Protein AF-A0A183HDK7-F1 (afdb_monomer)

Radius of gyration: 24.11 Å; Cα contacts (8 Å, |Δi|>4): 601; chains: 1; bounding box: 54×52×75 Å

Organism: NCBI:txid387005

Sequence (368 aa):
MEWRYATERNSFDKENLYKRKNSIPNVMVTLHSIRQQGNRAIITFQREGVIDEQNELFMKGDLLLVFSKESEMIAVASVISVKEKFIDVTVNGNNSSFVVGKTCFLERHETSFKYTLNLGNLIALMVDDKQMSKIRSLIIDIRPPEFSKMKKEDIIGIAEIVRQLNCDQARAVVKSLMSNDYAIIEGFPGSGKTSTLVVLIRCLIYLGRTVLVTSHTHSAIDNLLSKLIEYIDENNILRLGQQTSVKKSLQHLTLEAKLSKHTGTEKASLMQRILKETPIVACTCLGVSTNLLFSYRRFSMTVVDEASLVLEPTILPAIAASDSFILVGDYRQLTPLVCSKQARYFFFFFLHSFQILIQISNGAITRN

Nearest PDB structures (foldseek):
  5eax-assembly2_B  TM=8.228E-01  e=4.317E-32  Mus musculus
  5ean-assembly1_A  TM=8.182E-01  e=1.624E-30  Mus musculus
  8rap-assembly1_O  TM=6.561E-01  e=7.639E-20  Saccharomyces cerevisiae
  2xzo-assembly1_A  TM=6.866E-01  e=3.632E-18  Homo sapiens
  2xzl-assembly1_A  TM=6.612E-01  e=2.815E-17  Saccharomyces cerevisiae

pLDDT: mean 81.11, std 18.81, range [23.39, 98.75]

Solvent-accessible surface area (backbone atoms only — not comparable to full-atom values): 20573 Å² total; per-residue (Å²): 144,85,88,80,85,86,86,84,87,74,80,84,66,87,82,58,80,87,68,53,94,82,57,77,74,68,44,62,26,30,31,64,46,79,46,80,57,86,70,29,30,39,39,34,30,32,53,79,69,81,85,55,94,90,58,90,82,72,54,67,6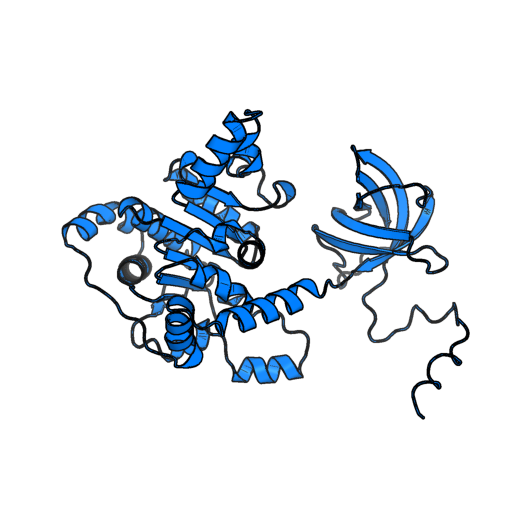6,42,42,29,38,34,23,41,82,86,69,46,80,73,46,64,31,34,31,67,40,72,52,98,54,37,40,34,28,39,30,79,55,85,61,83,86,63,55,75,72,40,57,33,34,40,33,76,51,82,70,61,58,63,59,57,48,31,51,48,39,50,55,54,50,67,43,96,43,75,68,32,50,51,48,41,38,45,68,74,71,56,48,73,66,49,72,53,86,75,56,70,66,58,54,61,70,39,42,73,67,41,64,82,46,56,74,44,37,34,50,32,36,54,53,46,74,23,33,59,38,42,27,37,41,41,31,57,90,88,48,45,55,62,58,45,49,44,44,38,51,52,43,38,48,74,72,73,41,29,35,36,41,29,16,73,42,57,64,61,48,48,56,43,48,65,59,36,55,79,80,40,67,62,80,40,40,35,36,57,71,62,65,91,65,40,56,78,93,53,34,68,33,18,66,67,52,67,40,67,90,50,60,75,68,62,30,53,56,49,50,53,46,52,75,71,64,37,41,30,36,35,34,31,31,67,51,44,71,73,38,71,64,54,77,79,46,75,26,54,30,18,38,30,41,48,42,36,49,44,57,64,47,45,42,47,52,46,48,68,24,21,66,16,32,34,42,26,30,36,85,88,57,69,61,50,90,60,87,48,66,68,58,40,55,52,48,64,72,64,40,49,67,70,56,48,49,53,76,60,33,86,80,42,64,26,63,60

Secondary structure (DSSP, 8-state):
--SSSSSS-----TT-GGG-TTPPPPEEEEEEEEEEETTEEEEEEEE-S---TT-----TT-EEEEEETT--EEEEEEEEEE-SSEEEEEEES--TT--TT-EEEEEE---THHHHHHHHHHHHHTS-SHHHHHHHHHHTS-PPPPBPPPPHHHHHHHHHHHHTS-HHHHHHHHHHHTBSSEEEEE--TTS-HHHHHHHHHHHHHHTT--EEEEESSHHHHHHHHHHHTTTS-GGGEEE-S-GGGS-GGGGGGBHHHHHTT--HHHHHHHHHHHHHH-SEEEEEHHHHHH-GGGGT--EEEEEEETGGGS-HHHHHHHHHTEEEEEEEE-TTS-------HHHHHHHHHS-THHHHHHHH-TTTEEE-

InterPro domains:
  IPR027417 P-loop containing nucleoside triphosphate hydrolase [G3DSA:3.40.50.300] (102-266)
  IPR027417 P-loop containing nucleoside triphosphate hydrolase [G3DSA:3.40.50.300] (267-350)
  IPR027417 P-loop containing nucleoside triphosphate hydrolase [SSF52540] (161-358)
  IPR041677 DNA2/NAM7 helicase, helicase domain [PF13086] (259-341)
  IPR045055 DNA2/NAM7-like helicase [PTHR10887] (124-344)

Foldseek 3Di:
DPPPPPPPDDDDPLPCPCDPPPFQDKFKWFFADWDDDPQKIKTKTFGPDADDPVDPDDDQQFWKFKAASSRHGQFIWGWLDDDRGITITMTGHDPVSDDGGGMIIIGGDPPCVVVVLLVVLVVVLVDPDPLSVLVCCCQVVVDAWDFADDDPVLCVQLVVLLVVDDPLLSVQLVRQVRTQAEFEEAEDVPRCLLVSVLSSVLSCVSVVFFEEEEEQALVVLQVSVVVNVVPDPLLLEAEEDDLSRHDPVNSCNYLCNVLVVDDDPVSVVVSVCSLAPRRYYYDYLQSLSVDCSLVPAATQEYEYAQLQQDDPSSNSSRCSRHSYYYYYHHVPDDHHDDPDPVVVVVCVVSDRSSVSSVVSHPPRYGYD

Mean predicted aligned error: 12.51 Å

Structure (mmCIF, N/CA/C/O backbone):
data_AF-A0A183HDK7-F1
#
_entry.id   AF-A0A183HDK7-F1
#
loop_
_atom_site.group_PDB
_atom_site.id
_atom_site.type_symbol
_atom_site.label_atom_id
_atom_site.label_alt_id
_atom_site.label_comp_id
_atom_site.label_asym_id
_atom_site.label_entity_id
_atom_site.label_seq_id
_atom_site.pdbx_PDB_ins_code
_atom_site.Cartn_x
_atom_site.Cartn_y
_atom_site.Cartn_z
_atom_site.occupancy
_atom_site.B_iso_or_equiv
_atom_site.auth_seq_id
_atom_site.auth_comp_id
_atom_site.auth_asym_id
_atom_site.auth_atom_id
_atom_site.pdbx_PDB_model_num
ATOM 1 N N . MET A 1 1 ? -0.726 -34.441 38.326 1.00 32.72 1 MET A N 1
ATOM 2 C CA . MET A 1 1 ? -1.276 -34.015 39.627 1.00 32.72 1 MET A CA 1
ATOM 3 C C . MET A 1 1 ? -0.712 -32.634 39.987 1.00 32.72 1 MET A C 1
ATOM 5 O O . MET A 1 1 ? -0.173 -32.487 41.060 1.00 32.72 1 MET A O 1
ATOM 9 N N . GLU A 1 2 ? -0.826 -31.632 39.099 1.00 29.64 2 GLU A N 1
ATOM 10 C CA . GLU A 1 2 ? -0.364 -30.239 39.329 1.00 29.64 2 GLU A CA 1
ATOM 11 C C . GLU A 1 2 ? -1.091 -29.258 38.373 1.00 29.64 2 GLU A C 1
ATOM 13 O O . GLU A 1 2 ? -0.484 -28.512 37.620 1.00 29.64 2 GLU A O 1
ATOM 18 N N . TRP A 1 3 ? -2.428 -29.294 38.341 1.00 25.42 3 TRP A N 1
ATOM 19 C CA . TRP A 1 3 ? -3.258 -28.337 37.572 1.00 25.42 3 TRP A CA 1
ATOM 20 C C . TRP A 1 3 ? -4.412 -27.759 38.418 1.00 25.42 3 TRP A C 1
ATOM 22 O O . TRP A 1 3 ? -5.433 -27.331 37.892 1.00 25.42 3 TRP A O 1
ATOM 32 N N . ARG A 1 4 ? -4.281 -27.773 39.755 1.00 23.39 4 ARG A N 1
ATOM 33 C CA . ARG A 1 4 ? -5.355 -27.383 40.695 1.00 23.39 4 ARG A CA 1
ATOM 34 C C . ARG A 1 4 ? -4.975 -26.343 41.763 1.00 23.39 4 ARG A C 1
ATOM 36 O O . ARG A 1 4 ? -5.753 -26.135 42.679 1.00 23.39 4 ARG A O 1
ATOM 43 N N . TYR A 1 5 ? -3.842 -25.647 41.640 1.00 27.00 5 TYR A N 1
ATOM 44 C CA . TYR A 1 5 ? -3.375 -24.696 42.671 1.00 27.00 5 TYR A CA 1
ATOM 45 C C . TYR A 1 5 ? -3.306 -23.215 42.245 1.00 27.00 5 TYR A C 1
ATOM 47 O O . TYR A 1 5 ? -2.615 -22.429 42.884 1.00 27.00 5 TYR A O 1
ATOM 55 N N . ALA A 1 6 ? -4.038 -22.802 41.202 1.00 27.98 6 ALA A N 1
ATOM 56 C CA . ALA A 1 6 ? -4.057 -21.401 40.745 1.00 27.98 6 ALA A CA 1
ATOM 57 C C . ALA A 1 6 ? -5.428 -20.701 40.844 1.00 27.98 6 ALA A C 1
ATOM 59 O O . ALA A 1 6 ? -5.568 -19.577 40.372 1.00 27.98 6 ALA A O 1
ATOM 60 N N . THR A 1 7 ? -6.441 -21.331 41.450 1.00 28.52 7 THR A N 1
ATOM 61 C CA . THR A 1 7 ? -7.810 -20.777 41.524 1.00 28.52 7 THR A CA 1
ATOM 62 C C . THR A 1 7 ? -8.237 -20.290 42.909 1.00 28.52 7 THR A C 1
ATOM 64 O O . THR A 1 7 ? -9.326 -19.746 43.038 1.00 28.52 7 THR A O 1
ATOM 67 N N . GLU A 1 8 ? -7.396 -20.399 43.939 1.00 27.39 8 GLU A N 1
ATOM 68 C CA . GLU A 1 8 ? -7.772 -20.019 45.311 1.00 27.39 8 GLU A CA 1
ATOM 69 C C . GLU A 1 8 ? -6.646 -19.277 46.032 1.00 27.39 8 GLU A C 1
ATOM 71 O O . GLU A 1 8 ? -6.038 -19.795 46.963 1.00 27.39 8 GLU A O 1
ATOM 76 N N . ARG A 1 9 ? -6.333 -18.063 45.572 1.00 27.77 9 ARG A N 1
ATOM 77 C CA . ARG A 1 9 ? -5.666 -17.000 46.351 1.00 27.77 9 ARG A CA 1
ATOM 78 C C . ARG A 1 9 ? -5.588 -15.748 45.487 1.00 27.77 9 ARG A C 1
ATOM 80 O O . ARG A 1 9 ? -4.609 -15.521 44.794 1.00 27.77 9 ARG A O 1
ATOM 87 N N . ASN A 1 10 ? -6.678 -14.995 45.480 1.00 29.33 10 ASN A N 1
ATOM 88 C CA . ASN A 1 10 ? -6.690 -13.541 45.346 1.00 29.33 10 ASN A CA 1
ATOM 89 C C . ASN A 1 10 ? -8.128 -13.105 45.615 1.00 29.33 10 ASN A C 1
ATOM 91 O O . ASN A 1 10 ? -8.934 -12.905 44.709 1.00 29.33 10 ASN A O 1
ATOM 95 N N . SER A 1 11 ? -8.454 -13.023 46.903 1.00 30.81 11 SER A N 1
ATOM 96 C CA . SER A 1 11 ? -9.506 -12.135 47.378 1.00 30.81 11 SER A CA 1
ATOM 97 C C . SER A 1 11 ? -9.334 -10.779 46.692 1.00 30.81 11 SER A C 1
ATOM 99 O O . SER A 1 11 ? -8.240 -10.216 46.694 1.00 30.81 11 SER A O 1
ATOM 101 N N . PHE A 1 12 ? -10.401 -10.314 46.049 1.00 38.44 12 PHE A N 1
ATOM 102 C CA . PHE A 1 12 ? -10.491 -9.032 45.359 1.00 38.44 12 PHE A CA 1
ATOM 103 C C . PHE A 1 12 ? -10.084 -7.875 46.286 1.00 38.44 12 PHE A C 1
ATOM 105 O O . PHE A 1 12 ? -10.913 -7.340 47.020 1.00 38.44 12 PHE A O 1
ATOM 112 N N . ASP A 1 13 ? -8.822 -7.455 46.216 1.00 30.09 13 ASP A N 1
ATOM 113 C CA . ASP A 1 13 ? -8.373 -6.183 46.780 1.00 30.09 13 ASP A CA 1
ATOM 114 C C . ASP A 1 13 ? -8.772 -5.059 45.816 1.00 30.09 13 ASP A C 1
ATOM 116 O O . ASP A 1 13 ? -8.067 -4.729 44.856 1.00 30.09 13 ASP A O 1
ATOM 120 N N . LYS A 1 14 ? -9.957 -4.488 46.060 1.00 37.78 14 LYS A N 1
ATOM 121 C CA . LYS A 1 14 ? -10.576 -3.418 45.257 1.00 37.78 14 LYS A CA 1
ATOM 122 C C . LYS A 1 14 ? -9.781 -2.098 45.249 1.00 37.78 14 LYS A C 1
ATOM 124 O O . LYS A 1 14 ? -10.089 -1.223 44.447 1.00 37.78 14 LYS A O 1
ATOM 129 N N . GLU A 1 15 ? -8.748 -1.947 46.080 1.00 31.70 15 GLU A N 1
ATOM 130 C CA . GLU A 1 15 ? -7.975 -0.698 46.206 1.00 31.70 15 GLU A CA 1
ATOM 131 C C . GLU A 1 15 ? -6.679 -0.638 45.372 1.00 31.70 15 GLU A C 1
ATOM 133 O O . GLU A 1 15 ? -6.119 0.443 45.199 1.00 31.70 15 GLU A O 1
ATOM 138 N N . ASN A 1 16 ? -6.203 -1.747 44.788 1.00 34.25 16 ASN A N 1
ATOM 139 C CA . ASN A 1 16 ? -4.854 -1.806 44.188 1.00 34.25 16 ASN A CA 1
ATOM 140 C C . ASN A 1 16 ? -4.783 -1.803 42.647 1.00 34.25 16 ASN A C 1
ATOM 142 O O . ASN A 1 16 ? -3.696 -1.930 42.076 1.00 34.25 16 ASN A O 1
ATOM 146 N N . LEU A 1 17 ? -5.898 -1.581 41.943 1.00 40.94 17 LEU A N 1
ATOM 147 C CA . LEU A 1 17 ? -5.906 -1.458 40.472 1.00 40.94 17 LEU A CA 1
ATOM 148 C C . LEU A 1 17 ? -5.119 -0.238 39.950 1.00 40.94 17 LEU A C 1
ATOM 150 O O . LEU A 1 17 ? -4.656 -0.252 38.813 1.00 40.94 17 LEU A O 1
ATOM 154 N N . TYR A 1 18 ? -4.887 0.774 40.791 1.00 39.38 18 TYR A N 1
ATOM 155 C CA . TYR A 1 18 ? -4.183 2.011 40.428 1.00 39.38 18 TYR A CA 1
ATOM 156 C C . TYR A 1 18 ? -2.652 1.874 40.317 1.00 39.38 18 TYR A C 1
ATOM 158 O O . TYR A 1 18 ? -1.996 2.779 39.810 1.00 39.38 18 TYR A O 1
ATOM 166 N N . LYS A 1 19 ? -2.055 0.770 40.798 1.00 36.12 19 LYS A N 1
ATOM 167 C CA . LYS A 1 19 ? -0.588 0.618 40.930 1.00 36.12 19 LYS A CA 1
ATOM 168 C C . LYS A 1 19 ? -0.008 -0.606 40.221 1.00 36.12 19 LYS A C 1
ATOM 170 O O . LYS A 1 19 ? 1.040 -1.123 40.613 1.00 36.12 19 LYS A O 1
ATOM 175 N N . ARG A 1 20 ? -0.622 -1.084 39.140 1.00 37.25 20 ARG A N 1
ATOM 176 C CA . ARG A 1 20 ? 0.082 -2.033 38.270 1.00 37.25 20 ARG A CA 1
ATOM 177 C C . ARG A 1 20 ? 1.187 -1.285 37.517 1.00 37.25 20 ARG A C 1
ATOM 179 O O . ARG A 1 20 ? 0.921 -0.565 36.565 1.00 37.25 20 ARG A O 1
ATOM 186 N N . LYS A 1 21 ? 2.443 -1.516 37.915 1.00 32.97 21 LYS A N 1
ATOM 187 C CA . LYS A 1 21 ? 3.677 -1.006 37.272 1.00 32.97 21 LYS A CA 1
ATOM 188 C C . LYS A 1 21 ? 3.816 -1.333 35.768 1.00 32.97 21 LYS A C 1
ATOM 190 O O . LYS A 1 21 ? 4.719 -0.802 35.139 1.00 32.97 21 LYS A O 1
ATOM 195 N N . ASN A 1 22 ? 2.935 -2.173 35.214 1.00 34.59 22 ASN A N 1
ATOM 196 C CA . ASN A 1 22 ? 2.861 -2.555 33.798 1.00 34.59 22 ASN A CA 1
ATOM 197 C C . ASN A 1 22 ? 1.453 -2.361 33.185 1.00 34.59 22 ASN A C 1
ATOM 199 O O . ASN A 1 22 ? 1.189 -2.893 32.109 1.00 34.59 22 ASN A O 1
ATOM 203 N N . SER A 1 23 ? 0.528 -1.665 33.858 1.00 39.75 23 SER A N 1
ATOM 204 C CA . SER A 1 23 ? -0.813 -1.429 33.312 1.00 39.75 23 SER A CA 1
ATOM 205 C C . SER A 1 23 ? -0.836 -0.218 32.400 1.00 39.75 23 SER A C 1
ATOM 207 O O . SER A 1 23 ? -0.342 0.853 32.746 1.00 39.75 23 SER A O 1
ATOM 209 N N . ILE A 1 24 ? -1.453 -0.416 31.240 1.00 47.88 24 ILE A N 1
ATOM 210 C CA . ILE A 1 24 ? -1.856 0.641 30.322 1.00 47.88 24 ILE A CA 1
ATOM 211 C C . ILE A 1 24 ? -2.686 1.664 31.125 1.00 47.88 24 ILE A C 1
ATOM 213 O O . ILE A 1 24 ? -3.492 1.265 31.967 1.00 47.88 24 ILE A O 1
ATOM 217 N N . PRO A 1 25 ? -2.466 2.970 30.939 1.00 53.31 25 PRO A N 1
ATOM 218 C CA . PRO A 1 25 ? -3.139 4.011 31.711 1.00 53.31 25 PRO A CA 1
ATOM 219 C C . PRO A 1 25 ? -4.672 3.944 31.590 1.00 53.31 25 PRO A C 1
ATOM 221 O O . PRO A 1 25 ? -5.233 4.061 30.500 1.00 53.31 25 PRO A O 1
ATOM 224 N N . ASN A 1 26 ? -5.340 3.792 32.736 1.00 67.00 26 ASN A N 1
ATOM 225 C CA . ASN A 1 26 ? -6.795 3.849 32.855 1.00 67.00 26 ASN A CA 1
ATOM 226 C C . ASN A 1 26 ? -7.247 5.309 32.907 1.00 67.00 26 ASN A C 1
ATOM 228 O O . ASN A 1 26 ? -6.799 6.071 33.765 1.00 67.00 26 ASN A O 1
ATOM 232 N N . VAL A 1 27 ? -8.162 5.699 32.020 1.00 78.06 27 VAL A N 1
ATOM 233 C CA . VAL A 1 27 ? -8.699 7.065 31.988 1.00 78.06 27 VAL A CA 1
ATOM 234 C C . VAL A 1 27 ? -10.061 7.086 32.656 1.00 78.06 27 VAL A C 1
ATOM 236 O O . VAL A 1 27 ? -11.008 6.467 32.170 1.00 78.06 27 VAL A O 1
ATOM 239 N N . MET A 1 28 ? -10.158 7.814 33.766 1.00 83.06 28 MET A N 1
ATOM 240 C CA . MET A 1 28 ? -11.427 8.066 34.437 1.00 83.06 28 MET A CA 1
ATOM 241 C C . MET A 1 28 ? -12.231 9.098 33.648 1.00 83.06 28 MET A C 1
ATOM 243 O O . MET A 1 28 ? -11.742 10.184 33.321 1.00 83.06 28 MET A O 1
ATOM 247 N N . VAL A 1 29 ? -13.467 8.742 33.323 1.00 86.88 29 VAL A N 1
ATOM 248 C CA . VAL A 1 29 ? -14.378 9.582 32.551 1.00 86.88 29 VAL A CA 1
ATOM 249 C C . VAL A 1 29 ? -15.785 9.499 33.112 1.00 86.88 29 VAL A C 1
ATOM 251 O O . VAL A 1 29 ? -16.170 8.486 33.685 1.00 86.88 29 VAL A O 1
ATOM 254 N N . THR A 1 30 ? -16.588 10.525 32.866 1.00 90.06 30 THR A N 1
ATOM 255 C CA . THR A 1 30 ? -18.013 10.521 33.193 1.00 90.06 30 THR A CA 1
ATOM 256 C C . THR A 1 30 ? -18.839 10.493 31.921 1.00 90.06 30 THR A C 1
ATOM 258 O O . THR A 1 30 ? -18.568 11.216 30.960 1.00 90.06 30 THR A O 1
ATOM 261 N N . LEU A 1 31 ? -19.836 9.611 31.876 1.00 90.50 31 LEU A N 1
ATOM 262 C CA . LEU A 1 31 ? -20.695 9.478 30.710 1.00 90.50 31 LEU A CA 1
ATOM 263 C C . LEU A 1 31 ? -21.540 10.742 30.544 1.00 90.50 31 LEU A C 1
ATOM 265 O O . LEU A 1 31 ? -22.392 11.041 31.376 1.00 90.50 31 LEU A O 1
ATOM 269 N N . HIS A 1 32 ? -21.320 11.471 29.453 1.00 92.25 32 HIS A N 1
ATOM 270 C CA . HIS A 1 32 ? -21.945 12.765 29.201 1.00 92.25 32 HIS A CA 1
ATOM 271 C C . HIS A 1 32 ? -23.222 12.648 28.366 1.00 92.25 32 HIS A C 1
ATOM 273 O O . HIS A 1 32 ? -24.236 13.255 28.697 1.00 92.25 32 HIS A O 1
ATOM 279 N N . SER A 1 33 ? -23.201 11.873 27.276 1.00 91.75 33 SER A N 1
ATOM 280 C CA . SER A 1 33 ? -24.395 11.678 26.444 1.00 91.75 33 SER A CA 1
ATOM 281 C C . SER A 1 33 ? -24.367 10.365 25.670 1.00 91.75 33 SER A C 1
ATOM 283 O O . SER A 1 33 ? -23.296 9.818 25.403 1.00 91.75 33 SER A O 1
ATOM 285 N N . ILE A 1 34 ? -25.551 9.881 25.290 1.00 90.19 34 ILE A N 1
ATOM 286 C CA . ILE A 1 34 ? -25.742 8.691 24.455 1.00 90.19 34 ILE A CA 1
ATOM 287 C C . ILE A 1 34 ? -26.602 9.095 23.257 1.00 90.19 34 ILE A C 1
ATOM 289 O O . ILE A 1 34 ? -27.655 9.709 23.427 1.00 90.19 34 ILE A O 1
ATOM 293 N N . ARG A 1 35 ? -26.171 8.753 22.042 1.00 88.44 35 ARG A N 1
ATOM 294 C CA . ARG A 1 35 ? -26.938 8.951 20.805 1.00 88.44 35 ARG A CA 1
ATOM 295 C C . ARG A 1 35 ? -27.044 7.637 20.050 1.00 88.44 35 ARG A C 1
ATOM 297 O O . ARG A 1 35 ? -26.029 7.063 19.668 1.00 88.44 35 ARG A O 1
ATOM 304 N N . GLN A 1 36 ? -28.263 7.174 19.804 1.00 84.00 36 GLN A N 1
ATOM 305 C CA . GLN A 1 36 ? -28.485 5.973 19.003 1.00 84.00 36 GLN A CA 1
ATOM 306 C C . GLN A 1 36 ? -28.412 6.304 17.507 1.00 84.00 36 GLN A C 1
ATOM 308 O O . GLN A 1 36 ? -29.033 7.261 17.046 1.00 84.00 36 GLN A O 1
ATOM 313 N N . GLN A 1 37 ? -27.677 5.499 16.741 1.00 76.81 37 GLN A N 1
ATOM 314 C CA . GLN A 1 37 ? -27.567 5.603 15.289 1.00 76.81 37 GLN A CA 1
ATOM 315 C C . GLN A 1 37 ? -27.669 4.201 14.665 1.00 76.81 37 GLN A C 1
ATOM 317 O O . GLN A 1 37 ? -26.678 3.493 14.477 1.00 76.81 37 GLN A O 1
ATOM 322 N N . GLY A 1 38 ? -28.900 3.771 14.373 1.00 77.12 38 GLY A N 1
ATOM 323 C CA . GLY A 1 38 ? -29.178 2.413 13.900 1.00 77.12 38 GLY A CA 1
ATOM 324 C C . GLY A 1 38 ? -28.817 1.363 14.956 1.00 77.12 38 GLY A C 1
ATOM 325 O O . GLY A 1 38 ? -29.243 1.462 16.104 1.00 77.12 38 GLY A O 1
ATOM 326 N N . ASN A 1 39 ? -27.999 0.376 14.578 1.00 77.19 39 ASN A N 1
ATOM 327 C CA . ASN A 1 39 ? -27.537 -0.698 15.471 1.00 77.19 39 ASN A CA 1
ATOM 328 C C . ASN A 1 39 ? -26.299 -0.324 16.320 1.00 77.19 39 ASN A C 1
ATOM 330 O O . ASN A 1 39 ? -25.662 -1.182 16.935 1.00 77.19 39 ASN A O 1
ATOM 334 N N . ARG A 1 40 ? -25.905 0.953 16.298 1.00 81.25 40 ARG A N 1
ATOM 335 C CA . ARG A 1 40 ? -24.761 1.478 17.044 1.00 81.25 40 ARG A CA 1
ATOM 336 C C . ARG A 1 40 ? -25.213 2.575 17.989 1.00 81.25 40 ARG A C 1
ATOM 338 O O . ARG A 1 40 ? -26.048 3.403 17.630 1.00 81.25 40 ARG A O 1
ATOM 345 N N . ALA A 1 41 ? -24.605 2.617 19.164 1.00 87.06 41 ALA A N 1
ATOM 346 C CA . ALA A 1 41 ? -24.701 3.746 20.073 1.00 87.06 41 ALA A CA 1
ATOM 347 C C . ALA A 1 41 ? -23.402 4.552 20.006 1.00 87.06 41 ALA A C 1
ATOM 349 O O . ALA A 1 41 ? -22.307 3.988 20.052 1.00 87.06 41 ALA A O 1
ATOM 350 N N . ILE A 1 42 ? -23.521 5.869 19.884 1.00 90.25 42 ILE A N 1
ATOM 351 C CA . ILE A 1 42 ? -22.423 6.808 20.096 1.00 90.25 42 ILE A CA 1
ATOM 352 C C . ILE A 1 42 ? -22.499 7.263 21.546 1.00 90.25 42 ILE A C 1
ATOM 354 O O . ILE A 1 42 ? -23.535 7.758 21.990 1.00 90.25 42 ILE A O 1
ATOM 358 N N . ILE A 1 43 ? -21.404 7.096 22.273 1.00 91.75 43 ILE A N 1
ATOM 359 C CA . ILE A 1 43 ? -21.291 7.458 23.679 1.00 91.75 43 ILE A CA 1
ATOM 360 C C . ILE A 1 43 ? -20.226 8.531 23.793 1.00 91.75 43 ILE A C 1
ATOM 362 O O . ILE A 1 43 ? -19.082 8.332 23.387 1.00 91.75 43 ILE A O 1
ATOM 366 N N . THR A 1 44 ? -20.622 9.673 24.338 1.00 92.19 44 THR A N 1
ATOM 367 C CA . THR A 1 44 ? -19.717 10.781 24.620 1.00 92.19 44 THR A CA 1
ATOM 368 C C . THR A 1 44 ? -19.344 10.724 26.088 1.00 92.19 44 THR A C 1
ATOM 370 O O . THR A 1 44 ? -20.207 10.829 26.961 1.00 92.19 44 THR A O 1
ATOM 373 N N . PHE A 1 45 ? -18.055 10.586 26.354 1.00 91.69 45 PHE A N 1
ATOM 374 C CA . PHE A 1 45 ? -17.462 10.633 27.680 1.00 91.69 45 PHE A CA 1
ATOM 375 C C . PHE A 1 45 ? -16.801 11.988 27.912 1.00 91.69 45 PHE A C 1
ATOM 377 O O . PHE A 1 45 ? -16.130 12.507 27.022 1.00 91.69 45 PHE A O 1
ATOM 384 N N . GLN A 1 46 ? -16.961 12.547 29.105 1.00 90.31 46 GLN A N 1
ATOM 385 C CA . GLN A 1 46 ? -16.272 13.748 29.562 1.00 90.31 46 GLN A CA 1
ATOM 386 C C . GLN A 1 46 ? -15.104 13.358 30.474 1.00 90.31 46 GLN A C 1
ATOM 388 O O . GLN A 1 46 ? -15.263 12.536 31.372 1.00 90.31 46 GLN A O 1
ATOM 393 N N . ARG A 1 47 ? -13.925 13.936 30.244 1.00 84.25 47 ARG A N 1
ATOM 394 C CA . ARG A 1 47 ? -12.730 13.718 31.074 1.00 84.25 47 ARG A CA 1
ATOM 395 C C . ARG A 1 47 ? -12.823 14.528 32.366 1.00 84.25 47 ARG A C 1
ATOM 397 O O . ARG A 1 47 ? -13.238 15.685 32.329 1.00 84.25 47 ARG A O 1
ATOM 404 N N . GLU A 1 48 ? -12.394 13.939 33.481 1.00 69.38 48 GLU A N 1
ATOM 405 C CA . GLU A 1 48 ? -12.424 14.596 34.799 1.00 69.38 48 GLU A CA 1
ATOM 406 C C . GLU A 1 48 ? -11.095 15.275 35.203 1.00 69.38 48 GLU A C 1
ATOM 408 O O . GLU A 1 48 ? -11.040 15.907 36.252 1.00 69.38 48 GLU A O 1
ATOM 413 N N . GLY A 1 49 ? -10.037 15.213 34.378 1.00 64.06 49 GLY A N 1
ATOM 414 C CA . GLY A 1 49 ? -8.710 15.781 34.685 1.00 64.06 49 GLY A CA 1
ATOM 415 C C . GLY A 1 49 ? -8.083 16.618 33.560 1.00 64.06 49 GLY A C 1
ATOM 416 O O . GLY A 1 49 ? -8.501 16.537 32.403 1.00 64.06 49 GLY A O 1
ATOM 417 N N . VAL A 1 50 ? -7.072 17.422 33.919 1.00 51.75 50 VAL A N 1
ATOM 418 C CA . VAL A 1 50 ? -6.221 18.187 32.986 1.00 51.75 50 VAL A CA 1
ATOM 419 C C . VAL A 1 50 ? -5.284 17.222 32.258 1.00 51.75 50 VAL A C 1
ATOM 421 O O . VAL A 1 50 ? -4.797 16.261 32.850 1.00 51.75 50 VAL A O 1
ATOM 424 N N . ILE A 1 51 ? -5.074 17.456 30.962 1.00 52.44 51 ILE A N 1
ATOM 425 C CA . ILE A 1 51 ? -4.161 16.675 30.123 1.00 52.44 51 ILE A CA 1
ATOM 426 C C . ILE A 1 51 ? -2.752 16.827 30.697 1.00 52.44 51 ILE A C 1
ATOM 428 O O . ILE A 1 51 ? -2.211 17.927 30.699 1.00 52.44 51 ILE A O 1
ATOM 432 N N . ASP A 1 52 ? -2.167 15.732 31.173 1.00 45.31 52 ASP A N 1
ATOM 433 C CA . ASP A 1 52 ? -0.728 15.686 31.395 1.00 45.31 52 ASP A CA 1
ATOM 434 C C . ASP A 1 52 ? -0.071 15.509 30.018 1.00 45.31 52 ASP A C 1
ATOM 436 O O . ASP A 1 52 ? -0.430 14.584 29.279 1.00 45.31 52 ASP A O 1
ATOM 440 N N . GLU A 1 53 ? 0.850 16.400 29.641 1.00 43.56 53 GLU A N 1
ATOM 441 C CA . GLU A 1 53 ? 1.469 16.469 28.300 1.00 43.56 53 GLU A CA 1
ATOM 442 C C . GLU A 1 53 ? 2.190 15.167 27.889 1.00 43.56 53 GLU A C 1
ATOM 444 O O . GLU A 1 53 ? 2.535 14.975 26.726 1.00 43.56 53 GLU A O 1
ATOM 449 N N . GLN A 1 54 ? 2.380 14.231 28.823 1.00 38.72 54 GLN A N 1
ATOM 450 C CA . GLN A 1 54 ? 3.000 12.926 28.585 1.00 38.72 54 GLN A CA 1
ATOM 451 C C . GLN A 1 54 ? 2.020 11.824 28.137 1.00 38.72 54 GLN A C 1
ATOM 453 O O . GLN A 1 54 ? 2.459 10.716 27.838 1.00 38.72 54 GLN A O 1
ATOM 458 N N . ASN A 1 55 ? 0.710 12.097 28.071 1.00 44.41 55 ASN A N 1
ATOM 459 C CA . ASN A 1 55 ? -0.328 11.076 27.893 1.00 44.41 55 ASN A CA 1
ATOM 460 C C . ASN A 1 55 ? -1.367 11.442 26.805 1.00 44.41 55 ASN A C 1
ATOM 462 O O . ASN A 1 55 ? -2.558 11.622 27.076 1.00 44.41 55 ASN A O 1
ATOM 466 N N . GLU A 1 56 ? -0.954 11.470 25.533 1.00 52.53 56 GLU A N 1
ATOM 467 C CA . GLU A 1 56 ? -1.879 11.316 24.394 1.00 52.53 56 GLU A CA 1
ATOM 468 C C . GLU A 1 56 ? -2.426 9.873 24.360 1.00 52.53 56 GLU A C 1
ATOM 470 O O . GLU A 1 56 ? -1.916 8.987 23.682 1.00 52.53 56 GLU A O 1
ATOM 475 N N . LEU A 1 57 ? -3.445 9.605 25.178 1.00 61.75 57 LEU A N 1
ATOM 476 C CA . LEU A 1 57 ? -3.842 8.240 25.555 1.00 61.75 57 LEU A CA 1
ATOM 477 C C . LEU A 1 57 ? -4.553 7.431 24.470 1.00 61.75 57 LEU A C 1
ATOM 479 O O . LEU A 1 57 ? -4.363 6.217 24.384 1.00 61.75 57 LEU A O 1
ATOM 483 N N . PHE A 1 58 ? -5.389 8.089 23.669 1.00 72.25 58 PHE A N 1
ATOM 484 C CA . PHE A 1 58 ? -6.249 7.422 22.696 1.00 72.25 58 PHE A CA 1
ATOM 485 C C . PHE A 1 58 ? -6.226 8.154 21.361 1.00 72.25 58 PHE A C 1
ATOM 487 O O . PHE A 1 58 ? -6.281 9.384 21.313 1.00 72.25 58 PHE A O 1
ATOM 494 N N . MET A 1 59 ? -6.235 7.388 20.278 1.00 70.38 59 MET A N 1
ATOM 495 C CA . MET A 1 59 ? -6.392 7.874 18.915 1.00 70.38 59 MET A CA 1
ATOM 496 C C . MET A 1 59 ? -7.715 7.397 18.318 1.00 70.38 59 MET A C 1
ATOM 498 O O . MET A 1 59 ? -8.302 6.396 18.731 1.00 70.38 59 MET A O 1
ATOM 502 N N . LYS A 1 60 ? -8.199 8.116 17.299 1.00 74.19 60 LYS A N 1
ATOM 503 C CA . LYS A 1 60 ? -9.347 7.669 16.503 1.00 74.19 60 LYS A CA 1
ATOM 504 C C . LYS A 1 60 ? -9.080 6.264 15.951 1.00 74.19 60 LYS A C 1
ATOM 506 O O . LYS A 1 60 ? -8.083 6.050 15.268 1.00 74.19 60 LYS A O 1
ATOM 511 N N . GLY A 1 61 ? -10.010 5.345 16.194 1.00 70.12 61 GLY A N 1
ATOM 512 C CA . GLY A 1 61 ? -9.921 3.942 15.795 1.00 70.12 61 GLY A CA 1
ATOM 513 C C . GLY A 1 61 ? -9.426 2.992 16.887 1.00 70.12 61 GLY A C 1
ATOM 514 O O . GLY A 1 61 ? -9.553 1.784 16.697 1.00 70.12 61 GLY A O 1
ATOM 515 N N . ASP A 1 62 ? -8.925 3.496 18.020 1.00 76.25 62 ASP A N 1
ATOM 516 C CA . ASP A 1 62 ? -8.546 2.638 19.145 1.00 76.25 62 ASP A CA 1
ATOM 517 C C . ASP A 1 62 ? -9.754 1.855 19.668 1.00 76.25 62 ASP A C 1
ATOM 519 O O . ASP A 1 62 ? -10.877 2.368 19.720 1.00 76.25 62 ASP A O 1
ATOM 523 N N . LEU A 1 63 ? -9.516 0.603 20.058 1.00 80.19 63 LEU A N 1
ATOM 524 C CA . LEU A 1 63 ? -10.505 -0.222 20.737 1.00 80.19 63 LEU A CA 1
ATOM 525 C C . LEU A 1 63 ? -10.325 -0.056 22.244 1.00 80.19 63 LEU A C 1
ATOM 527 O O . LEU A 1 63 ? -9.229 -0.256 22.765 1.00 80.19 63 LEU A O 1
ATOM 531 N N . LEU A 1 64 ? -11.394 0.309 22.937 1.00 85.75 64 LEU A N 1
ATOM 532 C CA . LEU A 1 64 ? -11.413 0.535 24.372 1.00 85.75 64 LEU A CA 1
ATOM 533 C C . LEU A 1 64 ? -12.293 -0.507 25.053 1.00 85.75 64 LEU A C 1
ATOM 535 O O . LEU A 1 64 ? -13.382 -0.821 24.568 1.00 85.75 64 LEU A O 1
ATOM 539 N N . LEU A 1 65 ? -11.840 -1.000 26.199 1.00 87.12 65 LEU A N 1
ATOM 540 C CA . LEU A 1 65 ? -12.710 -1.641 27.174 1.00 87.12 65 LEU A CA 1
ATOM 541 C C . LEU A 1 65 ? -13.282 -0.549 28.073 1.00 87.12 65 LEU A C 1
ATOM 543 O O . LEU A 1 65 ? -12.543 0.294 28.587 1.00 87.12 65 LEU A O 1
ATOM 547 N N . VAL A 1 66 ? -14.603 -0.552 28.239 1.00 88.06 66 VAL A N 1
ATOM 548 C CA . VAL A 1 66 ? -15.293 0.349 29.161 1.00 88.06 66 VAL A CA 1
ATOM 549 C C . VAL A 1 66 ? -15.633 -0.424 30.421 1.00 88.06 66 VAL A C 1
ATOM 551 O O . VAL A 1 66 ? -16.403 -1.383 30.364 1.00 88.06 66 VAL A O 1
ATOM 554 N N . PHE A 1 67 ? -15.090 0.013 31.550 1.00 85.88 67 PHE A N 1
ATOM 555 C CA . PHE A 1 67 ? -15.338 -0.580 32.856 1.00 85.88 67 PHE A CA 1
ATOM 556 C C . PHE A 1 67 ? -16.226 0.312 33.723 1.00 85.88 67 PHE A C 1
ATOM 558 O O . PHE A 1 67 ? -16.133 1.544 33.687 1.00 85.88 67 PHE A O 1
ATOM 565 N N . SER A 1 68 ? -17.077 -0.315 34.530 1.00 84.50 68 SER A N 1
ATOM 566 C CA . SER A 1 68 ? -17.825 0.355 35.594 1.00 84.50 68 SER A CA 1
ATOM 567 C C . SER A 1 68 ? -16.888 0.809 36.720 1.00 84.50 68 SER A C 1
ATOM 569 O O . SER A 1 68 ? -15.741 0.367 36.814 1.00 84.50 68 SER A O 1
ATOM 571 N N . LYS A 1 69 ? -17.386 1.645 37.641 1.00 79.75 69 LYS A N 1
ATOM 572 C CA . LYS A 1 69 ? -16.662 1.971 38.885 1.00 79.75 69 LYS A CA 1
ATOM 573 C C . LYS A 1 69 ? -16.342 0.726 39.729 1.00 79.75 69 LYS A C 1
ATOM 575 O O . LYS A 1 69 ? -15.377 0.722 40.485 1.00 79.75 69 LYS A O 1
ATOM 580 N N . GLU A 1 70 ? -17.125 -0.337 39.570 1.00 78.38 70 GLU A N 1
ATOM 581 C CA . GLU A 1 70 ? -16.951 -1.627 40.243 1.00 78.38 70 GLU A CA 1
ATOM 582 C C . GLU A 1 70 ? -15.991 -2.567 39.488 1.00 78.38 70 GLU A C 1
ATOM 584 O O . GLU A 1 70 ? -15.799 -3.706 39.901 1.00 78.38 70 GLU A O 1
ATOM 589 N N . SER A 1 71 ? -15.323 -2.073 38.435 1.00 72.88 71 SER A N 1
ATOM 590 C CA . SER A 1 71 ? -14.380 -2.817 37.581 1.00 72.88 71 SER A CA 1
ATOM 591 C C . SER A 1 71 ? -15.010 -3.944 36.755 1.00 72.88 71 SER A C 1
ATOM 593 O O . SER A 1 71 ? -14.316 -4.855 36.307 1.00 72.88 71 SER A O 1
ATOM 595 N N . GLU A 1 72 ? -16.315 -3.873 36.498 1.00 80.44 72 GLU A N 1
ATOM 596 C CA . GLU A 1 72 ? -16.997 -4.792 35.585 1.00 80.44 72 GLU A CA 1
ATOM 597 C C . GLU A 1 72 ? -16.886 -4.284 34.148 1.00 80.44 72 GLU A C 1
ATOM 599 O O . GLU A 1 72 ? -17.128 -3.103 33.891 1.00 80.44 72 GLU A O 1
ATOM 604 N N . MET A 1 73 ? -16.527 -5.156 33.200 1.00 82.25 73 MET A N 1
ATOM 605 C CA . MET A 1 73 ? -16.486 -4.782 31.785 1.00 82.25 73 MET A CA 1
ATOM 606 C C . MET A 1 73 ? -17.915 -4.602 31.270 1.00 82.25 73 MET A C 1
ATOM 608 O O . MET A 1 73 ? -18.674 -5.561 31.157 1.00 82.25 73 MET A O 1
ATOM 612 N N . ILE A 1 74 ? -18.268 -3.366 30.931 1.00 86.31 74 ILE A N 1
ATOM 613 C CA . ILE A 1 74 ? -19.600 -3.003 30.455 1.00 86.31 74 ILE A CA 1
ATOM 614 C C . ILE A 1 74 ? -19.699 -3.163 28.936 1.00 86.31 74 ILE A C 1
ATOM 616 O O . ILE A 1 74 ? -20.733 -3.581 28.415 1.00 86.31 74 ILE A O 1
ATOM 620 N N . ALA A 1 75 ? -18.641 -2.790 28.214 1.00 86.75 75 ALA A N 1
ATOM 621 C CA . ALA A 1 75 ? -18.655 -2.782 26.759 1.00 86.75 75 ALA A CA 1
ATOM 622 C C . ALA A 1 75 ? -17.254 -2.771 26.152 1.00 86.75 75 ALA A C 1
ATOM 624 O O . ALA A 1 75 ? -16.277 -2.366 26.781 1.00 86.75 75 ALA A O 1
ATOM 625 N N . VAL A 1 76 ? -17.211 -3.118 24.868 1.00 86.00 76 VAL A N 1
ATOM 626 C CA . VAL A 1 76 ? -16.085 -2.840 23.979 1.00 86.00 76 VAL A CA 1
ATOM 627 C C . VAL A 1 76 ? -16.504 -1.723 23.026 1.00 86.00 76 VAL A C 1
ATOM 629 O O . VAL A 1 76 ? -17.550 -1.815 22.380 1.00 86.00 76 VAL A O 1
ATOM 632 N N . ALA A 1 77 ? -15.705 -0.664 22.944 1.00 87.69 77 ALA A N 1
ATOM 633 C CA . ALA A 1 77 ? -16.015 0.537 22.180 1.00 87.69 77 ALA A CA 1
ATOM 634 C C . ALA A 1 77 ? -14.884 0.899 21.211 1.00 87.69 77 ALA A C 1
ATOM 636 O O . ALA A 1 77 ? -13.721 0.643 21.496 1.00 87.69 77 ALA A O 1
ATOM 637 N N . SER A 1 78 ? -15.194 1.526 20.077 1.00 84.50 78 SER A N 1
ATOM 638 C CA . SER A 1 78 ? -14.188 2.071 19.154 1.00 84.50 78 SER A CA 1
ATOM 639 C C . SER A 1 78 ? -14.188 3.595 19.193 1.00 84.50 78 SER A C 1
ATOM 641 O O . SER A 1 78 ? -15.246 4.216 19.094 1.00 84.50 78 SER A O 1
ATOM 643 N N . VAL A 1 79 ? -13.017 4.219 19.298 1.00 85.62 79 VAL A N 1
ATOM 644 C CA . VAL A 1 79 ? -12.890 5.682 19.369 1.00 85.62 79 VAL A CA 1
ATOM 645 C C . VAL A 1 79 ? -13.245 6.328 18.028 1.00 85.62 79 VAL A C 1
ATOM 647 O O . VAL A 1 79 ? -12.638 6.034 16.999 1.00 85.62 79 VAL A O 1
ATOM 650 N N . ILE A 1 80 ? -14.201 7.256 18.037 1.00 82.69 80 ILE A N 1
ATOM 651 C CA . ILE A 1 80 ? -14.622 8.051 16.872 1.00 82.69 80 ILE A CA 1
ATOM 652 C C . ILE A 1 80 ? -13.822 9.352 16.800 1.00 82.69 80 ILE A C 1
ATOM 654 O O . ILE A 1 80 ? -13.339 9.735 15.731 1.00 82.69 80 ILE A O 1
ATOM 658 N N . SER A 1 81 ? -13.693 10.037 17.934 1.00 81.81 81 SER A N 1
ATOM 659 C CA . SER A 1 81 ? -12.912 11.263 18.054 1.00 81.81 81 SER A CA 1
ATOM 660 C C . SER A 1 81 ? -12.482 11.514 19.488 1.00 81.81 81 SER A C 1
ATOM 662 O O . SER A 1 81 ? -13.201 11.202 20.434 1.00 81.81 81 SER A O 1
ATOM 664 N N . VAL A 1 82 ? -11.319 12.141 19.623 1.00 83.31 82 VAL A N 1
ATOM 665 C CA . VAL A 1 82 ? -10.764 12.589 20.896 1.00 83.31 82 VAL A CA 1
ATOM 666 C C . VAL A 1 82 ? -10.623 14.103 20.824 1.00 83.31 82 VAL A C 1
ATOM 668 O O . VAL A 1 82 ? -9.964 14.627 19.930 1.00 83.31 82 VAL A O 1
ATOM 671 N N . LYS A 1 83 ? -11.301 14.798 21.730 1.00 83.00 83 LYS A N 1
ATOM 672 C CA . LYS A 1 83 ? -11.221 16.243 21.954 1.00 83.00 83 LYS A CA 1
ATOM 673 C C . LYS A 1 83 ? -10.630 16.480 23.341 1.00 83.00 83 LYS A C 1
ATOM 675 O O . LYS A 1 83 ? -10.573 15.566 24.160 1.00 83.00 83 LYS A O 1
ATOM 680 N N . GLU A 1 84 ? -10.262 17.724 23.624 1.00 77.75 84 GLU A N 1
ATOM 681 C CA . GLU A 1 84 ? -9.613 18.116 24.881 1.00 77.75 84 GLU A CA 1
ATOM 682 C C . GLU A 1 84 ? -10.372 17.620 26.128 1.00 77.75 84 GLU A C 1
ATOM 684 O O . GLU A 1 84 ? -9.794 16.959 26.988 1.00 77.75 84 GLU A O 1
ATOM 689 N N . LYS A 1 85 ? -11.696 17.841 26.169 1.00 83.94 85 LYS A N 1
ATOM 690 C CA . LYS A 1 85 ? -12.575 17.428 27.281 1.00 83.94 85 LYS A CA 1
ATOM 691 C C . LYS A 1 85 ? -13.431 16.196 27.005 1.00 83.94 85 LYS A C 1
ATOM 693 O O . LYS A 1 85 ? -14.015 15.659 27.942 1.00 83.94 85 LYS A O 1
ATOM 698 N N . PHE A 1 86 ? -13.540 15.764 25.749 1.00 88.56 86 PHE A N 1
ATOM 699 C CA . PHE A 1 86 ? -14.533 14.768 25.344 1.00 88.56 86 PHE A CA 1
ATOM 700 C C . PHE A 1 86 ? -13.928 13.644 24.513 1.00 88.56 86 PHE A C 1
ATOM 702 O O . PHE A 1 86 ? -13.125 13.885 23.616 1.00 88.56 86 PHE A O 1
ATOM 709 N N . ILE A 1 87 ? -14.364 12.417 24.777 1.00 88.50 87 ILE A N 1
ATOM 710 C CA . ILE A 1 87 ? -14.041 11.237 23.978 1.00 88.50 87 ILE A CA 1
ATOM 711 C C . ILE A 1 87 ? -15.357 10.680 23.445 1.00 88.50 87 ILE A C 1
ATOM 713 O O . ILE A 1 87 ? -16.215 10.263 24.221 1.00 88.50 87 ILE A O 1
ATOM 717 N N . ASP A 1 88 ? -15.506 10.666 22.125 1.00 89.69 88 ASP A N 1
ATOM 718 C CA . ASP A 1 88 ? -16.654 10.061 21.457 1.00 89.69 88 ASP A CA 1
ATOM 719 C C . ASP A 1 88 ? -16.275 8.644 21.027 1.00 89.69 88 ASP A C 1
ATOM 721 O O . ASP A 1 88 ? -15.302 8.454 20.290 1.00 89.69 88 ASP A O 1
ATOM 725 N N . VAL A 1 89 ? -17.043 7.647 21.462 1.00 90.44 89 VAL A N 1
ATOM 726 C CA . VAL A 1 89 ? -16.844 6.240 21.094 1.00 90.44 89 VAL A CA 1
ATOM 727 C C . VAL A 1 89 ? -18.109 5.653 20.485 1.00 90.44 89 VAL A C 1
ATOM 729 O O . VAL A 1 89 ? -19.216 6.103 20.769 1.00 90.44 89 VAL A O 1
ATOM 732 N N . THR A 1 90 ? -17.959 4.625 19.656 1.00 89.50 90 THR A N 1
ATOM 733 C CA . THR A 1 90 ? -19.076 3.815 19.169 1.00 89.50 90 THR A CA 1
ATOM 734 C C . THR A 1 90 ? -19.067 2.448 19.834 1.00 89.50 90 THR A C 1
ATOM 736 O O . THR A 1 90 ? -18.017 1.821 19.954 1.00 89.50 90 THR A O 1
ATOM 739 N N . VAL A 1 91 ? -20.242 1.982 20.244 1.00 89.00 91 VAL A N 1
ATOM 740 C CA . VAL A 1 91 ? -20.474 0.630 20.755 1.00 89.00 91 VAL A CA 1
ATOM 741 C C . VAL A 1 91 ? -21.473 -0.058 19.831 1.00 89.00 91 VAL A C 1
ATOM 743 O O . VAL A 1 91 ? -22.484 0.534 19.443 1.00 89.00 91 VAL A O 1
ATOM 746 N N . ASN A 1 92 ? -21.178 -1.302 19.453 1.00 79.62 92 ASN A N 1
ATOM 747 C CA . ASN A 1 92 ? -22.110 -2.136 18.696 1.00 79.62 92 ASN A CA 1
ATOM 748 C C . ASN A 1 92 ? -23.082 -2.817 19.674 1.00 79.62 92 ASN A C 1
ATOM 750 O O . ASN A 1 92 ? -22.633 -3.440 20.633 1.00 79.62 92 ASN A O 1
ATOM 754 N N . GLY A 1 93 ? -24.390 -2.753 19.406 1.00 67.94 93 GLY A N 1
ATOM 755 C CA . GLY A 1 93 ? -25.408 -3.455 20.196 1.00 67.94 93 GLY A CA 1
ATOM 756 C C . GLY A 1 93 ? -26.132 -2.591 21.233 1.00 67.94 93 GLY A C 1
ATOM 757 O O . GLY A 1 93 ? -26.292 -1.382 21.055 1.00 67.94 93 GLY A O 1
ATOM 758 N N . ASN A 1 94 ? -26.639 -3.244 22.283 1.00 64.62 94 ASN A N 1
ATOM 759 C CA . ASN A 1 94 ? -27.554 -2.645 23.255 1.00 64.62 94 ASN A CA 1
ATOM 760 C C . ASN A 1 94 ? -26.806 -1.720 24.231 1.00 64.62 94 ASN A C 1
ATOM 762 O O . ASN A 1 94 ? -25.797 -2.111 24.813 1.00 64.62 94 ASN A O 1
ATOM 766 N N . ASN A 1 95 ? -27.302 -0.498 24.427 1.00 72.88 95 ASN A N 1
ATOM 767 C CA . ASN A 1 95 ? -26.670 0.522 25.274 1.00 72.88 95 ASN A CA 1
ATOM 768 C C . ASN A 1 95 ? -27.227 0.558 26.710 1.00 72.88 95 ASN A C 1
ATOM 770 O O . ASN A 1 95 ? -26.911 1.473 27.463 1.00 72.88 95 ASN A O 1
ATOM 774 N N . SER A 1 96 ? -28.035 -0.433 27.097 1.00 71.56 96 SER A N 1
ATOM 775 C CA . SER A 1 96 ? -28.744 -0.490 28.384 1.00 71.56 96 SER A CA 1
ATOM 776 C C . SER A 1 96 ? -27.829 -0.411 29.605 1.00 71.56 96 SER A C 1
ATOM 778 O O . SER A 1 96 ? -28.244 0.046 30.665 1.00 71.56 96 SER A O 1
ATOM 780 N N . SER A 1 97 ? -26.580 -0.847 29.462 1.00 74.50 97 SER A N 1
ATOM 781 C CA . SER A 1 97 ? -25.594 -0.843 30.541 1.00 74.50 97 SER A CA 1
ATOM 782 C C . SER A 1 97 ? -24.954 0.534 30.774 1.00 74.50 97 SER A C 1
ATOM 784 O O . SER A 1 97 ? -24.185 0.711 31.718 1.00 74.50 97 SER A O 1
ATOM 786 N N . PHE A 1 98 ? -25.264 1.520 29.928 1.00 80.75 98 PHE A N 1
ATOM 787 C CA . PHE A 1 98 ? -24.749 2.878 30.023 1.00 80.75 98 PHE A CA 1
ATOM 788 C C . PHE A 1 98 ? -25.758 3.816 30.675 1.00 80.75 98 PHE A C 1
ATOM 790 O O . PHE A 1 98 ? -26.895 3.946 30.231 1.00 80.75 98 PHE A O 1
ATOM 797 N N . VAL A 1 99 ? -25.309 4.528 31.707 1.00 82.12 99 VAL A N 1
ATOM 798 C CA . VAL A 1 99 ? -26.126 5.498 32.440 1.00 82.12 99 VAL A CA 1
ATOM 799 C C . VAL A 1 99 ? -25.413 6.844 32.434 1.00 82.12 99 VAL A C 1
ATOM 801 O O . VAL A 1 99 ? -24.264 6.944 32.864 1.00 82.12 99 VAL A O 1
ATOM 804 N N . VAL A 1 100 ? -26.095 7.876 31.935 1.00 87.44 100 VAL A N 1
ATOM 805 C CA . VAL A 1 100 ? -25.581 9.254 31.901 1.00 87.44 100 VAL A CA 1
ATOM 806 C C . VAL A 1 100 ? -25.273 9.733 33.321 1.00 87.44 100 VAL A C 1
ATOM 808 O O . VAL A 1 100 ? -26.029 9.468 34.252 1.00 87.44 100 VAL A O 1
ATOM 811 N N . GLY A 1 101 ? -24.142 10.415 33.486 1.00 83.56 101 GLY A N 1
ATOM 812 C CA . GLY A 1 101 ? -23.647 10.912 34.768 1.00 83.56 101 GLY A CA 1
ATOM 813 C C . GLY A 1 101 ? -22.862 9.889 35.594 1.00 83.56 101 GLY A C 1
ATOM 814 O O . GLY A 1 101 ? -22.291 10.267 36.612 1.00 83.56 101 GLY A O 1
ATOM 815 N N . LYS A 1 102 ? -22.785 8.614 35.181 1.00 87.25 102 LYS A N 1
ATOM 816 C CA . LYS A 1 102 ? -21.933 7.632 35.865 1.00 87.25 102 LYS A CA 1
ATOM 817 C C . LYS A 1 102 ? -20.480 7.726 35.410 1.00 87.25 102 LYS A C 1
ATOM 819 O O . LYS A 1 102 ? -20.193 7.875 34.221 1.00 87.25 102 LYS A O 1
ATOM 824 N N . THR A 1 103 ? -19.581 7.564 36.375 1.00 86.50 103 THR A N 1
ATOM 825 C CA . THR A 1 103 ? -18.145 7.427 36.143 1.00 86.50 103 THR A CA 1
ATOM 826 C C . THR A 1 103 ? -17.820 6.032 35.607 1.00 86.50 103 THR A C 1
ATOM 828 O O . THR A 1 103 ? -18.304 5.018 36.123 1.00 86.50 103 THR A O 1
ATOM 831 N N . CYS A 1 104 ? -16.975 5.988 34.586 1.00 88.06 104 CYS A N 1
ATOM 832 C CA . CYS A 1 104 ? -16.440 4.790 33.959 1.00 88.06 104 CYS A CA 1
ATOM 833 C C . CYS A 1 104 ? -14.917 4.906 33.835 1.00 88.06 104 CYS A C 1
ATOM 835 O O . CYS A 1 104 ? -14.352 6.002 33.868 1.00 88.06 104 CYS A O 1
ATOM 837 N N . PHE A 1 105 ? -14.262 3.769 33.634 1.00 86.56 105 PHE A N 1
ATOM 838 C CA . PHE A 1 105 ? -12.852 3.717 33.270 1.00 86.56 105 PHE A CA 1
ATOM 839 C C . PHE A 1 105 ? -12.710 3.237 31.832 1.00 86.56 105 PHE A C 1
ATOM 841 O O . PHE A 1 105 ? -13.343 2.261 31.428 1.00 86.56 105 PHE A O 1
ATOM 848 N N . LEU A 1 106 ? -11.888 3.940 31.061 1.00 85.62 106 LEU A N 1
ATOM 849 C CA . LEU A 1 106 ? -11.508 3.543 29.714 1.00 85.62 106 LEU A CA 1
ATOM 850 C C . LEU A 1 106 ? -10.103 2.956 29.749 1.00 85.62 106 LEU A C 1
ATOM 852 O O . LEU A 1 106 ? -9.162 3.631 30.172 1.00 85.62 106 LEU A O 1
ATOM 856 N N . GLU A 1 107 ? -9.969 1.728 29.265 1.00 82.75 107 GLU A N 1
ATOM 857 C CA . GLU A 1 107 ? -8.685 1.053 29.086 1.00 82.75 107 GLU A CA 1
ATOM 858 C C . GLU A 1 107 ? -8.483 0.751 27.600 1.00 82.75 107 GLU A C 1
ATOM 860 O O . GLU A 1 107 ? -9.392 0.251 26.930 1.00 82.75 107 GLU A O 1
ATOM 865 N N . ARG A 1 108 ? -7.293 1.042 27.061 1.00 78.44 108 ARG A N 1
ATOM 866 C CA . ARG A 1 108 ? -6.976 0.684 25.673 1.00 78.44 108 ARG A CA 1
ATOM 867 C C . ARG A 1 108 ? -6.811 -0.827 25.567 1.00 78.44 108 ARG A C 1
ATOM 869 O O . ARG A 1 108 ? -5.896 -1.395 26.156 1.00 78.44 108 ARG A O 1
ATOM 876 N N . HIS A 1 109 ? -7.647 -1.470 24.760 1.00 74.94 109 HIS A N 1
ATOM 877 C CA . HIS A 1 109 ? -7.470 -2.871 24.417 1.00 74.94 109 HIS A CA 1
ATOM 878 C C . HIS A 1 109 ? -6.454 -3.003 23.282 1.00 74.94 109 HIS A C 1
ATOM 880 O O . HIS A 1 109 ? -6.745 -2.687 22.123 1.00 74.94 109 HIS A O 1
ATOM 886 N N . GLU A 1 110 ? -5.260 -3.504 23.593 1.00 62.03 110 GLU A N 1
ATOM 887 C CA . GLU A 1 110 ? -4.315 -3.917 22.560 1.00 62.03 110 GLU A CA 1
ATOM 888 C C . GLU A 1 110 ? -4.815 -5.209 21.914 1.00 62.03 110 GLU A C 1
ATOM 890 O O . GLU A 1 110 ? -4.630 -6.313 22.421 1.00 62.03 110 GLU A O 1
ATOM 895 N N . THR A 1 111 ? -5.485 -5.070 20.772 1.00 59.59 111 THR A N 1
ATOM 896 C CA . THR A 1 111 ? -5.881 -6.226 19.973 1.00 59.59 111 THR A CA 1
ATOM 897 C C . THR A 1 111 ? -4.627 -6.955 19.487 1.00 59.59 111 THR A C 1
ATOM 899 O O . THR A 1 111 ? -3.842 -6.430 18.694 1.00 59.59 111 THR A O 1
ATOM 902 N N . SER A 1 112 ? -4.476 -8.219 19.895 1.00 61.72 112 SER A N 1
ATOM 903 C CA . SER A 1 112 ? -3.426 -9.132 19.414 1.00 61.72 112 SER A CA 1
ATOM 904 C C . SER A 1 112 ? -3.522 -9.440 17.914 1.00 61.72 112 SER A C 1
ATOM 906 O O . SER A 1 112 ? -2.632 -10.067 17.342 1.00 61.72 112 SER A O 1
ATOM 908 N N . PHE A 1 113 ? -4.577 -8.951 17.260 1.00 69.69 113 PHE A N 1
ATOM 909 C CA . PHE A 1 113 ? -4.887 -9.139 15.850 1.00 69.69 113 PHE A CA 1
ATOM 910 C C . PHE A 1 113 ? -3.697 -8.875 14.921 1.00 69.69 113 PHE A C 1
ATOM 912 O O . PHE A 1 113 ? -3.462 -9.657 14.007 1.00 69.69 113 PHE A O 1
ATOM 919 N N . LYS A 1 114 ? -2.891 -7.833 15.176 1.00 73.25 114 LYS A N 1
ATOM 920 C CA . LYS A 1 114 ? -1.694 -7.547 14.362 1.00 73.25 114 LYS A CA 1
ATOM 921 C C . LYS A 1 114 ? -0.640 -8.656 14.464 1.00 73.25 114 LYS A C 1
ATOM 923 O O . LYS A 1 114 ? -0.019 -8.987 13.461 1.00 73.25 114 LYS A O 1
ATOM 928 N N . TYR A 1 115 ? -0.452 -9.249 15.646 1.00 79.56 115 TYR A N 1
ATOM 929 C CA . TYR A 1 115 ? 0.486 -10.358 15.842 1.00 79.56 115 TYR A CA 1
ATOM 930 C C . TYR A 1 115 ? -0.010 -11.633 15.167 1.00 79.56 115 TYR A C 1
ATOM 932 O O . TYR A 1 115 ? 0.748 -12.264 14.437 1.00 79.56 115 TYR A O 1
ATOM 940 N N . THR A 1 116 ? -1.285 -11.980 15.362 1.00 80.94 116 THR A N 1
ATOM 941 C CA . THR A 1 116 ? -1.896 -13.156 14.728 1.00 80.94 116 THR A CA 1
ATOM 942 C C . THR A 1 116 ? -1.880 -13.040 13.206 1.00 80.94 116 THR A C 1
ATOM 944 O O . THR A 1 116 ? -1.540 -14.006 12.531 1.00 80.94 116 THR A O 1
ATOM 947 N N . LEU A 1 117 ? -2.174 -11.855 12.660 1.00 85.25 117 LEU A N 1
ATOM 948 C CA . LEU A 1 117 ? -2.075 -11.603 11.223 1.00 85.25 117 LEU A CA 1
ATOM 949 C C . LEU A 1 117 ? -0.644 -11.731 10.711 1.00 85.25 117 LEU A C 1
ATOM 951 O O . LEU A 1 117 ? -0.419 -12.419 9.725 1.00 85.25 117 LEU A O 1
ATOM 955 N N . ASN A 1 118 ? 0.331 -11.114 11.381 1.00 87.31 118 ASN A N 1
ATOM 956 C CA . ASN A 1 118 ? 1.728 -11.203 10.959 1.00 87.31 118 ASN A CA 1
ATOM 957 C C . ASN A 1 118 ? 2.255 -12.642 11.015 1.00 87.31 118 ASN A C 1
ATOM 959 O O . ASN A 1 118 ? 2.990 -13.054 10.121 1.00 87.31 118 ASN A O 1
ATOM 963 N N . LEU A 1 119 ? 1.842 -13.425 12.016 1.00 88.56 119 LEU A N 1
ATOM 964 C CA . LEU A 1 119 ? 2.134 -14.855 12.064 1.00 88.56 119 LEU A CA 1
ATOM 965 C C . LEU A 1 119 ? 1.472 -15.599 10.896 1.00 88.56 119 LEU A C 1
ATOM 967 O O . LEU A 1 119 ? 2.125 -16.402 10.239 1.00 88.56 119 LEU A O 1
ATOM 971 N N . GLY A 1 120 ? 0.206 -15.296 10.595 1.00 88.50 120 GLY A N 1
ATOM 972 C CA . GLY A 1 120 ? -0.499 -15.841 9.434 1.00 88.50 120 GLY A CA 1
ATOM 973 C C . GLY A 1 120 ? 0.198 -15.520 8.110 1.00 88.50 120 GLY A C 1
ATOM 974 O O . GLY A 1 120 ? 0.345 -16.404 7.273 1.00 88.50 120 GLY A O 1
ATOM 975 N N . ASN A 1 121 ? 0.707 -14.298 7.946 1.00 91.38 121 ASN A N 1
ATOM 976 C CA . ASN A 1 121 ? 1.454 -13.880 6.759 1.00 91.38 121 ASN A CA 1
ATOM 977 C C . ASN A 1 121 ? 2.781 -14.642 6.613 1.00 91.38 121 ASN A C 1
ATOM 979 O O . ASN A 1 121 ? 3.160 -14.999 5.501 1.00 91.38 121 ASN A O 1
ATOM 983 N N . LEU A 1 122 ? 3.470 -14.931 7.723 1.00 91.88 122 LEU A N 1
ATOM 984 C CA . LEU A 1 122 ? 4.667 -15.777 7.712 1.00 91.88 122 LEU A CA 1
ATOM 985 C C . LEU A 1 122 ? 4.334 -17.227 7.359 1.00 91.88 122 LEU A C 1
ATOM 987 O O . LEU A 1 122 ? 5.039 -17.834 6.564 1.00 91.88 122 LEU A O 1
ATOM 991 N N . ILE A 1 123 ? 3.243 -17.776 7.896 1.00 92.06 123 ILE A N 1
ATOM 992 C CA . ILE A 1 123 ? 2.778 -19.120 7.523 1.00 92.06 123 ILE A CA 1
ATOM 993 C C . ILE A 1 123 ? 2.429 -19.160 6.030 1.00 92.06 123 ILE A C 1
ATOM 995 O O . ILE A 1 123 ? 2.825 -20.094 5.339 1.00 92.06 123 ILE A O 1
ATOM 999 N N . ALA A 1 124 ? 1.756 -18.127 5.514 1.00 89.44 124 ALA A N 1
ATOM 1000 C CA . ALA A 1 124 ? 1.440 -17.999 4.095 1.00 89.44 124 ALA A CA 1
ATOM 1001 C C . ALA A 1 124 ? 2.707 -17.935 3.226 1.00 89.44 124 ALA A C 1
ATOM 1003 O O . ALA A 1 124 ? 2.756 -18.581 2.187 1.00 89.44 124 ALA A O 1
ATOM 1004 N N . LEU A 1 125 ? 3.762 -17.245 3.676 1.00 91.75 125 LEU A N 1
ATOM 1005 C CA . LEU A 1 125 ? 5.060 -17.225 2.991 1.00 91.75 125 LEU A CA 1
ATOM 1006 C C . LEU A 1 125 ? 5.703 -18.613 2.886 1.00 91.75 125 LEU A C 1
ATOM 1008 O O . LEU A 1 125 ? 6.489 -18.848 1.971 1.00 91.75 125 LEU A O 1
ATOM 1012 N N . MET A 1 126 ? 5.385 -19.535 3.794 1.00 93.06 126 MET A N 1
ATOM 1013 C CA . MET A 1 126 ? 5.910 -20.903 3.779 1.00 93.06 126 MET A CA 1
ATOM 1014 C C . MET A 1 126 ? 5.092 -21.861 2.907 1.00 93.06 126 MET A C 1
ATOM 1016 O O . MET A 1 126 ? 5.495 -23.012 2.747 1.00 93.06 126 MET A O 1
ATOM 1020 N N . VAL A 1 127 ? 3.977 -21.411 2.322 1.00 92.00 127 VAL A N 1
ATOM 1021 C CA . VAL A 1 127 ? 3.185 -22.221 1.387 1.00 92.00 127 VAL A CA 1
ATOM 1022 C C . VAL A 1 127 ? 4.026 -22.565 0.158 1.00 92.00 127 VAL A C 1
ATOM 1024 O O . VAL A 1 127 ? 4.803 -21.748 -0.352 1.00 92.00 127 VAL A O 1
ATOM 1027 N N . ASP A 1 128 ? 3.905 -23.809 -0.302 1.00 91.88 128 ASP A N 1
ATOM 1028 C CA . ASP A 1 128 ? 4.602 -24.279 -1.493 1.00 91.88 128 ASP A CA 1
ATOM 1029 C C . ASP A 1 128 ? 3.854 -23.859 -2.762 1.00 91.88 128 ASP A C 1
ATOM 1031 O O . ASP A 1 128 ? 3.103 -24.620 -3.371 1.00 91.88 128 ASP A O 1
ATOM 1035 N N . ASP A 1 129 ? 4.027 -22.594 -3.132 1.00 91.81 129 ASP A N 1
ATOM 1036 C CA . ASP A 1 129 ? 3.579 -22.053 -4.406 1.00 91.81 129 ASP A CA 1
ATOM 1037 C C . ASP A 1 129 ? 4.692 -21.254 -5.097 1.00 91.81 129 ASP A C 1
ATOM 1039 O O . ASP A 1 129 ? 5.650 -20.779 -4.480 1.00 91.81 129 ASP A O 1
ATOM 1043 N N . LYS A 1 130 ? 4.557 -21.092 -6.418 1.00 92.88 130 LYS A N 1
ATOM 1044 C CA . LYS A 1 130 ? 5.562 -20.434 -7.265 1.00 92.88 130 LYS A CA 1
ATOM 1045 C C . LYS A 1 130 ? 5.844 -18.989 -6.839 1.00 92.88 130 LYS A C 1
ATOM 1047 O O . LYS A 1 130 ? 6.990 -18.547 -6.920 1.00 92.88 130 LYS A O 1
ATOM 1052 N N . GLN A 1 131 ? 4.822 -18.246 -6.414 1.00 91.94 131 GLN A N 1
ATOM 1053 C CA . GLN A 1 131 ? 4.982 -16.845 -6.037 1.00 91.94 131 GLN A CA 1
ATOM 1054 C C . GLN A 1 131 ? 5.687 -16.730 -4.686 1.00 91.94 131 GLN A C 1
ATOM 1056 O O . GLN A 1 131 ? 6.615 -15.933 -4.554 1.00 91.94 131 GLN A O 1
ATOM 1061 N N . MET A 1 132 ? 5.300 -17.539 -3.698 1.00 93.38 132 MET A N 1
ATOM 1062 C CA . MET A 1 132 ? 5.972 -17.542 -2.400 1.00 93.38 132 MET A CA 1
ATOM 1063 C C . MET A 1 132 ? 7.391 -18.089 -2.513 1.00 93.38 132 MET A C 1
ATOM 1065 O O . MET A 1 132 ? 8.287 -17.528 -1.898 1.00 93.38 132 MET A O 1
ATOM 1069 N N . SER A 1 133 ? 7.647 -19.082 -3.369 1.00 95.50 133 SER A N 1
ATOM 1070 C CA . SER A 1 133 ? 9.009 -19.532 -3.690 1.00 95.50 133 SER A CA 1
ATOM 1071 C C . SER A 1 133 ? 9.869 -18.392 -4.254 1.00 95.50 133 SER A C 1
ATOM 1073 O O . SER A 1 133 ? 10.976 -18.161 -3.764 1.00 95.50 133 SER A O 1
ATOM 1075 N N . LYS A 1 134 ? 9.337 -17.598 -5.199 1.00 93.62 134 LYS A N 1
ATOM 1076 C CA . LYS A 1 134 ? 10.012 -16.386 -5.699 1.00 93.62 134 LYS A CA 1
ATOM 1077 C C . LYS A 1 134 ? 10.307 -15.409 -4.557 1.00 93.62 134 LYS A C 1
ATOM 1079 O O . LYS A 1 134 ? 11.436 -14.936 -4.449 1.00 93.62 134 LYS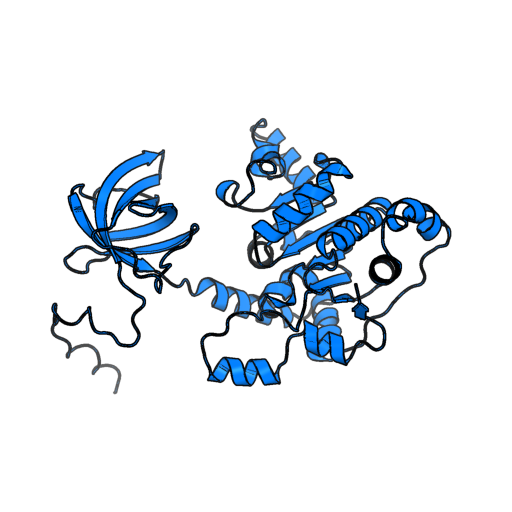 A O 1
ATOM 1084 N N . ILE A 1 135 ? 9.333 -15.117 -3.696 1.00 92.25 135 ILE A N 1
ATOM 1085 C CA . ILE A 1 135 ? 9.507 -14.168 -2.583 1.00 92.25 135 ILE A CA 1
ATOM 1086 C C . ILE A 1 135 ? 10.517 -14.682 -1.554 1.00 92.25 135 ILE A C 1
ATOM 1088 O O . ILE A 1 135 ? 11.380 -13.913 -1.138 1.00 92.25 135 ILE A O 1
ATOM 1092 N N . ARG A 1 136 ? 10.485 -15.972 -1.198 1.00 93.38 136 ARG A N 1
ATOM 1093 C CA . ARG A 1 136 ? 11.500 -16.599 -0.339 1.00 93.38 136 ARG A CA 1
ATOM 1094 C C . ARG A 1 136 ? 12.892 -16.469 -0.956 1.00 93.38 136 ARG A C 1
ATOM 1096 O O . ARG A 1 136 ? 13.800 -16.039 -0.257 1.00 93.38 136 ARG A O 1
ATOM 1103 N N . SER A 1 137 ? 13.037 -16.692 -2.266 1.00 93.00 137 SER A N 1
ATOM 1104 C CA . SER A 1 137 ? 14.331 -16.501 -2.940 1.00 93.00 137 SER A CA 1
ATOM 1105 C C . SER A 1 137 ? 14.841 -15.059 -2.864 1.00 93.00 137 SER A C 1
ATOM 1107 O O . SER A 1 137 ? 16.037 -14.829 -2.737 1.00 93.00 137 SER A O 1
ATOM 1109 N N . LEU A 1 138 ? 13.942 -14.072 -2.923 1.00 88.81 138 LEU A N 1
ATOM 1110 C CA . LEU A 1 138 ? 14.298 -12.652 -2.891 1.00 88.81 138 LEU A CA 1
ATOM 1111 C C . LEU A 1 138 ? 14.619 -12.155 -1.478 1.00 88.81 138 LEU A C 1
ATOM 1113 O O . LEU A 1 138 ? 15.492 -11.309 -1.319 1.00 88.81 138 LEU A O 1
ATOM 1117 N N . ILE A 1 139 ? 13.895 -12.640 -0.466 1.00 85.38 139 ILE A N 1
ATOM 1118 C CA . ILE A 1 139 ? 13.935 -12.082 0.893 1.00 85.38 139 ILE A CA 1
ATOM 1119 C C . ILE A 1 139 ? 14.742 -12.960 1.856 1.00 85.38 139 ILE A C 1
ATOM 1121 O O . ILE A 1 139 ? 15.513 -12.429 2.647 1.00 85.38 139 ILE A O 1
ATOM 1125 N N . ILE A 1 140 ? 14.587 -14.286 1.784 1.00 87.25 140 ILE A N 1
ATOM 1126 C CA . ILE A 1 140 ? 15.262 -15.243 2.676 1.00 87.25 140 ILE A CA 1
ATOM 1127 C C . ILE A 1 140 ? 16.618 -15.647 2.099 1.00 87.25 140 ILE A C 1
ATOM 1129 O O . ILE A 1 140 ? 17.626 -15.543 2.791 1.00 87.25 140 ILE A O 1
ATOM 1133 N N . ASP A 1 141 ? 16.650 -16.063 0.828 1.00 87.50 141 ASP A N 1
ATOM 1134 C CA . ASP A 1 141 ? 17.901 -16.464 0.155 1.00 87.50 141 ASP A CA 1
ATOM 1135 C C . ASP A 1 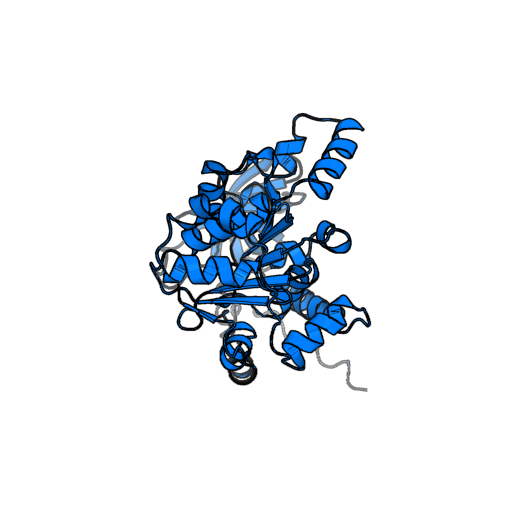141 ? 18.685 -15.255 -0.380 1.00 87.50 141 ASP A C 1
ATOM 1137 O O . ASP A 1 141 ? 19.825 -15.374 -0.827 1.00 87.50 141 ASP A O 1
ATOM 1141 N N . ILE A 1 142 ? 18.056 -14.080 -0.332 1.00 84.25 142 ILE A N 1
ATOM 1142 C CA . ILE A 1 142 ? 18.603 -12.784 -0.719 1.00 84.25 142 ILE A CA 1
ATOM 1143 C C . ILE A 1 142 ? 19.167 -12.757 -2.150 1.00 84.25 142 ILE A C 1
ATOM 1145 O O . ILE A 1 142 ? 20.233 -12.202 -2.436 1.00 84.25 142 ILE A O 1
ATOM 1149 N N . ARG A 1 143 ? 18.426 -13.353 -3.089 1.00 87.94 143 ARG A N 1
ATOM 1150 C CA . ARG A 1 143 ? 18.724 -13.280 -4.521 1.00 87.94 143 ARG A CA 1
ATOM 1151 C C . ARG A 1 143 ? 18.658 -11.818 -4.998 1.00 87.94 143 ARG A C 1
ATOM 1153 O O . ARG A 1 143 ? 17.650 -11.150 -4.751 1.00 87.94 143 ARG A O 1
ATOM 1160 N N . PRO A 1 144 ? 19.674 -11.317 -5.728 1.00 86.50 144 PRO A N 1
ATOM 1161 C CA . PRO A 1 144 ? 19.651 -9.959 -6.260 1.00 86.50 144 PRO A CA 1
ATOM 1162 C C . PRO A 1 144 ? 18.507 -9.766 -7.276 1.00 86.50 144 PRO A C 1
ATOM 1164 O O . PRO A 1 144 ? 18.160 -10.708 -7.992 1.00 86.50 144 PRO A O 1
ATOM 1167 N N . PRO A 1 145 ? 17.934 -8.551 -7.373 1.00 89.88 145 PRO A N 1
ATOM 1168 C CA . PRO A 1 145 ? 16.812 -8.276 -8.259 1.00 89.88 145 PRO 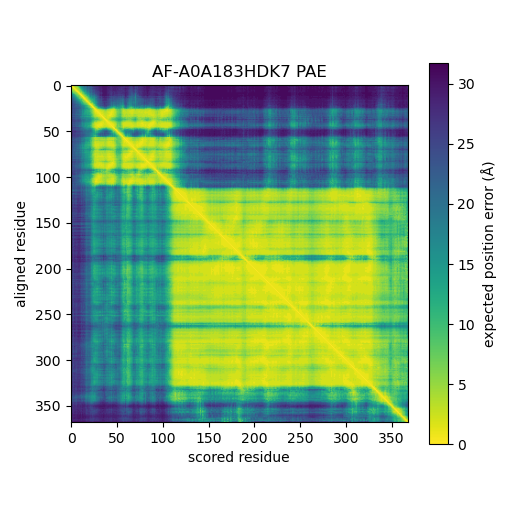A CA 1
ATOM 1169 C C . PRO A 1 145 ? 17.261 -8.173 -9.712 1.00 89.88 145 PRO A C 1
ATOM 1171 O O . PRO A 1 145 ? 18.312 -7.607 -10.023 1.00 89.88 145 PRO A O 1
ATOM 1174 N N . GLU A 1 146 ? 16.410 -8.643 -10.615 1.00 92.31 146 GLU A N 1
ATOM 1175 C CA . GLU A 1 146 ? 16.641 -8.533 -12.050 1.00 92.31 146 GLU A CA 1
ATOM 1176 C C . GLU A 1 146 ? 16.007 -7.278 -12.657 1.00 92.31 146 GLU A C 1
ATOM 1178 O O . GLU A 1 146 ? 14.900 -6.862 -12.298 1.00 92.31 146 GLU A O 1
ATOM 1183 N N . PHE A 1 147 ? 16.701 -6.707 -13.645 1.00 92.81 147 PHE A N 1
ATOM 1184 C CA . PHE A 1 147 ? 16.250 -5.545 -14.406 1.00 92.81 147 PHE A CA 1
ATOM 1185 C C . PHE A 1 147 ? 16.262 -5.846 -15.903 1.00 92.81 147 PHE A C 1
ATOM 1187 O O . PHE A 1 147 ? 17.243 -6.360 -16.443 1.00 92.81 147 PHE A O 1
ATOM 1194 N N . SER A 1 148 ? 15.178 -5.493 -16.588 1.00 92.00 148 SER A N 1
ATOM 1195 C CA . SER A 1 148 ? 15.035 -5.615 -18.036 1.00 92.00 148 SER A CA 1
ATOM 1196 C C . SER A 1 148 ? 15.260 -4.280 -18.745 1.00 92.00 148 SER A C 1
ATOM 1198 O O . SER A 1 148 ? 15.108 -3.198 -18.178 1.00 92.00 148 SER A O 1
ATOM 1200 N N . LYS A 1 149 ? 15.637 -4.341 -20.027 1.00 91.12 149 LYS A N 1
ATOM 1201 C CA . LYS A 1 149 ? 15.710 -3.142 -20.870 1.00 91.12 149 LYS A CA 1
ATOM 1202 C C . LYS A 1 149 ? 14.302 -2.666 -21.220 1.00 91.12 149 LYS A C 1
ATOM 1204 O O . LYS A 1 149 ? 13.457 -3.468 -21.607 1.00 91.12 149 LYS A O 1
ATOM 1209 N N . MET A 1 150 ? 14.082 -1.358 -21.143 1.00 91.00 150 MET A N 1
ATOM 1210 C CA . MET A 1 150 ? 12.852 -0.733 -21.622 1.00 91.00 150 MET A CA 1
ATOM 1211 C C . MET A 1 150 ? 12.920 -0.522 -23.140 1.00 91.00 150 MET A C 1
ATOM 1213 O O . MET A 1 150 ? 13.988 -0.211 -23.678 1.00 91.00 150 MET A O 1
ATOM 1217 N N . LYS A 1 151 ? 11.792 -0.702 -23.835 1.00 92.81 151 LYS A N 1
ATOM 1218 C CA . LYS A 1 151 ? 11.707 -0.455 -25.278 1.00 92.81 151 LYS A CA 1
ATOM 1219 C C . LYS A 1 151 ? 11.862 1.039 -25.572 1.00 92.81 151 LYS A C 1
ATOM 1221 O O . LYS A 1 151 ? 11.521 1.879 -24.740 1.00 92.81 151 LYS A O 1
ATOM 1226 N N . LYS A 1 152 ? 12.377 1.389 -26.755 1.00 92.25 152 LYS A N 1
ATOM 1227 C CA . LYS A 1 152 ? 12.597 2.801 -27.117 1.00 92.25 152 LYS A CA 1
ATOM 1228 C C . LYS A 1 152 ? 11.282 3.575 -27.178 1.00 92.25 152 LYS A C 1
ATOM 1230 O O . LYS A 1 152 ? 11.244 4.726 -26.760 1.00 92.25 152 LYS A O 1
ATOM 1235 N N . GLU A 1 153 ? 10.224 2.931 -27.655 1.00 94.06 153 GLU A N 1
ATOM 1236 C CA . GLU A 1 153 ? 8.886 3.509 -27.773 1.00 94.06 153 GLU A CA 1
ATOM 1237 C C . GLU A 1 153 ? 8.323 3.864 -26.390 1.00 94.06 153 GLU A C 1
ATOM 1239 O O . GLU A 1 153 ? 7.837 4.974 -26.190 1.00 94.06 153 GLU A O 1
ATOM 1244 N N . ASP A 1 154 ? 8.492 2.965 -25.415 1.00 94.31 154 ASP A N 1
ATOM 1245 C CA . ASP A 1 154 ? 8.070 3.171 -24.025 1.00 94.31 154 ASP A CA 1
ATOM 1246 C C . ASP A 1 154 ? 8.820 4.348 -23.379 1.00 94.31 154 ASP A C 1
ATOM 1248 O O . ASP A 1 154 ? 8.202 5.193 -22.732 1.00 94.31 154 ASP A O 1
ATOM 1252 N N . ILE A 1 155 ? 10.141 4.446 -23.597 1.00 92.81 155 ILE A N 1
ATOM 1253 C CA . ILE A 1 155 ? 10.973 5.551 -23.083 1.00 92.81 155 ILE A CA 1
ATOM 1254 C C . ILE A 1 155 ? 10.498 6.894 -23.645 1.00 92.81 155 ILE A C 1
ATOM 1256 O O . ILE A 1 155 ? 10.375 7.866 -22.900 1.00 92.81 155 ILE A O 1
ATOM 1260 N N . ILE A 1 156 ? 10.232 6.953 -24.953 1.00 94.19 156 ILE A N 1
ATOM 1261 C CA . ILE A 1 156 ? 9.735 8.166 -25.613 1.00 94.19 156 ILE A CA 1
ATOM 1262 C C . ILE A 1 156 ? 8.349 8.528 -25.066 1.00 94.19 156 ILE A C 1
ATOM 1264 O O . ILE A 1 156 ? 8.100 9.696 -24.769 1.00 94.19 156 ILE A O 1
ATOM 1268 N N . GLY A 1 157 ? 7.476 7.536 -24.871 1.00 94.19 157 GLY A N 1
ATOM 1269 C CA . GLY A 1 157 ? 6.117 7.739 -24.376 1.00 94.19 157 GLY A CA 1
ATOM 1270 C C . GLY A 1 157 ? 6.043 8.312 -22.958 1.00 94.19 157 GLY A C 1
ATOM 1271 O O . GLY A 1 157 ? 5.201 9.165 -22.680 1.00 94.19 157 GLY A O 1
ATOM 1272 N N . ILE A 1 158 ? 6.961 7.921 -22.068 1.00 95.94 158 ILE A N 1
ATOM 1273 C CA . ILE A 1 158 ? 7.011 8.447 -20.692 1.00 95.94 158 ILE A CA 1
ATOM 1274 C C . ILE A 1 158 ? 7.863 9.717 -20.544 1.00 95.94 158 ILE A C 1
ATOM 1276 O O . ILE A 1 158 ? 7.872 10.315 -19.467 1.00 95.94 158 ILE A O 1
ATOM 1280 N N . ALA A 1 159 ? 8.584 10.144 -21.587 1.00 95.00 159 ALA A N 1
ATOM 1281 C CA . ALA A 1 159 ? 9.589 11.204 -21.490 1.00 95.00 159 ALA A CA 1
ATOM 1282 C C . ALA A 1 159 ? 9.021 12.528 -20.953 1.00 95.00 159 ALA A C 1
ATOM 1284 O O . ALA A 1 159 ? 9.649 13.162 -20.107 1.00 95.00 159 ALA A O 1
ATOM 1285 N N . GLU A 1 160 ? 7.822 12.922 -21.394 1.00 94.38 160 GLU A N 1
ATOM 1286 C CA . GLU A 1 160 ? 7.142 14.133 -20.908 1.00 94.38 160 GLU A CA 1
ATOM 1287 C C . GLU A 1 160 ? 6.803 14.033 -19.415 1.00 94.38 160 GLU A C 1
ATOM 1289 O O . GLU A 1 160 ? 7.015 14.970 -18.650 1.00 94.38 160 GLU A O 1
ATOM 1294 N N . ILE A 1 161 ? 6.328 12.859 -18.986 1.00 95.31 161 ILE A N 1
ATOM 1295 C CA . ILE A 1 161 ? 5.948 12.589 -17.596 1.00 95.31 161 ILE A CA 1
ATOM 1296 C C . ILE A 1 161 ? 7.189 12.642 -16.695 1.00 95.31 161 ILE A C 1
ATOM 1298 O O . ILE A 1 161 ? 7.118 13.128 -15.570 1.00 95.31 161 ILE A O 1
ATOM 1302 N N . VAL A 1 162 ? 8.337 12.162 -17.172 1.00 94.56 162 VAL A N 1
ATOM 1303 C CA . VAL A 1 162 ? 9.578 12.121 -16.387 1.00 94.56 162 VAL A CA 1
ATOM 1304 C C . VAL A 1 162 ? 10.303 13.472 -16.368 1.00 94.56 162 VAL A C 1
ATOM 1306 O O . VAL A 1 162 ? 10.958 13.780 -15.376 1.00 94.56 162 VAL A O 1
ATOM 1309 N N . ARG A 1 163 ? 10.168 14.316 -17.402 1.00 92.56 163 ARG A N 1
ATOM 1310 C CA . ARG A 1 163 ? 10.929 15.578 -17.536 1.00 92.56 163 ARG A CA 1
ATOM 1311 C C . ARG A 1 163 ? 10.696 16.586 -16.404 1.00 92.56 163 ARG A C 1
ATOM 1313 O O . ARG A 1 163 ? 11.550 17.428 -16.159 1.00 92.56 163 ARG A O 1
ATOM 1320 N N . GLN A 1 164 ? 9.569 16.493 -15.701 1.00 90.25 164 GLN A N 1
ATOM 1321 C CA . GLN A 1 164 ? 9.261 17.343 -14.542 1.00 90.25 164 GLN A CA 1
ATOM 1322 C C . GLN A 1 164 ? 10.104 17.025 -13.289 1.00 90.25 164 GLN A C 1
ATOM 1324 O O . GLN A 1 164 ? 10.036 17.758 -12.305 1.00 90.25 164 GLN A O 1
ATOM 1329 N N . LEU A 1 165 ? 10.853 15.919 -13.294 1.00 91.50 165 LEU A N 1
ATOM 1330 C CA . LEU A 1 165 ? 11.680 15.475 -12.175 1.00 91.50 165 LEU A CA 1
ATOM 1331 C C . LEU A 1 165 ? 13.129 15.950 -12.306 1.00 91.50 165 LEU A C 1
ATOM 1333 O O . LEU A 1 165 ? 13.640 16.160 -13.407 1.00 91.50 165 LEU A O 1
ATOM 1337 N N . ASN A 1 166 ? 13.826 16.039 -11.170 1.00 91.56 166 ASN A N 1
ATOM 1338 C CA . ASN A 1 166 ? 15.280 16.177 -11.191 1.00 91.56 166 ASN A CA 1
ATOM 1339 C C . ASN A 1 166 ? 15.947 14.875 -11.693 1.00 91.56 166 ASN A C 1
ATOM 1341 O O . ASN A 1 166 ? 15.302 13.832 -11.826 1.00 91.56 166 ASN A O 1
ATOM 1345 N N . CYS A 1 167 ? 17.249 14.918 -11.981 1.00 90.31 167 CYS A N 1
ATOM 1346 C CA . CYS A 1 167 ? 17.958 13.785 -12.582 1.00 90.31 167 CYS A CA 1
ATOM 1347 C C . CYS A 1 167 ? 17.983 12.523 -11.699 1.00 90.31 167 CYS A C 1
ATOM 1349 O O . CYS A 1 167 ? 17.927 11.412 -12.230 1.00 90.31 167 CYS A O 1
ATOM 1351 N N . ASP A 1 168 ? 18.036 12.676 -10.378 1.00 88.12 168 ASP A N 1
ATOM 1352 C CA . ASP A 1 168 ? 18.071 11.569 -9.422 1.00 88.12 168 ASP A CA 1
ATOM 1353 C C . ASP A 1 168 ? 16.692 10.912 -9.290 1.00 88.12 168 ASP A C 1
ATOM 1355 O O . ASP A 1 168 ? 16.564 9.692 -9.427 1.00 88.12 168 ASP A O 1
ATOM 1359 N N . GLN A 1 169 ? 15.644 11.729 -9.184 1.00 90.81 169 GLN A N 1
ATOM 1360 C CA . GLN A 1 169 ? 14.249 11.302 -9.203 1.00 90.81 169 GLN A CA 1
ATOM 1361 C C . GLN A 1 169 ? 13.882 10.613 -10.523 1.00 90.81 169 GLN A C 1
ATOM 1363 O O . GLN A 1 169 ? 13.285 9.536 -10.523 1.00 90.81 169 GLN A O 1
ATOM 1368 N N . ALA A 1 170 ? 14.277 11.188 -11.661 1.00 92.44 170 ALA A N 1
ATOM 1369 C CA . ALA A 1 170 ? 14.063 10.594 -12.977 1.00 92.44 170 ALA A CA 1
ATOM 1370 C C . ALA A 1 170 ? 14.770 9.238 -13.103 1.00 92.44 170 ALA A C 1
ATOM 1372 O O . ALA A 1 170 ? 14.175 8.266 -13.575 1.00 92.44 170 ALA A O 1
ATOM 1373 N N . ARG A 1 171 ? 16.020 9.139 -12.625 1.00 90.75 171 ARG A N 1
ATOM 1374 C CA . ARG A 1 171 ? 16.762 7.874 -12.590 1.00 90.75 171 ARG A CA 1
ATOM 1375 C C . ARG A 1 171 ? 16.043 6.840 -11.727 1.00 90.75 171 ARG A C 1
ATOM 1377 O O . ARG A 1 171 ? 15.962 5.684 -12.138 1.00 90.75 171 ARG A O 1
ATOM 1384 N N . ALA A 1 172 ? 15.505 7.247 -10.575 1.00 91.38 172 ALA A N 1
ATOM 1385 C CA . ALA A 1 172 ? 14.761 6.364 -9.683 1.00 91.38 172 ALA A CA 1
ATOM 1386 C C . ALA A 1 172 ? 13.515 5.807 -10.376 1.00 91.38 172 ALA A C 1
ATOM 1388 O O . ALA A 1 172 ? 13.335 4.591 -10.413 1.00 91.38 172 ALA A O 1
ATOM 1389 N N . VAL A 1 173 ? 12.720 6.671 -11.017 1.00 94.50 173 VAL A N 1
ATOM 1390 C CA . VAL A 1 173 ? 11.531 6.262 -11.778 1.00 94.50 173 VAL A CA 1
ATOM 1391 C C . VAL A 1 173 ? 11.889 5.291 -12.899 1.00 94.50 173 VAL A C 1
ATOM 1393 O O . VAL A 1 173 ? 11.327 4.200 -12.960 1.00 94.50 173 VAL A O 1
ATOM 1396 N N . VAL A 1 174 ? 12.832 5.647 -13.774 1.00 93.62 174 VAL A N 1
ATOM 1397 C CA . VAL A 1 174 ? 13.179 4.819 -14.942 1.00 93.62 174 VAL A CA 1
ATOM 1398 C C . VAL A 1 174 ? 13.680 3.444 -14.506 1.00 93.62 174 VAL A C 1
ATOM 1400 O O . VAL A 1 174 ? 13.241 2.424 -15.035 1.00 93.62 174 VAL A O 1
ATOM 1403 N N . LYS A 1 175 ? 14.542 3.398 -13.490 1.00 91.69 175 LYS A N 1
ATOM 1404 C CA . LYS A 1 175 ? 15.067 2.143 -12.955 1.00 91.69 175 LYS A CA 1
ATOM 1405 C C . LYS A 1 175 ? 13.983 1.277 -12.317 1.00 91.69 175 LYS A C 1
ATOM 1407 O O . LYS A 1 175 ? 13.962 0.068 -12.526 1.00 91.69 175 LYS A O 1
ATOM 1412 N N . SER A 1 176 ? 13.066 1.894 -11.577 1.00 94.31 176 SER A N 1
ATOM 1413 C CA . SER A 1 176 ? 11.900 1.226 -11.005 1.00 94.31 176 SER A CA 1
ATOM 1414 C C . SER A 1 176 ? 11.015 0.581 -12.074 1.00 94.31 176 SER A C 1
ATOM 1416 O O . SER A 1 176 ? 10.592 -0.560 -11.909 1.00 94.31 176 SER A O 1
ATOM 1418 N N . LEU A 1 177 ? 10.783 1.260 -13.200 1.00 95.00 177 LEU A N 1
ATOM 1419 C CA . LEU A 1 177 ? 9.988 0.726 -14.314 1.00 95.00 177 LEU A CA 1
ATOM 1420 C C . LEU A 1 177 ? 10.643 -0.484 -15.005 1.00 95.00 177 LEU A C 1
ATOM 1422 O O . LEU A 1 177 ? 9.932 -1.333 -15.555 1.00 95.00 177 LEU A O 1
ATOM 1426 N N . MET A 1 178 ? 11.976 -0.554 -14.965 1.00 93.81 178 MET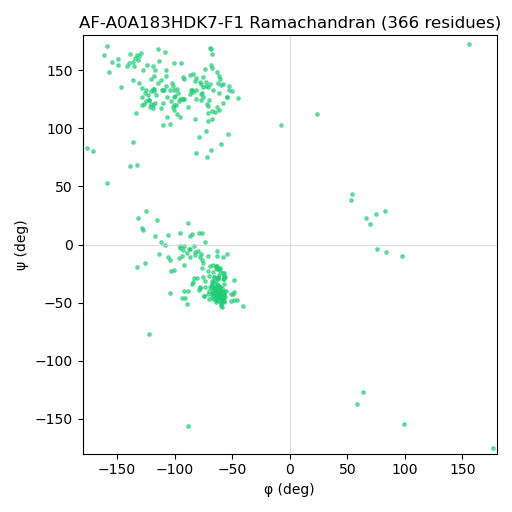 A N 1
ATOM 1427 C CA . MET A 1 178 ? 12.803 -1.628 -15.526 1.00 93.81 178 MET A CA 1
ATOM 1428 C C . MET A 1 178 ? 12.928 -2.852 -14.607 1.00 93.81 178 MET A C 1
ATOM 1430 O O . MET A 1 178 ? 13.516 -3.850 -15.012 1.00 93.81 178 MET A O 1
ATOM 1434 N N . SER A 1 179 ? 12.415 -2.803 -13.375 1.00 92.88 179 SER A N 1
ATOM 1435 C CA . SER A 1 179 ? 12.546 -3.913 -12.428 1.00 92.88 179 SER A CA 1
ATOM 1436 C C . SER A 1 179 ? 11.576 -5.063 -12.725 1.00 92.88 179 SER A C 1
ATOM 1438 O O . SER A 1 179 ? 10.365 -4.856 -12.842 1.00 92.88 179 SER A O 1
ATOM 1440 N N . ASN A 1 180 ? 12.113 -6.285 -12.784 1.00 92.81 180 ASN A N 1
ATOM 1441 C CA . ASN A 1 180 ? 11.345 -7.529 -12.909 1.00 92.81 180 ASN A CA 1
ATOM 1442 C C . ASN A 1 180 ? 11.010 -8.158 -11.542 1.00 92.81 180 ASN A C 1
ATOM 1444 O O . ASN A 1 180 ? 10.131 -9.018 -11.445 1.00 92.81 180 ASN A O 1
ATOM 1448 N N . ASP A 1 181 ? 11.724 -7.749 -10.492 1.00 94.25 181 ASP A N 1
ATOM 1449 C CA . ASP A 1 181 ? 11.618 -8.307 -9.145 1.00 94.25 181 ASP A CA 1
ATOM 1450 C C . ASP A 1 181 ? 11.258 -7.222 -8.144 1.00 94.25 181 ASP A C 1
ATOM 1452 O O . ASP A 1 181 ? 10.103 -7.112 -7.729 1.00 94.25 181 ASP A O 1
ATOM 1456 N N . TYR A 1 182 ? 12.239 -6.399 -7.778 1.00 92.88 182 TYR A N 1
ATOM 1457 C CA . TYR A 1 182 ? 12.004 -5.254 -6.925 1.00 92.88 182 TYR A CA 1
ATOM 1458 C C . TYR A 1 182 ? 12.949 -4.086 -7.202 1.00 92.88 182 TYR A C 1
ATOM 1460 O O . TYR A 1 182 ? 14.022 -4.241 -7.792 1.00 92.88 182 TYR A O 1
ATOM 1468 N N . ALA A 1 183 ? 12.540 -2.894 -6.780 1.00 91.12 183 ALA A N 1
ATOM 1469 C CA . ALA A 1 183 ? 13.398 -1.717 -6.728 1.00 91.12 183 ALA A CA 1
ATOM 1470 C C . ALA A 1 183 ? 13.207 -0.981 -5.402 1.00 91.12 183 ALA A C 1
ATOM 1472 O O . ALA A 1 183 ? 12.148 -1.061 -4.775 1.00 91.12 183 ALA A O 1
ATOM 1473 N N . ILE A 1 184 ? 14.242 -0.258 -4.981 1.00 89.75 184 ILE A N 1
ATOM 1474 C CA . ILE A 1 184 ? 14.222 0.506 -3.736 1.00 89.75 184 ILE A CA 1
ATOM 1475 C C . ILE A 1 184 ? 14.502 1.967 -4.052 1.00 89.75 184 ILE A C 1
ATOM 1477 O O . ILE A 1 184 ? 15.524 2.299 -4.660 1.00 89.75 184 ILE A O 1
ATOM 1481 N N . ILE A 1 185 ? 13.587 2.831 -3.621 1.00 88.50 185 ILE A N 1
ATOM 1482 C CA . ILE A 1 185 ? 13.755 4.279 -3.690 1.00 88.50 185 ILE A CA 1
ATOM 1483 C C . ILE A 1 185 ? 14.013 4.776 -2.272 1.00 88.50 185 ILE A C 1
ATOM 1485 O O . ILE A 1 185 ? 13.127 4.768 -1.416 1.00 88.50 185 ILE A O 1
ATOM 1489 N N . GLU A 1 186 ? 15.247 5.205 -2.036 1.00 83.56 186 GLU A N 1
ATOM 1490 C CA . GLU A 1 186 ? 15.637 5.851 -0.789 1.00 83.56 186 GLU A CA 1
ATOM 1491 C C . GLU A 1 186 ? 15.378 7.352 -0.931 1.00 83.56 186 GLU A C 1
ATOM 1493 O O . GLU A 1 186 ? 15.958 7.998 -1.807 1.00 83.56 186 GLU A O 1
ATOM 1498 N N . GLY A 1 187 ? 14.502 7.910 -0.095 1.00 75.06 187 GLY A N 1
ATOM 1499 C CA . GLY A 1 187 ? 14.202 9.340 -0.142 1.00 75.06 187 GLY A CA 1
ATOM 1500 C C . GLY A 1 187 ? 14.332 10.017 1.212 1.00 75.06 187 GLY A C 1
ATOM 1501 O O . GLY A 1 187 ? 13.582 9.713 2.140 1.00 75.06 187 GLY A O 1
ATOM 1502 N N . PHE A 1 188 ? 15.218 11.005 1.297 1.00 76.69 188 PHE A N 1
ATOM 1503 C CA . PHE A 1 188 ? 15.425 11.819 2.494 1.00 76.69 188 PHE A CA 1
ATOM 1504 C C . PHE A 1 188 ? 14.201 12.709 2.813 1.00 76.69 188 PHE A C 1
ATOM 1506 O O . PHE A 1 188 ? 13.305 12.886 1.968 1.00 76.69 188 PHE A O 1
ATOM 1513 N N . PRO A 1 189 ? 14.084 13.265 4.035 1.00 74.38 189 PRO A N 1
ATOM 1514 C CA . PRO A 1 189 ? 13.065 14.267 4.335 1.00 74.38 189 PRO A CA 1
ATOM 1515 C C . PRO A 1 189 ? 13.129 15.419 3.327 1.00 74.38 189 PRO A C 1
ATOM 1517 O O . PRO A 1 189 ? 14.204 15.920 3.013 1.00 74.38 189 PRO A O 1
ATOM 1520 N N . GLY A 1 190 ? 11.978 15.824 2.789 1.00 77.25 190 GLY A N 1
ATOM 1521 C CA . GLY A 1 190 ? 11.907 16.924 1.822 1.00 77.25 190 GLY A CA 1
ATOM 1522 C C . GLY A 1 190 ? 12.365 16.603 0.390 1.00 77.25 190 GLY A C 1
ATOM 1523 O O . GLY A 1 190 ? 12.158 17.445 -0.476 1.00 77.25 190 GLY A O 1
ATOM 1524 N N . SER A 1 191 ? 12.877 15.401 0.076 1.00 75.12 191 SER A N 1
ATOM 1525 C CA . SER A 1 191 ? 13.386 15.075 -1.279 1.00 75.12 191 SER A CA 1
ATOM 1526 C C . SER A 1 191 ? 12.309 14.801 -2.344 1.00 75.12 191 SER A C 1
ATOM 1528 O O . SER A 1 191 ? 12.586 14.361 -3.458 1.00 75.12 191 SER A O 1
ATOM 1530 N N . GLY A 1 192 ? 11.040 15.066 -2.022 1.00 83.44 192 GLY A N 1
ATOM 1531 C CA . GLY A 1 192 ? 9.943 14.927 -2.978 1.00 83.44 192 GLY A CA 1
ATOM 1532 C C . GLY A 1 192 ? 9.520 13.483 -3.266 1.00 83.44 192 GLY A C 1
ATOM 1533 O O . GLY A 1 192 ? 8.943 13.249 -4.322 1.00 83.44 192 GLY A O 1
ATOM 1534 N N . LYS A 1 193 ? 9.731 12.531 -2.338 1.00 86.75 193 LYS A N 1
ATOM 1535 C CA . LYS A 1 193 ? 9.297 11.114 -2.447 1.00 86.75 193 LYS A CA 1
ATOM 1536 C C . LYS A 1 193 ? 7.905 10.940 -3.057 1.00 86.75 193 LYS A C 1
ATOM 1538 O O . LYS A 1 193 ? 7.740 10.231 -4.044 1.00 86.75 193 LYS A O 1
ATOM 1543 N N . THR A 1 194 ? 6.908 11.630 -2.502 1.00 90.06 194 THR A N 1
ATOM 1544 C CA . THR A 1 194 ? 5.527 11.554 -2.995 1.00 90.06 194 THR A CA 1
ATOM 1545 C C . THR A 1 194 ? 5.412 12.037 -4.441 1.00 90.06 194 THR A C 1
ATOM 1547 O O . THR A 1 194 ? 4.648 11.468 -5.210 1.00 90.06 194 THR A O 1
ATOM 1550 N N . SER A 1 195 ? 6.168 13.067 -4.834 1.00 91.81 195 SER A N 1
ATOM 1551 C CA . SER A 1 195 ? 6.187 13.552 -6.217 1.00 91.81 195 SER A CA 1
ATOM 1552 C C . SER A 1 195 ? 6.818 12.514 -7.150 1.00 91.81 195 SER A C 1
ATOM 1554 O O . SER A 1 195 ? 6.212 12.189 -8.166 1.00 91.81 195 SER A O 1
ATOM 1556 N N . THR A 1 196 ? 7.949 11.903 -6.772 1.00 94.38 196 THR A N 1
ATOM 1557 C CA . THR A 1 196 ? 8.547 10.778 -7.515 1.00 94.38 196 THR A CA 1
ATOM 1558 C C . THR A 1 196 ? 7.562 9.622 -7.679 1.00 94.38 196 THR A C 1
ATOM 1560 O O . THR A 1 196 ? 7.402 9.102 -8.782 1.00 94.38 196 THR A O 1
ATOM 1563 N N . LEU A 1 197 ? 6.856 9.244 -6.609 1.00 96.06 197 LEU A N 1
ATOM 1564 C CA . LEU A 1 197 ? 5.860 8.172 -6.644 1.00 96.06 197 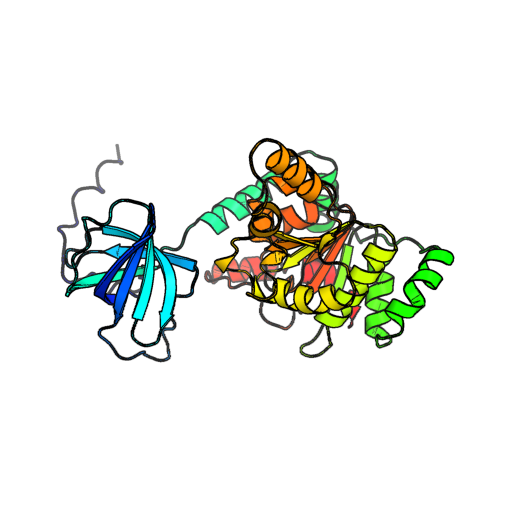LEU A CA 1
ATOM 1565 C C . LEU A 1 197 ? 4.684 8.486 -7.573 1.00 96.06 197 LEU A C 1
ATOM 1567 O O . LEU A 1 197 ? 4.252 7.611 -8.319 1.00 96.06 197 LEU A O 1
ATOM 1571 N N . VAL A 1 198 ? 4.186 9.726 -7.573 1.00 97.19 198 VAL A N 1
ATOM 1572 C CA . VAL A 1 198 ? 3.128 10.152 -8.501 1.00 97.19 198 VAL A CA 1
ATOM 1573 C C . VAL A 1 198 ? 3.595 10.003 -9.949 1.00 97.19 198 VAL A C 1
ATOM 1575 O O . VAL A 1 198 ? 2.864 9.448 -10.768 1.00 97.19 198 VAL A O 1
ATOM 1578 N N . VAL A 1 199 ? 4.820 10.428 -10.272 1.00 97.50 199 VAL A N 1
ATOM 1579 C CA . VAL A 1 199 ? 5.385 10.273 -11.625 1.00 97.50 199 VAL A CA 1
ATOM 1580 C C . VAL A 1 199 ? 5.563 8.808 -12.006 1.00 97.50 199 VAL A C 1
ATOM 1582 O O . VAL A 1 199 ? 5.178 8.412 -13.105 1.00 97.50 199 VAL A O 1
ATOM 1585 N N . LEU A 1 200 ? 6.085 7.989 -11.095 1.00 97.81 200 LEU A N 1
ATOM 1586 C CA . LEU A 1 200 ? 6.232 6.550 -11.289 1.00 97.81 200 LEU A CA 1
ATOM 1587 C C . LEU A 1 200 ? 4.888 5.882 -11.603 1.00 97.81 200 LEU A C 1
ATOM 1589 O O . LEU A 1 200 ? 4.785 5.157 -12.590 1.00 97.81 200 LEU A O 1
ATOM 1593 N N . ILE A 1 201 ? 3.849 6.150 -10.808 1.00 98.38 201 ILE A N 1
ATOM 1594 C CA . ILE A 1 201 ? 2.518 5.560 -11.010 1.00 98.38 201 ILE A CA 1
ATOM 1595 C C . ILE A 1 201 ? 1.913 6.035 -12.333 1.00 98.38 201 ILE A C 1
ATOM 1597 O O . ILE A 1 201 ? 1.370 5.221 -13.076 1.00 98.38 201 ILE A O 1
ATOM 1601 N N . ARG A 1 202 ? 2.068 7.317 -12.687 1.00 98.19 202 ARG A N 1
ATOM 1602 C CA . ARG A 1 202 ? 1.653 7.834 -14.002 1.00 98.19 202 ARG A CA 1
ATOM 1603 C C . ARG A 1 202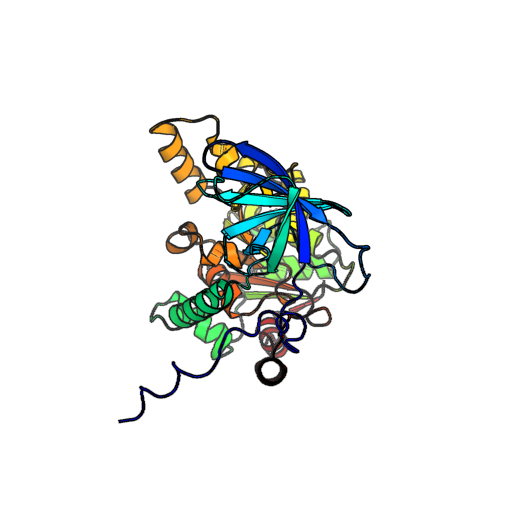 ? 2.339 7.089 -15.149 1.00 98.19 202 ARG A C 1
ATOM 1605 O O . ARG A 1 202 ? 1.666 6.721 -16.106 1.00 98.19 202 ARG A O 1
ATOM 1612 N N . CYS A 1 203 ? 3.640 6.816 -15.039 1.00 98.00 203 CYS A N 1
ATOM 1613 C CA . CYS A 1 203 ? 4.372 6.040 -16.043 1.00 98.00 203 CYS A CA 1
ATOM 1614 C C . CYS A 1 203 ? 3.883 4.585 -16.113 1.00 98.00 203 CYS A C 1
ATOM 1616 O O . CYS A 1 203 ? 3.681 4.067 -17.204 1.00 98.00 203 CYS A O 1
ATOM 1618 N N . LEU A 1 204 ? 3.649 3.927 -14.971 1.00 97.94 204 LEU A N 1
ATOM 1619 C CA . LEU A 1 204 ? 3.116 2.559 -14.935 1.00 97.94 204 LEU A CA 1
ATOM 1620 C C . LEU A 1 204 ? 1.765 2.467 -15.653 1.00 97.94 204 LEU A C 1
ATOM 1622 O O . LEU A 1 204 ? 1.556 1.565 -16.460 1.00 97.94 204 LEU A O 1
ATOM 1626 N N . ILE A 1 205 ? 0.881 3.431 -15.402 1.00 98.00 205 ILE A N 1
ATOM 1627 C CA . ILE A 1 205 ? -0.456 3.475 -15.998 1.00 98.00 205 ILE A CA 1
ATOM 1628 C C . ILE A 1 205 ? -0.395 3.794 -17.487 1.00 98.00 205 ILE A C 1
ATOM 1630 O O . ILE A 1 205 ? -1.094 3.154 -18.268 1.00 98.00 205 ILE A O 1
ATOM 1634 N N . TYR A 1 206 ? 0.486 4.711 -17.894 1.00 97.12 206 TYR A N 1
ATOM 1635 C CA . TYR A 1 206 ? 0.761 4.969 -19.307 1.00 97.12 206 TYR A CA 1
ATOM 1636 C C . TYR A 1 206 ? 1.216 3.696 -20.042 1.00 97.12 206 TYR A C 1
ATOM 1638 O O . TYR A 1 206 ? 0.766 3.422 -21.149 1.00 97.12 206 TYR A O 1
ATOM 1646 N N . LEU A 1 207 ? 2.045 2.872 -19.393 1.00 96.50 207 LEU A N 1
ATOM 1647 C CA . LEU A 1 207 ? 2.514 1.583 -19.912 1.00 96.50 207 LEU A CA 1
ATOM 1648 C C . LEU A 1 207 ? 1.479 0.445 -19.775 1.00 96.50 207 LEU A C 1
ATOM 1650 O O . LEU A 1 207 ? 1.825 -0.722 -19.958 1.00 96.50 207 LEU A O 1
ATOM 1654 N N . GLY A 1 208 ? 0.227 0.751 -19.413 1.00 96.56 208 GLY A N 1
ATOM 1655 C CA . GLY A 1 208 ? -0.860 -0.225 -19.288 1.00 96.56 208 GLY A CA 1
ATOM 1656 C C . GLY A 1 208 ? -0.721 -1.193 -18.108 1.00 96.56 208 GLY A C 1
ATOM 1657 O O . GLY A 1 208 ? -1.361 -2.244 -18.098 1.00 96.56 208 GLY A O 1
ATOM 1658 N N . ARG A 1 209 ? 0.122 -0.877 -17.118 1.00 97.50 209 ARG A N 1
ATOM 1659 C CA . ARG A 1 209 ? 0.349 -1.719 -15.935 1.00 97.50 209 ARG A CA 1
ATOM 1660 C C . ARG A 1 209 ? -0.672 -1.417 -14.841 1.00 97.50 209 ARG A C 1
ATOM 1662 O O . ARG A 1 209 ? -1.069 -0.272 -14.641 1.00 97.50 209 ARG A O 1
ATOM 1669 N N . THR A 1 210 ? -1.056 -2.442 -14.083 1.00 98.56 210 THR A N 1
ATOM 1670 C CA . THR A 1 210 ? -1.903 -2.283 -12.892 1.00 98.56 210 THR A CA 1
ATOM 1671 C C . THR A 1 210 ? -1.046 -2.115 -11.642 1.00 98.56 210 THR A C 1
ATOM 1673 O O . THR A 1 210 ? 0.009 -2.743 -11.507 1.00 98.56 210 THR A O 1
ATOM 1676 N N . VAL A 1 211 ? -1.490 -1.255 -10.725 1.00 98.62 211 VAL A N 1
ATOM 1677 C CA . VAL A 1 211 ? -0.700 -0.822 -9.570 1.00 98.62 211 VAL A CA 1
ATOM 1678 C C . VAL A 1 211 ? -1.477 -0.996 -8.270 1.00 98.62 211 VAL A C 1
ATOM 1680 O O . VAL A 1 211 ? -2.581 -0.471 -8.116 1.00 98.62 211 VAL A O 1
ATOM 1683 N N . LEU A 1 212 ? -0.867 -1.684 -7.306 1.00 98.69 212 LEU A N 1
ATOM 1684 C CA . LEU A 1 212 ? -1.311 -1.700 -5.916 1.00 98.69 212 LEU A CA 1
ATOM 1685 C C . LEU A 1 212 ? -0.484 -0.692 -5.109 1.00 98.69 212 LEU A C 1
ATOM 1687 O O . LEU A 1 212 ? 0.709 -0.881 -4.906 1.00 98.69 212 LEU A O 1
ATOM 1691 N N . VAL A 1 213 ? -1.108 0.384 -4.639 1.00 98.50 213 VAL A N 1
ATOM 1692 C CA . VAL A 1 213 ? -0.472 1.400 -3.790 1.00 98.50 213 VAL A CA 1
ATOM 1693 C C . VAL A 1 213 ? -0.755 1.089 -2.325 1.00 98.50 213 VAL A C 1
ATOM 1695 O O . VAL A 1 213 ? -1.911 0.982 -1.910 1.00 98.50 213 VAL A O 1
ATOM 1698 N N . THR A 1 214 ? 0.295 0.974 -1.518 1.00 97.44 214 THR A N 1
ATOM 1699 C CA . THR A 1 214 ? 0.184 0.668 -0.092 1.00 97.44 214 THR A CA 1
ATOM 1700 C C . THR A 1 214 ? 1.095 1.525 0.765 1.00 97.44 214 THR A C 1
ATOM 1702 O O . THR A 1 214 ? 2.076 2.081 0.285 1.00 97.44 214 THR A O 1
ATOM 1705 N N . SER A 1 215 ? 0.737 1.667 2.040 1.00 95.00 215 SER A N 1
ATOM 1706 C CA . SER A 1 215 ? 1.565 2.333 3.045 1.00 95.00 215 SER A CA 1
ATOM 1707 C C . SER A 1 215 ? 1.169 1.908 4.461 1.00 95.00 215 SER A C 1
ATOM 1709 O O . SER A 1 215 ? 0.132 1.260 4.665 1.00 95.00 215 SER A O 1
ATOM 1711 N N . HIS A 1 216 ? 1.977 2.307 5.447 1.00 87.50 216 HIS A N 1
ATOM 1712 C CA . HIS A 1 216 ? 1.690 2.130 6.868 1.00 87.50 216 HIS A CA 1
ATOM 1713 C C . HIS A 1 216 ? 0.400 2.842 7.303 1.00 87.50 216 HIS A C 1
ATOM 1715 O O . HIS A 1 216 ? -0.388 2.286 8.069 1.00 87.50 216 HIS A O 1
ATOM 1721 N N . THR A 1 217 ? 0.172 4.067 6.816 1.00 88.94 217 THR A N 1
ATOM 1722 C CA . THR A 1 217 ? -0.906 4.941 7.305 1.00 88.94 217 THR A CA 1
ATOM 1723 C C . THR A 1 217 ? -1.919 5.283 6.219 1.00 88.94 217 THR A C 1
ATOM 1725 O O . THR A 1 217 ? -1.608 5.325 5.029 1.00 88.94 217 THR A O 1
ATOM 1728 N N . HIS A 1 218 ? -3.154 5.579 6.634 1.00 90.56 218 HIS A N 1
ATOM 1729 C CA . HIS A 1 218 ? -4.171 6.111 5.725 1.00 90.56 218 HIS A CA 1
ATOM 1730 C C . HIS A 1 218 ? -3.752 7.463 5.135 1.00 90.56 218 HIS A C 1
ATOM 1732 O O . HIS A 1 218 ? -3.924 7.677 3.938 1.00 90.56 218 HIS A O 1
ATOM 1738 N N . SER A 1 219 ? -3.155 8.336 5.951 1.00 91.19 219 SER A N 1
ATOM 1739 C CA . SER A 1 219 ? -2.746 9.682 5.545 1.00 91.19 219 SER A CA 1
ATOM 1740 C C . SER A 1 219 ? -1.687 9.679 4.441 1.00 91.19 219 SER A C 1
ATOM 1742 O O . SER A 1 219 ? -1.793 10.479 3.518 1.00 91.19 219 SER A O 1
ATOM 1744 N N . ALA A 1 220 ? -0.699 8.777 4.489 1.00 92.62 220 ALA A N 1
ATOM 1745 C CA . ALA A 1 220 ? 0.321 8.669 3.440 1.00 92.62 220 ALA A CA 1
ATOM 1746 C C . ALA A 1 220 ? -0.300 8.307 2.079 1.00 92.62 220 ALA A C 1
ATOM 1748 O O . ALA A 1 220 ? -0.059 8.986 1.080 1.00 92.62 220 ALA A O 1
ATOM 1749 N N . ILE A 1 221 ? -1.198 7.314 2.066 1.00 96.75 221 ILE A N 1
ATOM 1750 C CA . ILE A 1 221 ? -1.946 6.916 0.864 1.00 96.75 221 ILE A CA 1
ATOM 1751 C C . ILE A 1 221 ? -2.766 8.092 0.335 1.00 96.75 221 ILE A C 1
ATOM 1753 O O . ILE A 1 221 ? -2.704 8.420 -0.846 1.00 96.75 221 ILE A O 1
ATOM 1757 N N . ASP A 1 222 ? -3.529 8.741 1.208 1.00 96.75 222 ASP A N 1
ATOM 1758 C CA . ASP A 1 222 ? -4.437 9.815 0.821 1.00 96.75 222 ASP A CA 1
ATOM 1759 C C . ASP A 1 222 ? -3.674 11.063 0.331 1.00 96.75 222 ASP A C 1
ATOM 1761 O O . ASP A 1 222 ? -4.142 11.767 -0.565 1.00 96.75 222 ASP A O 1
ATOM 1765 N N . ASN A 1 223 ? -2.477 11.331 0.857 1.00 95.75 223 ASN A N 1
ATOM 1766 C CA . ASN A 1 223 ? -1.605 12.404 0.373 1.00 95.75 223 ASN A CA 1
ATOM 1767 C C . ASN A 1 223 ? -1.073 12.120 -1.035 1.00 95.75 223 ASN A C 1
ATOM 1769 O O . ASN A 1 223 ? -1.067 13.020 -1.877 1.00 95.75 223 ASN A O 1
ATOM 1773 N N . LEU A 1 224 ? -0.668 10.877 -1.307 1.00 97.19 224 LEU A N 1
ATOM 1774 C CA . LEU A 1 224 ? -0.259 10.447 -2.642 1.00 97.19 224 LEU A CA 1
ATOM 1775 C C . LEU A 1 224 ? -1.434 10.531 -3.623 1.00 97.19 224 LEU A C 1
ATOM 1777 O O . LEU A 1 224 ? -1.306 11.143 -4.682 1.00 97.19 224 LEU A O 1
ATOM 1781 N N . LEU A 1 225 ? -2.596 9.983 -3.257 1.00 98.06 225 LEU A N 1
ATOM 1782 C CA . LEU A 1 225 ? -3.784 9.999 -4.112 1.00 98.06 225 LEU A CA 1
ATOM 1783 C C . LEU A 1 225 ? -4.293 11.414 -4.391 1.00 98.06 225 LEU A C 1
ATOM 1785 O O . LEU A 1 225 ? -4.695 11.679 -5.517 1.00 98.06 225 LEU A O 1
ATOM 1789 N N . SER A 1 226 ? -4.222 12.328 -3.413 1.00 97.62 226 SER A N 1
ATOM 1790 C CA . SER A 1 226 ? -4.622 13.733 -3.605 1.00 97.62 226 SER A CA 1
ATOM 1791 C C . SER A 1 226 ? -3.857 14.403 -4.750 1.00 97.62 226 SER A C 1
ATOM 1793 O O . SER A 1 226 ? -4.430 15.233 -5.437 1.00 97.62 226 SER A O 1
ATOM 1795 N N . LYS A 1 227 ? -2.588 14.035 -4.962 1.00 96.81 227 LYS A N 1
ATOM 1796 C CA . LYS A 1 227 ? -1.785 14.525 -6.092 1.00 96.81 227 LYS A CA 1
ATOM 1797 C C . LYS A 1 227 ? -2.031 13.725 -7.368 1.00 96.81 227 LYS A C 1
ATOM 1799 O O . LYS A 1 227 ? -1.912 14.250 -8.464 1.00 96.81 227 LYS A O 1
ATOM 1804 N N . LEU A 1 228 ? -2.328 12.433 -7.242 1.00 97.06 228 LEU A N 1
ATOM 1805 C CA . LEU A 1 228 ? -2.485 11.541 -8.387 1.00 97.06 228 LEU A CA 1
ATOM 1806 C C . LEU A 1 228 ? -3.743 11.856 -9.211 1.00 97.06 228 LEU A C 1
ATOM 1808 O O . LEU A 1 228 ? -3.687 11.783 -10.437 1.00 97.06 228 LEU A O 1
ATOM 1812 N N . ILE A 1 229 ? -4.838 12.245 -8.548 1.00 97.38 229 ILE A N 1
ATOM 1813 C CA . ILE A 1 229 ? -6.106 12.617 -9.204 1.00 97.38 229 ILE A CA 1
ATOM 1814 C C . ILE A 1 229 ? -5.987 13.858 -10.103 1.00 97.38 229 ILE A C 1
ATOM 1816 O O . ILE A 1 229 ? -6.810 14.050 -10.987 1.00 97.38 229 ILE A O 1
ATOM 1820 N N . GLU A 1 230 ? -4.941 14.674 -9.936 1.00 96.50 230 GLU A N 1
ATOM 1821 C CA . GLU A 1 230 ? -4.666 15.813 -10.826 1.00 96.50 230 GLU A CA 1
ATOM 1822 C C . GLU A 1 230 ? -4.227 15.365 -12.233 1.00 96.50 230 GLU A C 1
ATOM 1824 O O . GLU A 1 230 ? -4.284 16.147 -13.179 1.00 96.50 230 GLU A O 1
ATOM 1829 N N . TYR A 1 231 ? -3.782 14.111 -12.384 1.00 96.38 231 TYR A N 1
ATOM 1830 C CA . TYR A 1 231 ? -3.203 13.589 -13.628 1.00 96.38 231 TYR A CA 1
ATOM 1831 C C . TYR A 1 231 ? -3.880 12.320 -14.150 1.00 96.38 231 TYR A C 1
ATOM 1833 O O . TYR A 1 231 ? -3.631 11.929 -15.290 1.00 96.38 231 TYR A O 1
ATOM 1841 N N . ILE A 1 232 ? -4.665 11.634 -13.318 1.00 96.44 232 ILE A N 1
ATOM 1842 C CA . ILE A 1 232 ? -5.301 10.355 -13.641 1.00 96.44 232 ILE A CA 1
ATOM 1843 C C . ILE A 1 232 ? -6.791 10.457 -13.335 1.00 96.44 232 ILE A C 1
ATOM 1845 O O . ILE A 1 232 ? -7.171 10.911 -12.260 1.00 96.44 232 ILE A O 1
ATOM 1849 N N . ASP A 1 233 ? -7.618 9.967 -14.260 1.00 96.94 233 ASP A N 1
ATOM 1850 C CA . ASP A 1 233 ? -9.064 9.843 -14.064 1.00 96.94 233 ASP A CA 1
ATOM 1851 C C . ASP A 1 233 ? -9.382 9.044 -12.782 1.00 96.94 233 ASP A C 1
ATOM 1853 O O . ASP A 1 233 ? -8.919 7.918 -12.590 1.00 96.94 233 ASP A O 1
ATOM 1857 N N . GLU A 1 234 ? -10.207 9.614 -11.907 1.00 96.44 234 GLU A N 1
ATOM 1858 C CA . GLU A 1 234 ? -10.669 9.020 -10.648 1.00 96.44 234 GLU A CA 1
ATOM 1859 C C . GLU A 1 234 ? -11.381 7.663 -10.832 1.00 96.44 234 GLU A C 1
ATOM 1861 O O . GLU A 1 234 ? -11.392 6.811 -9.930 1.00 96.44 234 GLU A O 1
ATOM 1866 N N . ASN A 1 235 ? -11.942 7.397 -12.017 1.00 95.56 235 ASN A N 1
ATOM 1867 C CA . ASN A 1 235 ? -12.506 6.094 -12.372 1.00 95.56 235 ASN A CA 1
ATOM 1868 C C . ASN A 1 235 ? -11.447 4.985 -12.363 1.00 95.56 235 ASN A C 1
ATOM 1870 O O . ASN A 1 235 ? -11.757 3.841 -12.017 1.00 95.56 235 ASN A O 1
ATOM 1874 N N . ASN A 1 236 ? -10.190 5.343 -12.635 1.00 97.75 236 ASN A N 1
ATOM 1875 C CA . ASN A 1 236 ? -9.052 4.433 -12.645 1.00 97.75 236 ASN A CA 1
ATOM 1876 C C . ASN A 1 236 ? -8.450 4.169 -11.256 1.00 97.75 236 ASN A C 1
ATOM 1878 O O . ASN A 1 236 ? -7.524 3.364 -11.141 1.00 97.75 236 ASN A O 1
ATOM 1882 N N . ILE A 1 237 ? -8.985 4.791 -10.198 1.00 98.56 237 ILE A N 1
ATOM 1883 C CA . ILE A 1 237 ? -8.486 4.665 -8.824 1.00 98.56 237 ILE A CA 1
ATOM 1884 C C . ILE A 1 237 ? -9.552 4.060 -7.907 1.00 98.56 237 ILE A C 1
ATOM 1886 O O . ILE A 1 237 ? -10.693 4.509 -7.869 1.00 98.56 237 ILE A O 1
ATOM 1890 N N . LEU A 1 238 ? -9.186 3.058 -7.111 1.00 98.44 238 LEU A N 1
ATOM 1891 C CA . LEU A 1 238 ? -10.026 2.483 -6.061 1.00 98.44 238 LEU A CA 1
ATOM 1892 C C . LEU A 1 238 ? -9.328 2.599 -4.708 1.00 98.44 238 LEU A C 1
ATOM 1894 O O . LEU A 1 238 ? -8.287 1.985 -4.482 1.00 98.44 238 LEU A O 1
ATOM 1898 N N . ARG A 1 239 ? -9.935 3.331 -3.771 1.00 97.94 239 ARG A N 1
ATOM 1899 C CA . ARG A 1 239 ? -9.448 3.449 -2.391 1.00 97.94 239 ARG A CA 1
ATOM 1900 C C . ARG A 1 239 ? -10.158 2.445 -1.480 1.00 97.94 239 ARG A C 1
ATOM 1902 O O . ARG A 1 239 ? -11.331 2.609 -1.159 1.00 97.94 239 ARG A O 1
ATOM 1909 N N . LEU A 1 240 ? -9.449 1.416 -1.020 1.00 94.88 240 LEU A N 1
ATOM 1910 C CA . LEU A 1 240 ? -9.986 0.401 -0.108 1.00 94.88 240 LEU A CA 1
ATOM 1911 C C . LEU A 1 240 ? -9.738 0.765 1.357 1.00 94.88 240 LEU A C 1
ATOM 1913 O O . LEU A 1 240 ? -8.597 0.952 1.776 1.00 94.88 240 LEU A O 1
ATOM 1917 N N . GLY A 1 241 ? -10.801 0.812 2.153 1.00 86.25 241 GLY A N 1
ATOM 1918 C CA . GLY A 1 241 ? -10.760 1.110 3.582 1.00 86.25 241 GLY A CA 1
ATOM 1919 C C . GLY A 1 241 ? -12.096 1.671 4.059 1.00 86.25 241 GLY A C 1
ATOM 1920 O O . GLY A 1 241 ? -12.976 1.952 3.249 1.00 86.25 241 GLY A O 1
ATOM 1921 N N . GLN A 1 242 ? -12.249 1.844 5.371 1.00 77.75 242 GLN A N 1
ATOM 1922 C CA . GLN A 1 242 ? -13.437 2.500 5.916 1.00 77.75 242 GLN A CA 1
ATOM 1923 C C . GLN A 1 242 ? -13.460 3.972 5.495 1.00 77.75 242 GLN A C 1
ATOM 1925 O O . GLN A 1 242 ? -12.459 4.675 5.652 1.00 77.75 242 GLN A O 1
ATOM 1930 N N . GLN A 1 243 ? -14.609 4.458 5.018 1.00 76.69 243 GLN A N 1
ATOM 1931 C CA . GLN A 1 243 ? -14.773 5.839 4.551 1.00 76.69 243 GLN A CA 1
ATOM 1932 C C . GLN A 1 243 ? -14.411 6.881 5.629 1.00 76.69 243 GLN A C 1
ATOM 1934 O O . GLN A 1 243 ? -13.912 7.961 5.319 1.00 76.69 243 GLN A O 1
ATOM 1939 N N . THR A 1 244 ? -14.586 6.542 6.911 1.00 74.50 244 THR A N 1
ATOM 1940 C CA . THR A 1 244 ? -14.230 7.378 8.073 1.00 74.50 244 THR A CA 1
ATOM 1941 C C . THR A 1 244 ? -12.726 7.596 8.249 1.00 74.50 244 THR A C 1
ATOM 1943 O O . THR A 1 244 ? -12.334 8.585 8.877 1.00 74.50 244 THR A O 1
ATOM 1946 N N . SER A 1 245 ? -11.901 6.692 7.720 1.00 79.81 245 SER A N 1
ATOM 1947 C CA . SER A 1 245 ? -10.436 6.751 7.759 1.00 79.81 245 SER A CA 1
ATOM 1948 C C . SER A 1 245 ? -9.837 7.366 6.493 1.00 79.81 245 SER A C 1
ATOM 1950 O O . SER A 1 245 ? -8.622 7.505 6.414 1.00 79.81 245 SER A O 1
ATOM 1952 N N . VAL A 1 246 ? -10.673 7.711 5.508 1.00 87.88 246 VAL A N 1
ATOM 1953 C CA . VAL A 1 246 ? -10.266 8.334 4.244 1.00 87.88 246 VAL A CA 1
ATOM 1954 C C . VAL A 1 246 ? -10.545 9.835 4.301 1.00 87.88 246 VAL A C 1
ATOM 1956 O O . VAL A 1 246 ? -11.611 10.274 4.749 1.00 87.88 246 VAL A O 1
ATOM 1959 N N . LYS A 1 247 ? -9.591 10.636 3.822 1.00 90.75 247 LYS A N 1
ATOM 1960 C CA . LYS A 1 247 ? -9.714 12.088 3.664 1.00 90.75 247 LYS A CA 1
ATOM 1961 C C . LYS A 1 247 ? -11.005 12.431 2.916 1.00 90.75 247 LYS A C 1
ATOM 1963 O O . LYS A 1 247 ? -11.281 11.862 1.865 1.00 90.75 247 LYS A O 1
ATOM 1968 N N . LYS A 1 248 ? -11.782 13.396 3.429 1.00 90.94 248 LYS A N 1
ATOM 1969 C CA . LYS A 1 248 ? -13.109 13.765 2.888 1.00 90.94 248 LYS A CA 1
ATOM 1970 C C . LYS A 1 248 ? -13.105 13.993 1.374 1.00 90.94 248 LYS A C 1
ATOM 1972 O O . LYS A 1 248 ? -13.990 13.495 0.689 1.00 90.94 248 LYS A O 1
ATOM 1977 N N . SER A 1 249 ? -12.083 14.680 0.861 1.00 94.62 249 SER A N 1
ATOM 1978 C CA . SER A 1 249 ? -11.936 14.970 -0.569 1.00 94.62 249 SER A CA 1
ATOM 1979 C C . SER A 1 249 ? -11.752 13.726 -1.440 1.00 94.62 249 SER A C 1
ATOM 1981 O O . SER A 1 249 ? -11.974 13.823 -2.632 1.00 94.62 249 SER A O 1
ATOM 1983 N N . LEU A 1 250 ? -11.374 12.575 -0.874 1.00 96.62 250 LEU A N 1
ATOM 1984 C CA . LEU A 1 250 ? -11.101 11.322 -1.590 1.00 96.62 250 LEU A CA 1
ATOM 1985 C C . LEU A 1 250 ? -12.125 10.219 -1.298 1.00 96.62 250 LEU A C 1
ATOM 1987 O O . LEU A 1 250 ? -11.993 9.102 -1.792 1.00 96.62 250 LEU A O 1
ATOM 1991 N N . GLN A 1 251 ? -13.153 10.493 -0.491 1.00 94.50 251 GLN A N 1
ATOM 1992 C CA . GLN A 1 251 ? -14.141 9.474 -0.124 1.00 94.50 251 GLN A CA 1
ATOM 1993 C C . GLN A 1 251 ? -14.915 8.934 -1.331 1.00 94.50 251 GLN A C 1
ATOM 1995 O O . GLN A 1 251 ? -15.305 7.768 -1.323 1.00 94.50 251 GLN A O 1
ATOM 2000 N N . HIS A 1 252 ? -15.077 9.737 -2.386 1.00 95.69 252 HIS A N 1
ATOM 2001 C CA . HIS A 1 252 ? -15.705 9.321 -3.641 1.00 95.69 252 HIS A CA 1
ATOM 2002 C C . HIS A 1 252 ? -14.924 8.200 -4.364 1.00 95.69 252 HIS A C 1
ATOM 2004 O O . HIS A 1 252 ? -15.514 7.452 -5.139 1.00 95.69 252 HIS A O 1
ATOM 2010 N N . LEU A 1 253 ? -13.628 8.020 -4.065 1.00 97.56 253 LEU A N 1
ATOM 2011 C CA . LEU A 1 253 ? -12.799 6.932 -4.602 1.00 97.56 253 LEU A CA 1
ATOM 2012 C C . LEU A 1 253 ? -13.049 5.584 -3.911 1.00 97.56 253 LEU A C 1
ATOM 2014 O O . LEU A 1 253 ? -12.530 4.557 -4.359 1.00 97.56 253 LEU A O 1
ATOM 2018 N N . THR A 1 254 ? -13.788 5.568 -2.798 1.00 96.38 254 THR A N 1
ATOM 2019 C CA . THR A 1 254 ? -14.047 4.339 -2.040 1.00 96.38 254 THR A CA 1
ATOM 2020 C C . THR A 1 254 ? -15.042 3.429 -2.747 1.00 96.38 254 THR A C 1
ATOM 2022 O O . THR A 1 254 ? -15.931 3.890 -3.462 1.00 96.38 254 THR A O 1
ATOM 2025 N N . LEU A 1 255 ? -14.923 2.117 -2.515 1.00 94.19 255 LEU A N 1
ATOM 2026 C CA . LEU A 1 255 ? -15.861 1.141 -3.078 1.00 94.19 255 LEU A CA 1
ATOM 2027 C C . LEU A 1 255 ? -17.309 1.453 -2.667 1.00 94.19 255 LEU A C 1
ATOM 2029 O O . LEU A 1 255 ? -18.209 1.418 -3.499 1.00 94.19 255 LEU A O 1
ATOM 2033 N N . GLU A 1 256 ? -17.520 1.799 -1.395 1.00 91.50 256 GLU A N 1
ATOM 2034 C CA . GLU A 1 256 ? -18.832 2.166 -0.858 1.00 91.50 256 GLU A CA 1
ATOM 2035 C C . GLU A 1 256 ? -19.431 3.369 -1.598 1.00 91.50 256 GLU A C 1
ATOM 2037 O O . GLU A 1 256 ? -20.563 3.292 -2.080 1.00 91.50 256 GLU A O 1
ATOM 2042 N N . ALA A 1 257 ? -18.656 4.444 -1.777 1.00 93.19 257 ALA A N 1
ATOM 2043 C CA . ALA A 1 257 ? -19.121 5.631 -2.483 1.00 93.19 257 ALA A CA 1
ATOM 2044 C C . ALA A 1 257 ? -19.423 5.354 -3.964 1.00 93.19 257 ALA A C 1
ATOM 2046 O O . ALA A 1 257 ? -20.476 5.772 -4.452 1.00 93.19 257 ALA A O 1
ATOM 2047 N N . LYS A 1 258 ? -18.567 4.590 -4.662 1.00 94.69 258 LYS A N 1
ATOM 2048 C CA . LYS A 1 258 ? -18.783 4.206 -6.071 1.00 94.69 258 LYS A CA 1
ATOM 2049 C C . LYS A 1 258 ? -20.047 3.358 -6.267 1.00 94.69 258 LYS A C 1
ATOM 2051 O O . LYS A 1 258 ? -20.694 3.441 -7.309 1.00 94.69 258 LYS A O 1
ATOM 2056 N N . LEU A 1 259 ? -20.441 2.583 -5.256 1.00 93.81 259 LEU A N 1
ATOM 2057 C CA . LEU A 1 259 ? -21.636 1.737 -5.292 1.00 93.81 259 LEU A CA 1
ATOM 2058 C C . LEU A 1 259 ? -22.897 2.402 -4.720 1.00 93.81 259 LEU A C 1
ATOM 2060 O O . LEU A 1 259 ? -23.981 1.843 -4.869 1.00 93.81 259 LEU A O 1
ATOM 2064 N N . SER A 1 260 ? -22.783 3.568 -4.078 1.00 91.25 260 SER A N 1
ATOM 2065 C CA . SER A 1 260 ? -23.870 4.206 -3.312 1.00 91.25 260 SER A CA 1
ATOM 2066 C C . SER A 1 260 ? -25.157 4.466 -4.107 1.00 91.25 260 SER A C 1
ATOM 2068 O O . SER A 1 260 ? -26.241 4.456 -3.532 1.00 91.25 260 SER A O 1
ATOM 2070 N N . LYS A 1 261 ? -25.048 4.659 -5.427 1.00 88.56 261 LYS A N 1
ATOM 2071 C CA . LYS A 1 261 ? -26.174 4.956 -6.328 1.00 88.56 261 LYS A CA 1
ATOM 2072 C C . LYS A 1 261 ? -26.826 3.722 -6.969 1.00 88.56 261 LYS A C 1
ATOM 2074 O O . LYS A 1 261 ? -27.777 3.886 -7.722 1.00 88.56 261 LYS A O 1
ATOM 2079 N N . HIS A 1 262 ? -26.328 2.514 -6.696 1.00 88.69 262 HIS A N 1
ATOM 2080 C CA . HIS A 1 262 ? -26.763 1.283 -7.366 1.00 88.69 262 HIS A CA 1
ATOM 2081 C C . HIS A 1 262 ? -27.383 0.296 -6.370 1.00 88.69 262 HIS A C 1
ATOM 2083 O O . HIS A 1 262 ? -26.928 0.175 -5.228 1.00 88.69 262 HIS A O 1
ATOM 2089 N N . THR A 1 263 ? -28.396 -0.454 -6.803 1.00 86.19 263 THR A N 1
ATOM 2090 C CA . THR A 1 263 ? -29.096 -1.458 -5.985 1.00 86.19 263 THR A CA 1
ATOM 2091 C C . THR A 1 263 ? -29.179 -2.807 -6.707 1.00 86.19 263 THR A C 1
ATOM 2093 O O . THR A 1 263 ? -28.887 -2.918 -7.896 1.00 86.19 263 THR A O 1
ATOM 2096 N N . GLY A 1 264 ? -29.505 -3.870 -5.966 1.00 87.38 264 GLY A N 1
ATOM 2097 C CA . GLY A 1 264 ? -29.746 -5.199 -6.536 1.00 87.38 264 GLY A CA 1
ATOM 2098 C C . GLY A 1 264 ? -28.570 -5.787 -7.330 1.00 87.38 264 GLY A C 1
ATOM 2099 O O . GLY A 1 264 ? -27.412 -5.725 -6.912 1.00 87.38 264 GLY A O 1
ATOM 2100 N N . THR A 1 265 ? -28.893 -6.393 -8.472 1.00 87.25 265 THR A N 1
ATOM 2101 C CA . THR A 1 265 ? -27.959 -7.101 -9.364 1.00 87.25 265 THR A CA 1
ATOM 2102 C C . THR A 1 265 ? -26.956 -6.167 -10.041 1.00 87.25 265 THR A C 1
ATOM 2104 O O . THR A 1 265 ? -25.789 -6.528 -10.182 1.00 87.25 265 THR A O 1
ATOM 2107 N N . GLU A 1 266 ? -27.362 -4.945 -10.387 1.00 90.31 266 GLU A N 1
ATOM 2108 C CA . GLU A 1 266 ? -26.486 -3.932 -10.990 1.00 90.31 266 GLU A CA 1
ATOM 2109 C C . GLU A 1 266 ? -25.319 -3.580 -10.069 1.00 90.31 266 GLU A C 1
ATOM 2111 O O . GLU A 1 266 ? -24.169 -3.513 -10.508 1.00 90.31 266 GLU A O 1
ATOM 2116 N N . LYS A 1 267 ? -25.593 -3.440 -8.764 1.00 92.44 267 LYS A N 1
ATOM 2117 C CA . LYS A 1 267 ? -24.563 -3.181 -7.752 1.00 92.44 267 LYS A CA 1
ATOM 2118 C C . LYS A 1 267 ? -23.518 -4.295 -7.706 1.00 92.44 267 LYS A C 1
ATOM 2120 O O . LYS A 1 267 ? -22.329 -4.003 -7.600 1.00 92.44 267 LYS A O 1
ATOM 2125 N N . ALA A 1 268 ? -23.943 -5.557 -7.781 1.00 90.81 268 ALA A N 1
ATOM 2126 C CA . ALA A 1 268 ? -23.040 -6.704 -7.739 1.00 90.81 268 ALA A CA 1
ATOM 2127 C C . ALA A 1 268 ? -22.141 -6.763 -8.985 1.00 90.81 268 ALA A C 1
ATOM 2129 O O . ALA A 1 268 ? -20.921 -6.877 -8.856 1.00 90.81 268 ALA A O 1
ATOM 2130 N N . SER A 1 269 ? -22.725 -6.597 -10.175 1.00 93.62 269 SER A N 1
ATOM 2131 C CA . SER A 1 269 ? -21.988 -6.556 -11.444 1.00 93.62 269 SER A CA 1
ATOM 2132 C C . SER A 1 269 ? -20.999 -5.389 -11.493 1.00 93.62 269 SER A C 1
ATOM 2134 O O . SER A 1 269 ? -19.843 -5.562 -11.882 1.00 93.62 269 SER A O 1
ATOM 2136 N N . LEU A 1 270 ? -21.417 -4.204 -11.037 1.00 95.19 270 LEU A N 1
ATOM 2137 C CA . LEU A 1 270 ? -20.548 -3.033 -10.956 1.00 95.19 270 LEU A CA 1
ATOM 2138 C C . LEU A 1 270 ? -19.414 -3.235 -9.947 1.00 95.19 270 LEU A C 1
ATOM 2140 O O . LEU A 1 270 ? -18.268 -2.906 -10.240 1.00 95.19 270 LEU A O 1
ATOM 2144 N N . MET A 1 271 ? -19.709 -3.806 -8.777 1.00 94.75 271 MET A N 1
ATOM 2145 C CA . MET A 1 271 ? -18.696 -4.130 -7.773 1.00 94.75 271 MET A CA 1
ATOM 2146 C C . MET A 1 271 ? -17.644 -5.078 -8.347 1.00 94.75 271 MET A C 1
ATOM 2148 O O . MET A 1 271 ? -16.452 -4.821 -8.197 1.00 94.75 271 MET A O 1
ATOM 2152 N N . GLN A 1 272 ? -18.069 -6.136 -9.041 1.00 93.56 272 GLN A N 1
ATOM 2153 C CA . GLN A 1 272 ? -17.154 -7.070 -9.691 1.00 93.56 272 GLN A CA 1
ATOM 2154 C C . GLN A 1 272 ? -16.294 -6.368 -10.747 1.00 93.56 272 GLN A C 1
ATOM 2156 O O . GLN A 1 272 ? -15.082 -6.584 -10.783 1.00 93.56 272 GLN A O 1
ATOM 2161 N N . ARG A 1 273 ? -16.895 -5.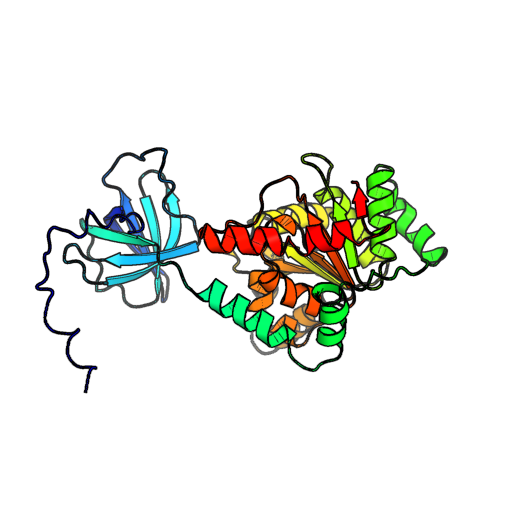492 -11.562 1.00 95.38 273 ARG A N 1
ATOM 2162 C CA . ARG A 1 273 ? -16.178 -4.697 -12.565 1.00 95.38 273 ARG A CA 1
ATOM 2163 C C . ARG A 1 273 ? -15.119 -3.801 -11.922 1.00 95.38 273 ARG A C 1
ATOM 2165 O O . ARG A 1 273 ? -13.953 -3.902 -12.278 1.00 95.38 273 ARG A O 1
ATOM 2172 N N . ILE A 1 274 ? -15.490 -2.992 -10.929 1.00 96.88 274 ILE A N 1
ATOM 2173 C CA . ILE A 1 274 ? -14.566 -2.103 -10.201 1.00 96.88 274 ILE A CA 1
ATOM 2174 C C . ILE A 1 274 ? -13.419 -2.910 -9.579 1.00 96.88 274 ILE A C 1
ATOM 2176 O O . ILE A 1 274 ? -12.242 -2.594 -9.752 1.00 96.88 274 ILE A O 1
ATOM 2180 N N . LEU A 1 275 ? -13.749 -3.996 -8.878 1.00 95.69 275 LEU A N 1
ATOM 2181 C CA . LEU A 1 275 ? -12.749 -4.824 -8.212 1.00 95.69 275 LEU A CA 1
ATOM 2182 C C . LEU A 1 275 ? -11.814 -5.528 -9.192 1.00 95.69 275 LEU A C 1
ATOM 2184 O O . LEU A 1 275 ? -10.678 -5.779 -8.812 1.00 95.69 275 LEU A O 1
ATOM 2188 N N . LYS A 1 276 ? -12.239 -5.834 -10.420 1.00 94.50 276 LYS A N 1
ATOM 2189 C CA . LYS A 1 276 ? -11.421 -6.541 -11.414 1.00 94.50 276 LYS A CA 1
ATOM 2190 C C . LYS A 1 276 ? -10.639 -5.599 -12.332 1.00 94.50 276 LYS A C 1
ATOM 2192 O O . LYS A 1 276 ? -9.482 -5.879 -12.639 1.00 94.50 276 LYS A O 1
ATOM 2197 N N . GLU A 1 277 ? -11.255 -4.504 -12.760 1.00 95.56 277 GLU A N 1
ATOM 2198 C CA . GLU A 1 277 ? -10.779 -3.681 -13.877 1.00 95.56 277 GLU A CA 1
ATOM 2199 C C . GLU A 1 277 ? -10.088 -2.389 -13.433 1.00 95.56 277 GLU A C 1
ATOM 2201 O O . GLU A 1 277 ? -9.254 -1.883 -14.174 1.00 95.56 277 GLU A O 1
ATOM 2206 N N . THR A 1 278 ? -10.351 -1.860 -12.228 1.00 98.25 278 THR A N 1
ATOM 2207 C CA . THR A 1 278 ? -9.759 -0.575 -11.813 1.00 98.25 278 THR A CA 1
ATOM 2208 C C . THR A 1 278 ? -8.234 -0.678 -11.681 1.00 98.25 278 THR A C 1
ATOM 2210 O O . THR A 1 278 ? -7.775 -1.396 -10.791 1.00 98.25 278 THR A O 1
ATOM 2213 N N . PRO A 1 279 ? -7.429 0.009 -12.511 1.00 98.31 279 PRO A N 1
ATOM 2214 C CA . PRO A 1 279 ? -5.998 -0.256 -12.639 1.00 98.31 279 PRO A CA 1
ATOM 2215 C C . PRO A 1 279 ? -5.179 0.149 -11.411 1.00 98.31 279 PRO A C 1
ATOM 2217 O O . PRO A 1 279 ? -4.152 -0.478 -11.164 1.00 98.31 279 PRO A O 1
ATOM 2220 N N . ILE A 1 280 ? -5.625 1.137 -10.628 1.00 98.75 280 ILE A N 1
ATOM 2221 C CA . ILE A 1 280 ? -4.946 1.584 -9.406 1.00 98.75 280 ILE A CA 1
ATOM 2222 C C . ILE A 1 280 ? -5.801 1.219 -8.201 1.00 98.75 280 ILE A C 1
ATOM 2224 O O . ILE A 1 280 ? -6.906 1.734 -8.036 1.00 98.75 280 ILE A O 1
ATOM 2228 N N . VAL A 1 281 ? -5.286 0.366 -7.322 1.00 98.69 281 VAL A N 1
ATOM 2229 C CA . VAL A 1 281 ? -5.942 0.029 -6.054 1.00 98.69 281 VAL A CA 1
ATOM 2230 C C . VAL A 1 281 ? -5.065 0.491 -4.905 1.00 98.69 281 VAL A C 1
ATOM 2232 O O . VAL A 1 281 ? -3.885 0.173 -4.863 1.00 98.69 281 VAL A O 1
ATOM 2235 N N . ALA A 1 282 ? -5.635 1.235 -3.962 1.00 98.38 282 ALA A N 1
ATOM 2236 C CA . ALA A 1 282 ? -4.913 1.823 -2.846 1.00 98.38 282 ALA A CA 1
ATOM 2237 C C . ALA A 1 282 ? -5.451 1.328 -1.497 1.00 98.38 282 ALA A C 1
ATOM 2239 O O . ALA A 1 282 ? -6.628 1.528 -1.175 1.00 98.38 282 ALA A O 1
ATOM 2240 N N . CYS A 1 283 ? -4.601 0.704 -0.682 1.00 95.31 283 CYS A N 1
ATOM 2241 C CA . CYS A 1 283 ? -4.974 0.125 0.612 1.00 95.31 283 CYS A CA 1
ATOM 2242 C C . CYS A 1 283 ? -3.805 0.170 1.606 1.00 95.31 283 CYS A C 1
ATOM 2244 O O . CYS A 1 283 ? -2.655 0.197 1.202 1.00 95.31 283 CYS A O 1
ATOM 2246 N N . THR A 1 284 ? -4.056 0.183 2.915 1.00 95.00 284 THR A N 1
ATOM 2247 C CA . THR A 1 284 ? -2.958 0.069 3.898 1.00 95.00 284 THR A CA 1
ATOM 2248 C C . THR A 1 284 ? -2.347 -1.332 3.851 1.00 95.00 284 THR A C 1
ATOM 2250 O O . THR A 1 284 ? -3.051 -2.280 3.510 1.00 95.00 284 THR A O 1
ATOM 2253 N N . CYS A 1 285 ? -1.078 -1.505 4.241 1.00 93.12 285 CYS A N 1
ATOM 2254 C CA . CYS A 1 285 ? -0.442 -2.838 4.241 1.00 93.12 285 CYS A CA 1
ATOM 2255 C C . CYS A 1 285 ? -1.242 -3.858 5.078 1.00 93.12 285 CYS A C 1
ATOM 2257 O O . CYS A 1 285 ? -1.476 -4.993 4.666 1.00 93.12 285 CYS A O 1
ATOM 2259 N N . LEU A 1 286 ? -1.766 -3.417 6.227 1.00 89.50 286 LEU A N 1
ATOM 2260 C CA . LEU A 1 286 ? -2.649 -4.233 7.063 1.00 89.50 286 LEU A CA 1
ATOM 2261 C C . LEU A 1 286 ? -4.007 -4.510 6.391 1.00 89.50 286 LEU A C 1
ATOM 2263 O O . LEU A 1 286 ? -4.556 -5.604 6.511 1.00 89.50 286 LEU A O 1
ATOM 2267 N N . GLY A 1 287 ? -4.545 -3.530 5.661 1.00 90.19 287 GLY A N 1
ATOM 2268 C CA . GLY A 1 287 ? -5.775 -3.690 4.891 1.00 90.19 287 GLY A CA 1
ATOM 2269 C C . GLY A 1 287 ? -5.633 -4.737 3.787 1.00 90.19 287 GLY A C 1
ATOM 2270 O O . GLY A 1 287 ? -6.564 -5.506 3.571 1.00 90.19 287 GLY A O 1
ATOM 2271 N N . VAL A 1 288 ? -4.456 -4.849 3.163 1.00 93.88 288 VAL A N 1
ATOM 2272 C CA . VAL A 1 288 ? -4.170 -5.919 2.195 1.00 93.88 288 VAL A CA 1
ATOM 2273 C C . VAL A 1 288 ? -4.278 -7.299 2.840 1.00 93.88 288 VAL A C 1
ATOM 2275 O O . VAL A 1 288 ? -4.933 -8.175 2.288 1.00 93.88 288 VAL A O 1
ATOM 2278 N N . SER A 1 289 ? -3.719 -7.471 4.042 1.00 88.06 289 SER A N 1
ATOM 2279 C CA . SER A 1 289 ? -3.726 -8.759 4.762 1.00 88.06 289 SER A CA 1
ATOM 2280 C C . SER A 1 289 ? -5.136 -9.266 5.105 1.00 88.06 289 SER A C 1
ATOM 2282 O O . SER A 1 289 ? -5.324 -10.445 5.379 1.00 88.06 289 SER A O 1
ATOM 2284 N N . THR A 1 290 ? -6.131 -8.377 5.129 1.00 86.38 290 THR A N 1
ATOM 2285 C CA . THR A 1 290 ? -7.503 -8.687 5.568 1.00 86.38 290 THR A CA 1
ATOM 2286 C C . THR A 1 290 ? -8.536 -8.608 4.448 1.00 86.38 290 THR A C 1
ATOM 2288 O O . THR A 1 290 ? -9.692 -8.978 4.651 1.00 86.38 290 THR A O 1
ATOM 2291 N N . ASN A 1 291 ? -8.154 -8.126 3.264 1.00 88.81 291 ASN A N 1
ATOM 2292 C CA . ASN A 1 291 ? -9.076 -7.919 2.158 1.00 88.81 291 ASN A CA 1
ATOM 2293 C C . ASN A 1 291 ? -8.983 -9.058 1.135 1.00 88.81 291 ASN A C 1
ATOM 2295 O O . ASN A 1 291 ? -7.951 -9.267 0.502 1.00 88.81 291 ASN A O 1
ATOM 2299 N N . LEU A 1 292 ? -10.108 -9.745 0.928 1.00 86.44 292 LEU A N 1
ATOM 2300 C CA . LEU A 1 292 ? -10.217 -10.915 0.054 1.00 86.44 292 LEU A CA 1
ATOM 2301 C C . LEU A 1 292 ? -9.867 -10.632 -1.417 1.00 86.44 292 LEU A C 1
ATOM 2303 O O . LEU A 1 292 ? -9.545 -11.561 -2.153 1.00 86.44 292 LEU A O 1
ATOM 2307 N N . LEU A 1 293 ? -9.905 -9.368 -1.863 1.00 92.44 293 LEU A N 1
ATOM 2308 C CA . LEU A 1 293 ? -9.503 -8.981 -3.219 1.00 92.44 293 LEU A CA 1
ATOM 2309 C C . LEU A 1 293 ? -8.117 -9.527 -3.576 1.00 92.44 293 LEU A C 1
ATOM 2311 O O . LEU A 1 293 ? -7.909 -10.037 -4.675 1.00 92.44 293 LEU A O 1
ATOM 2315 N N . PHE A 1 294 ? -7.181 -9.439 -2.636 1.00 93.62 294 PHE A N 1
ATOM 2316 C CA . PHE A 1 294 ? -5.782 -9.797 -2.857 1.00 93.62 294 PHE A CA 1
ATOM 2317 C C . PHE A 1 294 ? -5.542 -11.309 -2.858 1.00 93.62 294 PHE A C 1
ATOM 2319 O O . PHE A 1 294 ? -4.463 -11.756 -3.230 1.00 93.62 294 PHE A O 1
ATOM 2326 N N . SER A 1 295 ? -6.556 -12.106 -2.506 1.00 86.56 295 SER A N 1
ATOM 2327 C CA . SER A 1 295 ? -6.514 -13.566 -2.610 1.00 86.56 295 SER A CA 1
ATOM 2328 C C . SER A 1 295 ? -6.688 -14.063 -4.049 1.00 86.56 295 SER A C 1
ATOM 2330 O O . SER A 1 295 ? -6.322 -15.195 -4.343 1.00 86.56 295 SER A O 1
ATOM 2332 N N . TYR A 1 296 ? -7.255 -13.245 -4.946 1.00 89.88 296 TYR A N 1
ATOM 2333 C CA . TYR A 1 296 ? -7.523 -13.639 -6.337 1.00 89.88 296 TYR A CA 1
ATOM 2334 C C . TYR A 1 296 ? -7.080 -12.613 -7.387 1.00 89.88 296 TYR A C 1
ATOM 2336 O O . TYR A 1 296 ? -6.935 -12.964 -8.558 1.00 89.88 296 TYR A O 1
ATOM 2344 N N . ARG A 1 297 ? -6.873 -11.345 -7.014 1.00 94.25 297 ARG A N 1
ATOM 2345 C CA . ARG A 1 297 ? -6.419 -10.299 -7.934 1.00 94.25 297 ARG A CA 1
ATOM 2346 C C . ARG A 1 297 ? -4.912 -10.100 -7.837 1.00 94.25 297 ARG A C 1
ATOM 2348 O O . ARG A 1 297 ? -4.385 -9.877 -6.751 1.00 94.25 297 ARG A O 1
ATOM 2355 N N . ARG A 1 298 ? -4.250 -10.100 -8.996 1.00 94.62 298 ARG A N 1
ATOM 2356 C CA . ARG A 1 298 ? -2.834 -9.749 -9.142 1.00 94.62 298 ARG A CA 1
ATOM 2357 C C . ARG A 1 298 ? -2.659 -8.391 -9.813 1.00 94.62 298 ARG A C 1
ATOM 2359 O O . ARG A 1 298 ? -3.482 -7.989 -10.638 1.00 94.62 298 ARG A O 1
ATOM 2366 N N . PHE A 1 299 ? -1.571 -7.720 -9.463 1.00 98.12 299 PHE A N 1
ATOM 2367 C CA . PHE A 1 299 ? -1.147 -6.442 -10.019 1.00 98.12 299 PHE A CA 1
ATOM 2368 C C . PHE A 1 299 ? 0.192 -6.592 -10.733 1.00 98.12 299 PHE A C 1
ATOM 2370 O O . PHE A 1 299 ? 1.026 -7.406 -10.343 1.00 98.12 299 PHE A O 1
ATOM 2377 N N . SER A 1 300 ? 0.438 -5.779 -11.755 1.00 97.75 300 SER A N 1
ATOM 2378 C CA . SER A 1 300 ? 1.759 -5.747 -12.385 1.00 97.75 300 SER A CA 1
ATOM 2379 C C . SER A 1 300 ? 2.824 -5.287 -11.390 1.00 97.75 300 SER A C 1
ATOM 2381 O O . SER A 1 300 ? 3.928 -5.822 -11.381 1.00 97.75 300 SER A O 1
ATOM 2383 N N . MET A 1 301 ? 2.491 -4.306 -10.541 1.00 97.94 301 MET A N 1
ATOM 2384 C CA . MET A 1 301 ? 3.432 -3.749 -9.577 1.00 97.94 301 MET A CA 1
ATOM 2385 C C . MET A 1 301 ? 2.768 -3.303 -8.273 1.00 97.94 301 MET A C 1
ATOM 2387 O O . MET A 1 301 ? 1.755 -2.605 -8.296 1.00 97.94 301 MET A O 1
ATOM 2391 N N . THR A 1 302 ? 3.379 -3.635 -7.137 1.00 98.19 302 THR A N 1
ATOM 2392 C CA . THR A 1 302 ? 3.030 -3.040 -5.838 1.00 98.19 302 THR A CA 1
ATOM 2393 C C . THR A 1 302 ? 4.002 -1.918 -5.491 1.00 98.19 302 THR A C 1
ATOM 2395 O O . THR A 1 302 ? 5.211 -2.088 -5.579 1.00 98.19 302 THR A O 1
ATOM 2398 N N . VAL A 1 303 ? 3.488 -0.774 -5.047 1.00 97.62 303 VAL A N 1
ATOM 2399 C CA . VAL A 1 303 ? 4.267 0.335 -4.488 1.00 97.62 303 VAL A CA 1
ATOM 2400 C C . VAL A 1 303 ? 3.980 0.412 -2.992 1.00 97.62 303 VAL A C 1
ATOM 2402 O O . VAL A 1 303 ? 2.826 0.568 -2.592 1.00 97.62 303 VAL A O 1
ATOM 2405 N N . VAL A 1 304 ? 5.017 0.308 -2.166 1.00 95.44 304 VAL A N 1
ATOM 2406 C CA . VAL A 1 304 ? 4.934 0.428 -0.706 1.00 95.44 304 VAL A CA 1
ATOM 2407 C C . VAL A 1 304 ? 5.610 1.731 -0.287 1.00 95.44 304 VAL A C 1
ATOM 2409 O O . VAL A 1 304 ? 6.836 1.811 -0.267 1.00 95.44 304 VAL A O 1
ATOM 2412 N N . ASP A 1 305 ? 4.815 2.753 0.022 1.00 93.31 305 ASP A N 1
ATOM 2413 C CA . ASP A 1 305 ? 5.297 4.018 0.583 1.00 93.31 305 ASP A CA 1
ATOM 2414 C C . ASP A 1 305 ? 5.463 3.908 2.102 1.00 93.31 305 ASP A C 1
ATOM 2416 O O . ASP A 1 305 ? 4.687 3.221 2.774 1.00 93.31 305 ASP A O 1
ATOM 2420 N N . GLU A 1 306 ? 6.447 4.605 2.660 1.00 88.62 306 GLU A N 1
ATOM 2421 C CA . GLU A 1 306 ? 6.854 4.478 4.066 1.00 88.62 306 GLU A CA 1
ATOM 2422 C C . GLU A 1 306 ? 7.154 3.021 4.475 1.00 88.62 306 GLU A C 1
ATOM 2424 O O . GLU A 1 306 ? 6.834 2.575 5.581 1.00 88.62 306 GLU A O 1
ATOM 2429 N N . ALA A 1 307 ? 7.774 2.252 3.573 1.00 87.81 307 ALA A N 1
ATOM 2430 C CA . ALA A 1 307 ? 8.127 0.851 3.798 1.0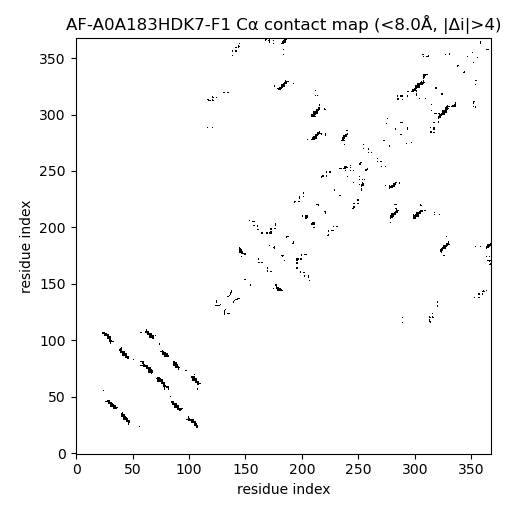0 87.81 307 ALA A CA 1
ATOM 2431 C C . ALA A 1 307 ? 9.044 0.674 5.021 1.00 87.81 307 ALA A C 1
ATOM 2433 O O . ALA A 1 307 ? 8.959 -0.341 5.711 1.00 87.81 307 ALA A O 1
ATOM 2434 N N . SER A 1 308 ? 9.868 1.680 5.341 1.00 82.56 308 SER A N 1
ATOM 2435 C CA . SER A 1 308 ? 10.725 1.665 6.527 1.00 82.56 308 SER A CA 1
ATOM 2436 C C . SER A 1 308 ? 9.947 1.711 7.851 1.00 82.56 308 SER A C 1
ATOM 2438 O O . SER A 1 308 ? 10.504 1.310 8.868 1.00 82.56 308 SER A O 1
ATOM 2440 N N . LEU A 1 309 ? 8.667 2.101 7.857 1.00 83.56 309 LEU A N 1
ATOM 2441 C CA . LEU A 1 309 ? 7.818 2.163 9.057 1.00 83.56 309 LEU A CA 1
ATOM 2442 C C . LEU A 1 309 ? 6.999 0.892 9.313 1.00 83.56 309 LEU A C 1
ATOM 2444 O O . LEU A 1 309 ? 6.317 0.789 10.335 1.00 83.56 309 LEU A O 1
ATOM 2448 N N . VAL A 1 310 ? 7.051 -0.093 8.414 1.00 83.25 310 VAL A N 1
ATOM 2449 C CA . VAL A 1 310 ? 6.222 -1.301 8.484 1.00 83.25 310 VAL A CA 1
ATOM 2450 C C . VAL A 1 310 ? 7.079 -2.536 8.786 1.00 83.25 310 VAL A C 1
ATOM 2452 O O . VAL A 1 310 ? 8.189 -2.675 8.285 1.00 83.25 310 VAL A O 1
ATOM 2455 N N . LEU A 1 311 ? 6.563 -3.456 9.610 1.00 83.94 311 LEU A N 1
ATOM 2456 C CA . LEU A 1 311 ? 7.198 -4.762 9.821 1.00 83.94 311 LEU A CA 1
ATOM 2457 C C . LEU A 1 311 ? 7.091 -5.612 8.552 1.00 83.94 311 LEU A C 1
ATOM 2459 O O . LEU A 1 311 ? 6.005 -5.711 7.980 1.00 83.94 311 LEU A O 1
ATOM 2463 N N . GLU A 1 312 ? 8.165 -6.310 8.192 1.00 83.81 312 GLU A N 1
ATOM 2464 C CA . GLU A 1 312 ? 8.235 -7.176 7.008 1.00 83.81 312 GLU A CA 1
ATOM 2465 C C . GLU A 1 312 ? 7.048 -8.147 6.859 1.00 83.81 312 GLU A C 1
ATOM 2467 O O . GLU A 1 312 ? 6.415 -8.116 5.800 1.00 83.81 312 GLU A O 1
ATOM 2472 N N . PRO A 1 313 ? 6.624 -8.902 7.898 1.00 88.81 313 PRO A N 1
ATOM 2473 C CA . PRO A 1 313 ? 5.456 -9.777 7.787 1.00 88.81 313 PRO A CA 1
ATOM 2474 C C . PRO A 1 313 ? 4.174 -9.059 7.357 1.00 88.81 313 PRO A C 1
ATOM 2476 O O . PRO A 1 313 ? 3.304 -9.658 6.735 1.00 88.81 313 PRO A O 1
ATOM 2479 N N . THR A 1 314 ? 4.048 -7.766 7.659 1.00 89.69 314 THR A N 1
ATOM 2480 C CA . THR A 1 314 ? 2.881 -6.956 7.273 1.00 89.69 314 THR A CA 1
ATOM 2481 C C . THR A 1 314 ? 2.903 -6.593 5.784 1.00 89.69 314 THR A C 1
ATOM 2483 O O . THR A 1 314 ? 1.850 -6.351 5.201 1.00 89.69 314 THR A O 1
ATOM 2486 N N . ILE A 1 315 ? 4.088 -6.506 5.167 1.00 91.25 315 ILE A N 1
ATOM 2487 C CA . ILE A 1 315 ? 4.253 -6.152 3.748 1.00 91.25 315 ILE A CA 1
ATOM 2488 C C . ILE A 1 315 ? 4.055 -7.380 2.847 1.00 91.25 315 ILE A C 1
ATOM 2490 O O . ILE A 1 315 ? 3.593 -7.221 1.716 1.00 91.25 315 ILE A O 1
ATOM 2494 N N . LEU A 1 316 ? 4.354 -8.592 3.337 1.00 92.75 316 LEU A N 1
ATOM 2495 C CA . LEU A 1 316 ? 4.335 -9.833 2.545 1.00 92.75 316 LEU A CA 1
ATOM 2496 C C . LEU A 1 316 ? 3.081 -9.999 1.665 1.00 92.75 316 LEU A C 1
ATOM 2498 O O . LEU A 1 316 ? 3.246 -10.233 0.467 1.00 92.75 316 LEU A O 1
ATOM 2502 N N . PRO A 1 317 ? 1.840 -9.800 2.158 1.00 93.88 317 PRO A N 1
ATOM 2503 C CA . PRO A 1 317 ? 0.656 -9.950 1.308 1.00 93.88 317 PRO A CA 1
ATOM 2504 C C . PRO A 1 317 ? 0.580 -8.925 0.167 1.00 93.88 317 PRO A C 1
ATOM 2506 O O . PRO A 1 317 ? 0.067 -9.230 -0.906 1.00 93.88 317 PRO A O 1
ATOM 2509 N N . ALA A 1 318 ? 1.108 -7.714 0.368 1.00 94.69 318 ALA A N 1
ATOM 2510 C CA . ALA A 1 318 ? 1.109 -6.669 -0.654 1.00 94.69 318 ALA A CA 1
ATOM 2511 C C . ALA A 1 318 ? 2.080 -6.989 -1.793 1.00 94.69 318 ALA A C 1
ATOM 2513 O O . ALA A 1 318 ? 1.725 -6.838 -2.961 1.00 94.69 318 ALA A O 1
ATOM 2514 N N . ILE A 1 319 ? 3.279 -7.482 -1.475 1.00 94.19 319 ILE A N 1
ATOM 2515 C CA . ILE A 1 319 ? 4.248 -7.894 -2.502 1.00 94.19 319 ILE A CA 1
ATOM 2516 C C . ILE A 1 319 ? 3.838 -9.216 -3.175 1.00 94.19 319 ILE A C 1
ATOM 2518 O O . ILE A 1 319 ? 4.064 -9.398 -4.370 1.00 94.19 319 ILE A O 1
ATOM 2522 N N . ALA A 1 320 ? 3.158 -10.108 -2.443 1.00 94.12 320 ALA A N 1
ATOM 2523 C CA . ALA A 1 320 ? 2.572 -11.344 -2.961 1.00 94.12 320 ALA A CA 1
ATOM 2524 C C . ALA A 1 320 ? 1.520 -11.097 -4.046 1.00 94.12 320 ALA A C 1
ATOM 2526 O O . ALA A 1 320 ? 1.441 -11.850 -5.023 1.00 94.12 320 ALA A O 1
ATOM 2527 N N . ALA A 1 321 ? 0.748 -10.019 -3.894 1.00 95.44 321 ALA A N 1
ATOM 2528 C CA . ALA A 1 321 ? -0.301 -9.617 -4.820 1.00 95.44 321 ALA A CA 1
ATOM 2529 C C . ALA A 1 321 ? 0.228 -9.028 -6.143 1.00 95.44 321 ALA A C 1
ATOM 2531 O O . ALA A 1 321 ? -0.578 -8.630 -6.982 1.00 95.44 321 ALA A O 1
ATOM 2532 N N . SER A 1 322 ? 1.547 -8.974 -6.363 1.00 96.56 322 SER A N 1
ATOM 2533 C CA . SER A 1 322 ? 2.150 -8.370 -7.558 1.00 96.56 322 SER A CA 1
ATOM 2534 C C . SER A 1 322 ? 3.261 -9.195 -8.202 1.00 96.56 322 SER A C 1
ATOM 2536 O O . SER A 1 322 ? 3.852 -10.061 -7.560 1.00 96.56 322 SER A O 1
ATOM 2538 N N . ASP A 1 323 ? 3.567 -8.920 -9.470 1.00 95.81 323 ASP A N 1
ATOM 2539 C CA . ASP A 1 323 ? 4.671 -9.575 -10.189 1.00 95.81 323 ASP A CA 1
ATOM 2540 C C . ASP A 1 323 ? 6.044 -8.993 -9.813 1.00 95.81 323 ASP A C 1
ATOM 2542 O O . ASP A 1 323 ? 7.018 -9.745 -9.668 1.00 95.81 323 ASP A O 1
ATOM 2546 N N . SER A 1 324 ? 6.096 -7.677 -9.584 1.00 95.62 324 SER A N 1
ATOM 2547 C CA . SER A 1 324 ? 7.236 -6.955 -9.014 1.00 95.62 324 SER A CA 1
ATOM 2548 C C . SER A 1 324 ? 6.789 -5.898 -8.000 1.00 95.62 324 SER A C 1
ATOM 2550 O O . SER A 1 324 ? 5.611 -5.544 -7.927 1.00 95.62 324 SER A O 1
ATOM 2552 N N . PHE A 1 325 ? 7.709 -5.392 -7.177 1.00 96.00 325 PHE A N 1
ATOM 2553 C CA . PHE A 1 325 ? 7.365 -4.411 -6.145 1.00 96.00 325 PHE A CA 1
ATOM 2554 C C . PHE A 1 325 ? 8.414 -3.316 -5.951 1.00 96.00 325 PHE A C 1
ATOM 2556 O O . PHE A 1 325 ? 9.600 -3.487 -6.209 1.00 96.00 325 PHE A O 1
ATOM 2563 N N . ILE A 1 326 ? 7.976 -2.159 -5.470 1.00 94.69 326 ILE A N 1
ATOM 2564 C CA . ILE A 1 326 ? 8.835 -1.021 -5.166 1.00 94.69 326 ILE A CA 1
ATOM 2565 C C . ILE A 1 326 ? 8.650 -0.667 -3.706 1.00 94.69 326 ILE A C 1
ATOM 2567 O O . ILE A 1 326 ? 7.533 -0.399 -3.264 1.00 94.69 326 ILE A O 1
ATOM 2571 N N . LEU A 1 327 ? 9.756 -0.640 -2.973 1.00 93.06 327 LEU A N 1
ATOM 2572 C CA . LEU A 1 327 ? 9.778 -0.164 -1.600 1.00 93.06 327 LEU A CA 1
ATOM 2573 C C . LEU A 1 327 ? 10.314 1.263 -1.589 1.00 93.06 327 LEU A C 1
ATOM 2575 O O . LEU A 1 327 ? 11.396 1.533 -2.116 1.00 93.06 327 LEU A O 1
ATOM 2579 N N . VAL A 1 328 ? 9.566 2.171 -0.975 1.00 90.62 328 VAL A N 1
ATOM 2580 C CA . VAL A 1 328 ? 9.961 3.567 -0.797 1.00 90.62 328 VAL A CA 1
ATOM 2581 C C . VAL A 1 328 ? 10.009 3.879 0.683 1.00 90.62 328 VAL A C 1
ATOM 2583 O O . VAL A 1 328 ? 9.092 3.550 1.431 1.00 90.62 328 VAL A O 1
ATOM 2586 N N . GLY A 1 329 ? 11.093 4.502 1.121 1.00 85.75 329 GLY A N 1
ATOM 2587 C CA . GLY A 1 329 ? 11.264 4.844 2.523 1.00 85.75 329 GLY A CA 1
ATOM 2588 C C . GLY A 1 329 ? 12.609 5.481 2.808 1.00 85.75 329 GLY A C 1
ATOM 2589 O O . GLY A 1 329 ? 13.409 5.748 1.909 1.00 85.75 329 GLY A O 1
ATOM 2590 N N . ASP A 1 330 ? 12.842 5.711 4.090 1.00 80.62 330 ASP A N 1
ATOM 2591 C CA . ASP A 1 330 ? 14.111 6.187 4.618 1.00 80.62 330 ASP A CA 1
ATOM 2592 C C . ASP A 1 330 ? 14.472 5.336 5.833 1.00 80.62 330 ASP A C 1
ATOM 2594 O O . ASP A 1 330 ? 13.781 5.361 6.853 1.00 80.62 330 ASP A O 1
ATOM 2598 N N . TYR A 1 331 ? 15.540 4.549 5.709 1.00 69.31 331 TYR A N 1
ATOM 2599 C CA . TYR A 1 331 ? 15.998 3.672 6.786 1.00 69.31 331 TYR A CA 1
ATOM 2600 C C . TYR A 1 331 ? 16.710 4.441 7.908 1.00 69.31 331 TYR A C 1
ATOM 2602 O O . TYR A 1 331 ? 16.905 3.894 8.990 1.00 69.31 331 TYR A O 1
ATOM 2610 N N . ARG A 1 332 ? 17.115 5.696 7.659 1.00 66.25 332 ARG A N 1
ATOM 2611 C CA . ARG A 1 332 ? 17.757 6.572 8.650 1.00 66.25 332 ARG A CA 1
ATOM 2612 C C . ARG A 1 332 ? 16.744 7.340 9.495 1.00 66.25 332 ARG A C 1
ATOM 2614 O O . ARG A 1 332 ? 17.135 7.985 10.465 1.00 66.25 332 ARG A O 1
ATOM 2621 N N . GLN A 1 333 ? 15.470 7.303 9.115 1.00 69.31 333 GLN A N 1
ATOM 2622 C CA . GLN A 1 333 ? 14.371 7.873 9.887 1.00 69.31 333 GLN A CA 1
ATOM 2623 C C . GLN A 1 333 ? 13.813 6.845 10.884 1.00 69.31 333 GLN A C 1
ATOM 2625 O O . GLN A 1 333 ? 14.514 5.945 11.348 1.00 69.31 333 GLN A O 1
ATOM 2630 N N . LEU A 1 334 ? 12.554 7.021 11.283 1.00 64.25 334 LEU A N 1
ATOM 2631 C CA . LEU A 1 334 ? 11.880 6.135 12.216 1.00 64.25 334 LEU A CA 1
ATOM 2632 C C . LEU A 1 334 ? 11.798 4.710 11.646 1.00 64.25 334 LEU A C 1
ATOM 2634 O O . LEU A 1 334 ? 11.626 4.494 10.449 1.00 64.25 334 LEU A O 1
ATOM 2638 N N . THR A 1 335 ? 11.910 3.742 12.546 1.00 62.78 335 THR A N 1
ATOM 2639 C CA . THR A 1 335 ? 11.690 2.314 12.292 1.00 62.78 335 THR A CA 1
ATOM 2640 C C . THR A 1 335 ? 10.383 1.886 12.962 1.00 62.78 335 THR A C 1
ATOM 2642 O O . THR A 1 335 ? 9.850 2.634 13.793 1.00 62.78 335 THR A O 1
ATOM 2645 N N . PRO A 1 336 ? 9.820 0.707 12.634 1.00 65.06 336 PRO A N 1
ATOM 2646 C CA . PRO A 1 336 ? 8.595 0.253 13.271 1.00 65.06 336 PRO A CA 1
ATOM 2647 C C . PRO A 1 336 ? 8.798 0.163 14.784 1.00 65.06 336 PRO A C 1
ATOM 2649 O O . PRO A 1 336 ? 9.827 -0.320 15.264 1.00 65.06 336 PRO A O 1
ATOM 2652 N N . LEU A 1 337 ? 7.805 0.606 15.551 1.00 66.75 337 LEU A N 1
ATOM 2653 C CA . LEU A 1 337 ? 7.898 0.604 17.006 1.00 66.75 337 LEU A CA 1
ATOM 2654 C C . LEU A 1 337 ? 7.906 -0.836 17.546 1.00 66.75 337 LEU A C 1
ATOM 2656 O O . LEU A 1 337 ? 6.879 -1.512 17.569 1.00 66.75 337 LEU A O 1
ATOM 2660 N N . VAL A 1 338 ? 9.064 -1.292 18.029 1.00 64.75 338 VAL A N 1
ATOM 2661 C CA . VAL A 1 338 ? 9.211 -2.575 18.734 1.00 64.75 338 VAL A CA 1
ATOM 2662 C C . VAL A 1 338 ? 9.346 -2.312 20.232 1.00 64.75 338 VAL A C 1
ATOM 2664 O O . VAL A 1 338 ? 10.406 -1.884 20.696 1.00 64.75 338 VAL A O 1
ATOM 2667 N N . CYS A 1 339 ? 8.281 -2.557 21.001 1.00 69.06 339 CYS A N 1
ATOM 2668 C CA . CYS A 1 339 ? 8.244 -2.279 22.445 1.00 69.06 339 CYS A CA 1
ATOM 2669 C C . CYS A 1 339 ? 9.200 -3.173 23.253 1.00 69.06 339 CYS A C 1
ATOM 2671 O O . CYS A 1 339 ? 9.871 -2.700 24.169 1.00 69.06 339 CYS A O 1
ATOM 2673 N N . SER A 1 340 ? 9.299 -4.460 22.901 1.00 69.31 340 SER A N 1
ATOM 2674 C CA . SER A 1 340 ? 10.186 -5.402 23.592 1.00 69.31 340 SER A CA 1
ATOM 2675 C C . SER A 1 340 ? 11.649 -5.112 23.260 1.00 69.31 340 SER A C 1
ATOM 2677 O O . SER A 1 340 ? 12.054 -5.183 22.101 1.00 69.31 340 SER A O 1
ATOM 2679 N N . LYS A 1 341 ? 12.462 -4.831 24.288 1.00 68.81 341 LYS A N 1
ATOM 2680 C CA . LYS A 1 341 ? 13.913 -4.628 24.135 1.00 68.81 341 LYS A CA 1
ATOM 2681 C C . LYS A 1 341 ? 14.586 -5.858 23.527 1.00 68.81 341 LYS A C 1
ATOM 2683 O O . LYS A 1 341 ? 15.373 -5.717 22.601 1.00 68.81 341 LYS A O 1
ATOM 2688 N N . GLN A 1 342 ? 14.238 -7.054 24.006 1.00 70.75 342 GLN A N 1
ATOM 2689 C CA . GLN A 1 342 ? 14.796 -8.312 23.505 1.00 70.75 342 GLN A CA 1
ATOM 2690 C C . GLN A 1 342 ? 14.420 -8.541 22.039 1.00 70.75 342 GLN A C 1
ATOM 2692 O O . GLN A 1 342 ? 15.293 -8.828 21.226 1.00 70.75 342 GLN A O 1
ATOM 2697 N N . ALA A 1 343 ? 13.149 -8.326 21.681 1.00 67.62 343 ALA A N 1
ATOM 2698 C CA . ALA A 1 343 ? 12.724 -8.415 20.288 1.00 67.62 343 ALA A CA 1
ATOM 2699 C C . ALA A 1 343 ? 13.450 -7.378 19.430 1.00 67.62 343 ALA A C 1
ATOM 2701 O O . ALA A 1 343 ? 13.904 -7.721 18.352 1.00 67.62 343 ALA A O 1
ATOM 2702 N N . ARG A 1 344 ? 13.635 -6.145 19.921 1.00 66.00 344 ARG A N 1
ATOM 2703 C CA . ARG A 1 344 ? 14.368 -5.090 19.210 1.00 66.00 344 ARG A CA 1
ATOM 2704 C C . ARG A 1 344 ? 15.819 -5.480 18.938 1.00 66.00 344 ARG A C 1
ATOM 2706 O O . ARG A 1 344 ? 16.288 -5.212 17.845 1.00 66.00 344 ARG A O 1
ATOM 2713 N N . TYR A 1 345 ? 16.502 -6.143 19.874 1.00 59.84 345 TYR A N 1
ATOM 2714 C CA . TYR A 1 345 ? 17.854 -6.671 19.642 1.00 59.84 345 TYR A CA 1
ATOM 2715 C C . TYR A 1 345 ? 17.884 -7.731 18.535 1.00 59.84 345 TYR A C 1
ATOM 2717 O O . TYR A 1 345 ? 18.716 -7.641 17.638 1.00 59.84 345 TYR A O 1
ATOM 2725 N N . PHE A 1 346 ? 16.958 -8.695 18.548 1.00 58.41 346 PHE A N 1
ATOM 2726 C CA . PHE A 1 346 ? 16.863 -9.698 17.479 1.00 58.41 346 PHE A CA 1
ATOM 2727 C C . PHE A 1 346 ? 16.451 -9.081 16.137 1.00 58.41 346 PHE A C 1
ATOM 2729 O O . PHE A 1 346 ? 17.009 -9.435 15.107 1.00 58.41 346 PHE A O 1
ATOM 2736 N N . PHE A 1 347 ? 15.538 -8.109 16.148 1.00 54.72 347 PHE A N 1
ATOM 2737 C CA . PHE A 1 347 ? 15.096 -7.372 14.962 1.00 54.72 347 PHE A CA 1
ATOM 2738 C C . PHE A 1 347 ? 16.209 -6.488 14.382 1.00 54.72 347 PHE A C 1
ATOM 2740 O O . PHE A 1 347 ? 16.308 -6.333 13.172 1.00 54.72 347 PHE A O 1
ATOM 2747 N N . PHE A 1 348 ? 17.074 -5.941 15.240 1.00 45.03 348 PHE A N 1
ATOM 2748 C CA . PHE A 1 348 ? 18.278 -5.209 14.846 1.00 45.03 348 PHE A CA 1
ATOM 2749 C C . PHE A 1 348 ? 19.354 -6.136 14.259 1.00 45.03 348 PHE A C 1
ATOM 2751 O O . PHE A 1 348 ? 20.192 -5.683 13.494 1.00 45.03 348 PHE A O 1
ATOM 2758 N N . PHE A 1 349 ? 19.332 -7.433 14.576 1.00 33.59 349 PHE A N 1
ATOM 2759 C CA . PHE A 1 349 ? 20.198 -8.433 13.941 1.00 33.59 349 PHE A CA 1
ATOM 2760 C C . PHE A 1 349 ? 19.613 -8.979 12.630 1.00 33.59 349 PHE A C 1
ATOM 2762 O O . PHE A 1 349 ? 20.359 -9.230 11.692 1.00 33.59 349 PHE A O 1
ATOM 2769 N N . PHE A 1 350 ? 18.286 -9.099 12.543 1.00 38.47 350 PHE A N 1
ATOM 2770 C CA . PHE A 1 350 ? 17.536 -9.495 11.340 1.00 38.47 350 PHE A CA 1
ATOM 2771 C C . PHE A 1 350 ? 17.161 -8.312 10.430 1.00 38.47 350 PHE A C 1
ATOM 2773 O O . PHE A 1 350 ? 16.253 -8.421 9.614 1.00 38.47 350 PHE A O 1
ATOM 2780 N N . LEU A 1 351 ? 17.856 -7.186 10.621 1.00 44.34 351 LEU A N 1
ATOM 2781 C CA . LEU A 1 351 ? 17.758 -5.899 9.936 1.00 44.34 351 LEU A CA 1
ATOM 2782 C C . LEU A 1 351 ? 16.841 -5.882 8.713 1.00 44.34 351 LEU A C 1
ATOM 2784 O O . LEU A 1 351 ? 17.244 -6.314 7.651 1.00 44.34 351 LEU A O 1
ATOM 2788 N N . HIS A 1 352 ? 15.643 -5.315 8.887 1.00 55.19 352 HIS A N 1
ATOM 2789 C CA . HIS A 1 352 ? 14.772 -4.722 7.863 1.00 55.19 352 HIS A CA 1
ATOM 2790 C C . HIS A 1 352 ? 15.007 -5.244 6.442 1.00 55.19 352 HIS A C 1
ATOM 2792 O O . HIS A 1 352 ? 15.999 -4.864 5.830 1.00 55.19 352 HIS A O 1
ATOM 2798 N N . SER A 1 353 ? 14.074 -5.976 5.830 1.00 49.72 353 SER A N 1
ATOM 2799 C CA . SER A 1 353 ? 14.172 -6.296 4.393 1.00 49.72 353 SER A CA 1
ATOM 2800 C C . SER A 1 353 ? 14.482 -5.050 3.554 1.00 49.72 353 SER A C 1
ATOM 2802 O O . SER A 1 353 ? 15.257 -5.134 2.622 1.00 49.72 353 SER A O 1
ATOM 2804 N N . PHE A 1 354 ? 14.053 -3.846 3.947 1.00 51.81 354 PHE A N 1
ATOM 2805 C CA . PHE A 1 354 ? 14.542 -2.607 3.329 1.00 51.81 354 PHE A CA 1
ATOM 2806 C C . PHE A 1 354 ? 16.073 -2.403 3.445 1.00 51.81 354 PHE A C 1
ATOM 2808 O O . PHE A 1 354 ? 16.711 -2.096 2.450 1.00 51.81 354 PHE A O 1
ATOM 2815 N N . GLN A 1 355 ? 16.687 -2.602 4.616 1.00 52.16 355 GLN A N 1
ATOM 2816 C CA . GLN A 1 355 ? 18.126 -2.441 4.868 1.00 52.16 355 GLN A CA 1
ATOM 2817 C C . GLN A 1 355 ? 18.985 -3.628 4.381 1.00 52.16 355 GLN A C 1
ATOM 2819 O O . GLN A 1 355 ? 20.047 -3.384 3.812 1.00 52.16 355 GLN A O 1
ATOM 2824 N N . ILE A 1 356 ? 18.526 -4.879 4.523 1.00 52.16 356 ILE A N 1
ATOM 2825 C CA . ILE A 1 356 ? 19.170 -6.062 3.917 1.00 52.16 356 ILE A CA 1
ATOM 2826 C C . ILE A 1 356 ? 19.124 -5.968 2.389 1.00 52.16 356 ILE A C 1
ATOM 2828 O O . ILE A 1 356 ? 20.156 -6.105 1.728 1.00 52.16 356 ILE A O 1
ATOM 2832 N N . LEU A 1 357 ? 17.958 -5.652 1.808 1.00 51.75 357 LEU A N 1
ATOM 2833 C CA . LEU A 1 357 ? 17.850 -5.483 0.360 1.00 51.75 357 LEU A CA 1
ATOM 2834 C C . LEU A 1 357 ? 18.652 -4.257 -0.106 1.00 51.75 357 LEU A C 1
ATOM 2836 O O . LEU A 1 357 ? 19.227 -4.320 -1.186 1.00 51.75 357 LEU A O 1
ATOM 2840 N N . ILE A 1 358 ? 18.776 -3.188 0.699 1.00 54.12 358 ILE A N 1
ATOM 2841 C CA . ILE A 1 358 ? 19.703 -2.069 0.438 1.00 54.12 358 ILE A CA 1
ATOM 2842 C C . ILE A 1 358 ? 21.152 -2.569 0.379 1.00 54.12 358 ILE A C 1
ATOM 2844 O O . ILE A 1 358 ? 21.840 -2.310 -0.606 1.00 54.12 358 ILE A O 1
ATOM 2848 N N . GLN A 1 359 ? 21.619 -3.318 1.381 1.00 46.19 359 GLN A N 1
ATOM 2849 C CA . GLN A 1 359 ? 23.014 -3.766 1.460 1.00 46.19 359 GLN A CA 1
ATOM 2850 C C . GLN A 1 359 ? 23.425 -4.700 0.315 1.00 46.19 359 GLN A C 1
ATOM 2852 O O . GLN A 1 359 ? 24.592 -4.700 -0.068 1.00 46.19 359 GLN A O 1
ATOM 2857 N N . ILE A 1 360 ? 22.484 -5.465 -0.246 1.00 47.59 360 ILE A N 1
ATOM 2858 C CA . ILE A 1 360 ? 22.775 -6.490 -1.265 1.00 47.59 360 ILE A CA 1
ATOM 2859 C C . ILE A 1 360 ? 22.352 -6.044 -2.672 1.00 47.59 360 ILE A C 1
ATOM 2861 O O . ILE A 1 360 ? 22.767 -6.611 -3.684 1.00 47.59 360 ILE A O 1
ATOM 2865 N N . SER A 1 361 ? 21.604 -4.946 -2.765 1.00 51.31 361 SER A N 1
ATOM 2866 C CA . SER A 1 361 ? 21.288 -4.299 -4.029 1.00 51.31 361 SER A CA 1
ATOM 2867 C C . SER A 1 361 ? 22.491 -3.575 -4.642 1.00 51.31 361 SER A C 1
ATOM 2869 O O . SER A 1 361 ? 22.548 -2.344 -4.681 1.00 51.31 361 SER A O 1
ATOM 2871 N N . ASN A 1 362 ? 23.427 -4.332 -5.217 1.00 44.44 362 ASN A N 1
ATOM 2872 C CA . ASN A 1 362 ? 24.419 -3.803 -6.153 1.00 44.44 362 ASN A CA 1
ATOM 2873 C C . ASN A 1 362 ? 23.696 -3.191 -7.361 1.00 44.44 362 ASN A C 1
ATOM 2875 O O . ASN A 1 362 ? 23.429 -3.841 -8.367 1.00 44.44 362 ASN A O 1
ATOM 2879 N N . GLY A 1 363 ? 23.323 -1.920 -7.224 1.00 49.78 363 GLY A N 1
ATOM 2880 C CA . GLY A 1 363 ? 22.604 -1.178 -8.235 1.00 49.78 363 GLY A CA 1
ATOM 2881 C C . GLY A 1 363 ? 21.091 -1.385 -8.265 1.00 49.78 363 GLY A C 1
ATOM 2882 O O . GLY A 1 363 ? 20.559 -1.146 -9.334 1.00 49.78 363 GLY A O 1
ATOM 2883 N N . ALA A 1 364 ? 20.373 -1.705 -7.175 1.00 51.59 364 ALA A N 1
ATOM 2884 C CA . ALA A 1 364 ? 18.890 -1.580 -7.124 1.00 51.59 364 ALA A CA 1
ATOM 2885 C C . ALA A 1 364 ? 18.408 -0.315 -6.388 1.00 51.59 364 ALA A C 1
ATOM 2887 O O . ALA A 1 364 ? 17.313 0.172 -6.665 1.00 51.59 364 ALA A O 1
ATOM 2888 N N . ILE A 1 365 ? 19.246 0.267 -5.525 1.00 53.94 365 ILE A N 1
ATOM 2889 C CA . ILE A 1 365 ? 18.963 1.560 -4.890 1.00 53.94 365 ILE A CA 1
ATOM 2890 C C . ILE A 1 365 ? 19.066 2.668 -5.921 1.00 53.94 365 ILE A C 1
ATOM 2892 O O . ILE A 1 365 ? 20.027 2.731 -6.698 1.00 53.94 365 ILE A O 1
ATOM 2896 N N . THR A 1 366 ? 18.097 3.570 -5.901 1.00 55.69 366 THR A N 1
ATOM 2897 C CA . THR A 1 366 ? 18.295 4.907 -6.453 1.00 55.69 366 THR A CA 1
ATOM 2898 C C . THR A 1 366 ? 18.006 5.913 -5.363 1.00 55.69 366 THR A C 1
ATOM 2900 O O . THR A 1 366 ? 16.974 5.827 -4.698 1.00 55.69 366 THR A O 1
ATOM 2903 N N . ARG A 1 367 ? 18.954 6.826 -5.158 1.00 50.78 367 ARG A N 1
ATOM 2904 C CA . ARG A 1 367 ? 18.769 7.962 -4.260 1.00 50.78 367 ARG A CA 1
ATOM 2905 C C . ARG A 1 367 ? 17.909 8.992 -4.971 1.00 50.78 367 ARG A C 1
ATOM 2907 O O . ARG A 1 367 ? 18.082 9.185 -6.173 1.00 50.78 367 ARG A O 1
ATOM 2914 N N . ASN A 1 368 ? 16.981 9.573 -4.224 1.00 44.38 368 ASN A N 1
ATOM 2915 C CA . ASN A 1 368 ? 15.948 10.468 -4.721 1.00 44.38 368 ASN A CA 1
ATOM 2916 C C . ASN A 1 368 ? 16.025 11.850 -4.089 1.00 44.38 368 ASN A C 1
ATOM 2918 O O . ASN A 1 368 ? 16.114 11.904 -2.836 1.00 44.38 368 ASN A O 1
#